Protein AF-A0A0J8QH10-F1 (afdb_monomer_lite)

Sequence (535 aa):
MIAGSPSRRPPQSHSPAPSASATSPLTSSFSAVLSSTSRFAVGRNNPSPASTPASFAALQAGAQQQHQQQSGQSLTSPKFRALTPSSASHLATSATSSTGGGGSGGGGGGGGGSGVSRGATFSPRLTGVNSPTGFASDKPNSASAASAVGSSQSSLSKISVAQVFLLLDSINEKEGKEKWETKAAQIHKLVGSNGMEVFSKYFRRLLSGNAPQIFPGTNKVVENAGNYPLLVQEMQKVSQDMDQARKIAETIDTSEGDIFRDFDLSTFVDHFKLDPISKVALILAFKSVSRADLRTKADAILSTSVPQFFQSLSAVSDSNKDFSSSFIGLTIERFIFNPPRNLNDDLKRKLIYAARMRYQVSDADVPAEIEAALQMFAFSDPRLTLLRQIQGRGPRSFASKDAVLDAITASGPDAYNEEQIANAILFMIYSQNWQQSSPELLVATVQQNQATHPISWRRIVQFFDKEGLRINARQFIRLFNALLPVAH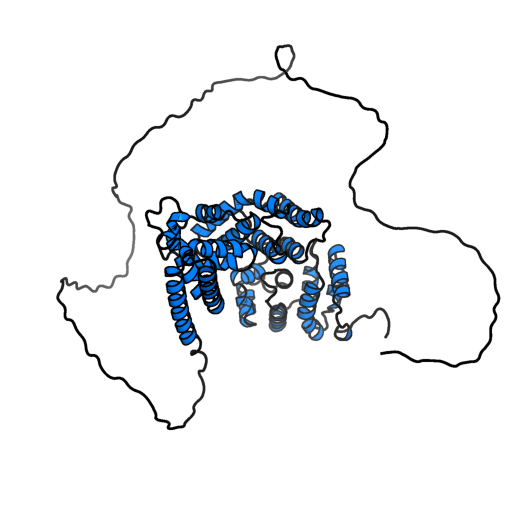DDPHFDIQCLWGGEWENKDVQFSFVTAFLSSNIDTSNIPSFRSTFSI

InterPro domains:
  IPR040398 CCR4-NOT transcription complex subunit 1 [PTHR13162] (184-526)

Structure (mmCIF, N/CA/C/O backbone):
data_AF-A0A0J8QH10-F1
#
_entry.id   AF-A0A0J8QH10-F1
#
loop_
_atom_site.group_PDB
_atom_site.id
_atom_site.type_symbol
_atom_site.label_atom_id
_atom_site.label_alt_id
_atom_site.label_comp_id
_atom_site.label_asym_id
_atom_site.label_entity_id
_atom_site.label_seq_id
_atom_site.pdbx_PDB_ins_code
_atom_site.Cartn_x
_atom_site.Cartn_y
_atom_site.Cartn_z
_atom_site.occupancy
_atom_site.B_iso_or_equiv
_atom_site.auth_seq_id
_atom_site.auth_comp_id
_atom_site.auth_asym_id
_atom_site.auth_atom_id
_atom_site.pdbx_PDB_model_num
ATOM 1 N N . MET A 1 1 ? -9.135 -57.868 3.835 1.00 32.78 1 MET A N 1
ATOM 2 C CA . MET A 1 1 ? -8.493 -58.891 4.689 1.00 32.78 1 MET A CA 1
ATOM 3 C C . MET A 1 1 ? -7.381 -59.553 3.891 1.00 32.78 1 MET A C 1
ATOM 5 O O . MET A 1 1 ? -7.681 -59.940 2.776 1.00 32.78 1 MET A O 1
ATOM 9 N N . ILE A 1 2 ? -6.193 -59.701 4.496 1.00 33.00 2 ILE A N 1
ATOM 10 C CA . ILE A 1 2 ? -5.155 -60.736 4.255 1.00 33.00 2 ILE A CA 1
ATOM 11 C C . ILE A 1 2 ? -4.509 -60.810 2.843 1.00 33.00 2 ILE A C 1
ATOM 13 O O . ILE A 1 2 ? -5.109 -60.489 1.826 1.00 33.00 2 ILE A O 1
ATOM 17 N N . ALA A 1 3 ? -3.221 -61.170 2.820 1.00 37.12 3 ALA A N 1
ATOM 18 C CA . ALA A 1 3 ? -2.289 -61.064 1.691 1.00 37.12 3 ALA A CA 1
ATOM 19 C C . ALA A 1 3 ? -1.838 -62.433 1.130 1.00 37.12 3 ALA A C 1
ATOM 21 O O . ALA A 1 3 ? -2.142 -63.472 1.712 1.00 37.12 3 ALA A O 1
ATOM 22 N N . GLY A 1 4 ? -1.036 -62.424 0.053 1.00 31.03 4 GLY A N 1
ATOM 23 C CA . GLY A 1 4 ? -0.319 -63.608 -0.441 1.00 31.03 4 GLY A CA 1
ATOM 24 C C . GLY A 1 4 ? 0.643 -63.335 -1.612 1.00 31.03 4 GLY A C 1
ATOM 25 O O . GLY A 1 4 ? 0.199 -63.114 -2.733 1.00 31.03 4 GLY A O 1
ATOM 26 N N . SER A 1 5 ? 1.952 -63.418 -1.355 1.00 37.66 5 SER A N 1
ATOM 27 C CA . SER A 1 5 ? 3.052 -63.537 -2.348 1.00 37.66 5 SER A CA 1
ATOM 28 C C . SER A 1 5 ? 3.674 -64.951 -2.213 1.00 37.66 5 SER A C 1
ATOM 30 O O . SER A 1 5 ? 3.444 -65.546 -1.154 1.00 37.66 5 SER A O 1
ATOM 32 N N . PRO A 1 6 ? 4.467 -65.527 -3.166 1.00 54.03 6 PRO A N 1
ATOM 33 C CA . PRO A 1 6 ? 5.875 -65.104 -3.357 1.00 54.03 6 PRO A CA 1
ATOM 34 C C . PRO A 1 6 ? 6.593 -65.416 -4.719 1.00 54.03 6 PRO A C 1
ATOM 36 O O . PRO A 1 6 ? 6.057 -66.003 -5.651 1.00 54.03 6 PRO A O 1
ATOM 39 N N . SER A 1 7 ? 7.872 -65.010 -4.752 1.00 38.81 7 SER A N 1
ATOM 40 C CA . SER A 1 7 ? 8.989 -65.039 -5.732 1.00 38.81 7 SER A CA 1
ATOM 41 C C . SER A 1 7 ? 9.383 -66.306 -6.534 1.00 38.81 7 SER A C 1
ATOM 43 O O . SER A 1 7 ? 9.264 -67.420 -6.026 1.00 38.81 7 SER A O 1
ATOM 45 N N . ARG A 1 8 ? 10.175 -66.112 -7.626 1.00 32.78 8 ARG A N 1
ATOM 46 C CA . ARG A 1 8 ? 11.479 -66.822 -7.836 1.00 32.78 8 ARG A CA 1
ATOM 47 C C . ARG A 1 8 ? 12.490 -66.211 -8.853 1.00 32.78 8 ARG A C 1
ATOM 49 O O . ARG A 1 8 ? 12.105 -65.480 -9.755 1.00 32.78 8 ARG A O 1
ATOM 56 N N . ARG A 1 9 ? 13.784 -66.571 -8.676 1.00 33.69 9 ARG A N 1
ATOM 57 C CA . ARG A 1 9 ? 15.047 -66.265 -9.435 1.00 33.69 9 ARG A CA 1
ATOM 58 C C . ARG A 1 9 ? 15.919 -67.561 -9.507 1.00 33.69 9 ARG A C 1
ATOM 60 O O . ARG A 1 9 ? 15.556 -68.471 -8.752 1.00 33.69 9 ARG A O 1
ATOM 67 N N . PRO A 1 10 ? 16.994 -67.738 -10.333 1.00 52.12 10 PRO A N 1
ATOM 68 C CA . PRO A 1 10 ? 18.284 -66.983 -10.396 1.00 52.12 10 PRO A CA 1
ATOM 69 C C . PRO A 1 10 ? 18.719 -66.761 -11.892 1.00 52.12 10 PRO A C 1
ATOM 71 O O . PRO A 1 10 ? 17.792 -66.470 -12.645 1.00 52.12 10 PRO A O 1
ATOM 74 N N . PRO A 1 11 ? 19.977 -66.910 -12.415 1.00 48.50 11 PRO A N 1
ATOM 75 C CA . PRO A 1 11 ? 21.369 -66.782 -11.887 1.00 48.50 11 PRO A CA 1
ATOM 76 C C . PRO A 1 11 ? 22.270 -65.740 -12.653 1.00 48.50 11 PRO A C 1
ATOM 78 O O . PRO A 1 11 ? 21.934 -65.351 -13.762 1.00 48.50 11 PRO A O 1
ATOM 81 N N . GLN A 1 12 ? 23.246 -65.036 -12.032 1.00 38.28 12 GLN A N 1
ATOM 82 C CA . GLN A 1 12 ? 24.720 -65.295 -11.868 1.00 38.28 12 GLN A CA 1
ATOM 83 C C . GLN A 1 12 ? 25.560 -65.368 -13.178 1.00 38.28 12 GLN A C 1
ATOM 85 O O . GLN A 1 12 ? 25.045 -65.862 -14.169 1.00 38.28 12 GLN A O 1
ATOM 90 N N . SER A 1 13 ? 26.838 -64.940 -13.283 1.00 32.47 13 SER A N 1
ATOM 91 C CA . SER A 1 13 ? 27.827 -64.289 -12.371 1.00 32.47 13 SER A CA 1
ATOM 92 C C . SER A 1 13 ? 29.039 -63.721 -13.158 1.00 32.47 13 SER A C 1
ATOM 94 O O . SER A 1 13 ? 29.252 -64.148 -14.285 1.00 32.47 13 SER A O 1
ATOM 96 N N . HIS A 1 14 ? 29.852 -62.820 -12.563 1.00 29.70 14 HIS A N 1
ATOM 97 C CA . HIS A 1 14 ? 31.329 -62.935 -12.364 1.00 29.70 14 HIS A CA 1
ATOM 98 C C . HIS A 1 14 ? 32.062 -61.584 -12.135 1.00 29.70 14 HIS A C 1
ATOM 100 O O . HIS A 1 14 ? 31.716 -60.544 -12.684 1.00 29.70 14 HIS A O 1
ATOM 106 N N . SER A 1 15 ? 33.105 -61.630 -11.298 1.00 31.91 15 SER A N 1
ATOM 107 C CA . SER A 1 15 ? 34.128 -60.599 -10.990 1.00 31.91 15 SER A CA 1
ATOM 108 C C . SER A 1 15 ? 35.460 -61.357 -10.750 1.00 31.91 15 SER A C 1
ATOM 110 O O . SER A 1 15 ? 35.358 -62.575 -10.550 1.00 31.91 15 SER A O 1
ATOM 112 N N . PRO A 1 16 ? 36.682 -60.759 -10.780 1.00 45.91 16 PRO A N 1
ATOM 113 C CA . PRO A 1 16 ? 37.162 -59.818 -9.741 1.00 45.91 16 PRO A CA 1
ATOM 114 C C . PRO A 1 16 ? 38.195 -58.737 -10.202 1.00 45.91 16 PRO A C 1
ATOM 116 O O . PRO A 1 16 ? 38.518 -58.629 -11.381 1.00 45.91 16 PRO A O 1
ATOM 119 N N . ALA A 1 17 ? 38.708 -57.936 -9.251 1.00 32.28 17 ALA A N 1
ATOM 120 C CA . ALA A 1 17 ? 39.758 -56.902 -9.412 1.00 32.28 17 ALA A CA 1
ATOM 121 C C . ALA A 1 17 ? 41.197 -57.437 -9.169 1.00 32.28 17 ALA A C 1
ATOM 123 O O . ALA A 1 17 ? 41.338 -58.603 -8.787 1.00 32.28 17 ALA A O 1
ATOM 124 N N . PRO A 1 18 ? 42.267 -56.634 -9.397 1.00 41.28 18 PRO A N 1
ATOM 125 C CA . PRO A 1 18 ? 42.953 -55.911 -8.287 1.00 41.28 18 PRO A CA 1
ATOM 126 C C . PRO A 1 18 ? 43.641 -54.573 -8.721 1.00 41.28 18 PRO A C 1
ATOM 128 O O . PRO A 1 18 ? 43.530 -54.200 -9.883 1.00 41.28 18 PRO A O 1
ATOM 131 N N . SER A 1 19 ? 44.483 -53.853 -7.951 1.00 30.48 19 SER A N 1
ATOM 132 C CA . SER A 1 19 ? 44.472 -53.326 -6.556 1.00 30.48 19 SER A CA 1
ATOM 133 C C . SER A 1 19 ? 45.731 -52.440 -6.332 1.00 30.48 19 SER A C 1
ATOM 135 O O . SER A 1 19 ? 46.723 -52.665 -7.018 1.00 30.48 19 SER A O 1
ATOM 137 N N . ALA A 1 20 ? 45.731 -51.550 -5.313 1.00 32.09 20 ALA A N 1
ATOM 138 C CA . ALA A 1 20 ? 46.873 -50.721 -4.820 1.00 32.09 20 ALA A CA 1
ATOM 139 C C . ALA A 1 20 ? 47.378 -49.606 -5.788 1.00 32.09 20 ALA A C 1
ATOM 141 O O . ALA A 1 20 ? 47.236 -49.747 -6.993 1.00 32.09 20 ALA A O 1
ATOM 142 N N . SER A 1 21 ? 48.003 -48.473 -5.413 1.00 30.38 21 SER A N 1
ATOM 143 C CA . SER A 1 21 ? 48.235 -47.710 -4.154 1.00 30.38 21 SER A CA 1
ATOM 144 C C . SER A 1 21 ? 48.920 -46.361 -4.532 1.00 30.38 21 SER A C 1
ATOM 146 O O . SER A 1 21 ? 49.528 -46.309 -5.594 1.00 30.38 21 SER A O 1
ATOM 148 N N . ALA A 1 22 ? 48.978 -45.260 -3.760 1.00 30.06 22 ALA A N 1
ATOM 149 C CA . ALA A 1 22 ? 48.280 -44.778 -2.551 1.00 30.06 22 ALA A CA 1
ATOM 150 C C . ALA A 1 22 ? 48.681 -43.283 -2.280 1.00 30.06 22 ALA A C 1
ATOM 152 O O . ALA A 1 22 ? 49.191 -42.609 -3.169 1.00 30.06 22 ALA A O 1
ATOM 153 N N . THR A 1 23 ? 48.518 -42.810 -1.033 1.00 31.30 23 THR A N 1
ATOM 154 C CA . THR A 1 23 ? 49.037 -41.569 -0.391 1.00 31.30 23 THR A CA 1
ATOM 155 C C . THR A 1 23 ? 48.425 -40.188 -0.709 1.00 31.30 23 THR A C 1
ATOM 157 O O . THR A 1 23 ? 48.406 -39.700 -1.831 1.00 31.30 23 THR A O 1
ATOM 160 N N . SER A 1 24 ? 47.985 -39.568 0.391 1.00 28.47 24 SER A N 1
ATOM 161 C CA . SER A 1 24 ? 47.553 -38.185 0.673 1.00 28.47 24 SER A CA 1
ATOM 162 C C . SER A 1 24 ? 48.732 -37.159 0.562 1.00 28.47 24 SER A C 1
ATOM 164 O O . SER A 1 24 ? 49.828 -37.625 0.250 1.00 28.47 24 SER A O 1
ATOM 166 N N . PRO A 1 25 ? 48.625 -35.826 0.866 1.00 42.41 25 PRO A N 1
ATOM 167 C CA . PRO A 1 25 ? 47.743 -35.225 1.884 1.00 42.41 25 PRO A CA 1
ATOM 168 C C . PRO A 1 25 ? 47.182 -33.789 1.685 1.00 42.41 25 PRO A C 1
ATOM 170 O O . PRO A 1 25 ? 47.530 -33.045 0.778 1.00 42.41 25 PRO A O 1
ATOM 173 N N . LEU A 1 26 ? 46.401 -33.422 2.710 1.00 33.16 26 LEU A N 1
ATOM 174 C CA . LEU A 1 26 ? 46.027 -32.096 3.221 1.00 33.16 26 LEU A CA 1
ATOM 175 C C . LEU A 1 26 ? 44.663 -31.496 2.852 1.00 33.16 26 LEU A C 1
ATOM 177 O O . LEU A 1 26 ? 44.236 -31.369 1.711 1.00 33.16 26 LEU A O 1
ATOM 181 N N . THR A 1 27 ? 44.009 -31.107 3.943 1.00 32.38 27 THR A N 1
ATOM 182 C CA . THR A 1 27 ? 42.713 -30.461 4.096 1.00 32.38 27 THR A CA 1
ATOM 183 C C . THR A 1 27 ? 42.879 -28.945 4.147 1.00 32.38 27 THR A C 1
ATOM 185 O O . THR A 1 27 ? 43.798 -28.461 4.807 1.00 32.38 27 THR A O 1
ATOM 188 N N . SER A 1 28 ? 41.929 -28.193 3.593 1.00 28.66 28 SER A N 1
ATOM 189 C CA . SER A 1 28 ? 41.722 -26.789 3.959 1.00 28.66 28 SER A CA 1
ATOM 190 C C . SER A 1 28 ? 40.227 -26.522 4.091 1.00 28.66 28 SER A C 1
ATOM 192 O O . SER A 1 28 ? 39.456 -26.823 3.181 1.00 28.66 28 SER A O 1
ATOM 194 N N . SER A 1 29 ? 39.823 -26.015 5.253 1.00 31.62 29 SER A N 1
ATOM 195 C CA . SER A 1 29 ? 38.427 -25.784 5.622 1.00 31.62 29 SER A CA 1
ATOM 196 C C . SER A 1 29 ? 38.080 -24.309 5.467 1.00 31.62 29 SER A C 1
ATOM 198 O O . SER A 1 29 ? 38.821 -23.463 5.959 1.00 31.62 29 SER A O 1
ATOM 200 N N . PHE A 1 30 ? 36.907 -24.001 4.914 1.00 29.14 30 PHE A N 1
ATOM 201 C CA . PHE A 1 30 ? 36.263 -22.703 5.118 1.00 29.14 30 PHE A CA 1
ATOM 202 C C . PHE A 1 30 ? 34.780 -22.895 5.434 1.00 29.14 30 PHE A C 1
ATOM 204 O O . PHE A 1 30 ? 34.007 -23.338 4.591 1.00 29.14 30 PHE A O 1
ATOM 211 N N . SER A 1 31 ? 34.406 -22.520 6.656 1.00 32.16 31 SER A N 1
ATOM 212 C CA . SER A 1 31 ? 33.026 -22.360 7.110 1.00 32.16 31 SER A CA 1
ATOM 213 C C . SER A 1 31 ? 32.956 -21.133 8.012 1.00 32.16 31 SER A C 1
ATOM 215 O O . SER A 1 31 ? 33.783 -21.013 8.907 1.00 32.16 31 SER A O 1
ATOM 217 N N . ALA A 1 32 ? 31.957 -20.282 7.756 1.00 30.09 32 ALA A N 1
ATOM 218 C CA . ALA A 1 32 ? 31.350 -19.260 8.619 1.00 30.09 32 ALA A CA 1
ATOM 219 C C . ALA A 1 32 ? 32.236 -18.394 9.551 1.00 30.09 32 ALA A C 1
ATOM 221 O O . ALA A 1 32 ? 32.907 -18.891 10.446 1.00 30.09 32 ALA A O 1
ATOM 222 N N . VAL A 1 33 ? 32.059 -17.068 9.462 1.00 29.83 33 VAL A N 1
ATOM 223 C CA . VAL A 1 33 ? 31.525 -16.197 10.542 1.00 29.83 33 VAL A CA 1
ATOM 224 C C . VAL A 1 33 ? 31.723 -14.725 10.160 1.00 29.83 33 VAL A C 1
ATOM 226 O O . VAL A 1 33 ? 32.849 -14.278 9.987 1.00 29.83 33 VAL A O 1
ATOM 229 N N . LEU A 1 34 ? 30.633 -13.950 10.170 1.00 26.48 34 LEU A N 1
ATOM 230 C CA . LEU A 1 34 ? 30.618 -12.609 10.765 1.00 26.48 34 LEU A CA 1
ATOM 231 C C . LEU A 1 34 ? 29.265 -12.386 11.456 1.00 26.48 34 LEU A C 1
ATOM 233 O O . LEU A 1 34 ? 28.287 -11.928 10.875 1.00 26.48 34 LEU A O 1
ATOM 237 N N . SER A 1 35 ? 29.219 -12.734 12.737 1.00 29.47 35 SER A N 1
ATOM 238 C CA . SER A 1 35 ? 28.177 -12.314 13.675 1.00 29.47 35 SER A CA 1
ATOM 239 C C . SER A 1 35 ? 28.870 -11.970 14.986 1.00 29.47 35 SER A C 1
ATOM 241 O O . SER A 1 35 ? 29.167 -12.834 15.807 1.00 29.47 35 SER A O 1
ATOM 243 N N . SER A 1 36 ? 29.221 -10.697 15.145 1.00 27.73 36 SER A N 1
ATOM 244 C CA . SER A 1 36 ? 29.978 -10.191 16.286 1.00 27.73 36 SER A CA 1
ATOM 245 C C . SER A 1 36 ? 29.045 -9.794 17.431 1.00 27.73 36 SER A C 1
ATOM 247 O O . SER A 1 36 ? 28.597 -8.656 17.526 1.00 27.73 36 SER A O 1
ATOM 249 N N . THR A 1 37 ? 28.797 -10.725 18.355 1.00 30.39 37 THR A N 1
ATOM 250 C CA . THR A 1 37 ? 28.309 -10.394 19.704 1.00 30.39 37 THR A CA 1
ATOM 251 C C . THR A 1 37 ? 29.376 -10.764 20.725 1.00 30.39 37 THR A C 1
ATOM 253 O O . THR A 1 37 ? 29.649 -11.937 20.969 1.00 30.39 37 THR A O 1
ATOM 256 N N . SER A 1 38 ? 29.998 -9.755 21.328 1.00 32.28 38 SER A N 1
ATOM 257 C CA . SER A 1 38 ? 31.040 -9.929 22.335 1.00 32.28 38 SER A CA 1
ATOM 258 C C . SER A 1 38 ? 30.448 -10.270 23.707 1.00 32.28 38 SER A C 1
ATOM 260 O O . SER A 1 38 ? 29.880 -9.419 24.389 1.00 32.28 38 SER A O 1
ATOM 262 N N . ARG A 1 39 ? 30.649 -11.511 24.166 1.00 31.03 39 ARG A N 1
ATOM 263 C CA . ARG A 1 39 ? 30.594 -11.864 25.594 1.00 31.03 39 ARG A CA 1
ATOM 264 C C . ARG A 1 39 ? 31.739 -12.811 25.947 1.00 31.03 39 ARG A C 1
ATOM 266 O O . ARG A 1 39 ? 31.790 -13.934 25.462 1.00 31.03 39 ARG A O 1
ATOM 273 N N . PHE A 1 40 ? 32.641 -12.348 26.809 1.00 31.17 40 PHE A N 1
ATOM 274 C CA . PHE A 1 40 ? 33.657 -13.184 27.452 1.00 31.17 40 PHE A CA 1
ATOM 275 C C . PHE A 1 40 ? 33.071 -13.884 28.684 1.00 31.17 40 PHE A C 1
ATOM 277 O O . PHE A 1 40 ? 32.258 -13.296 29.397 1.00 31.17 40 PHE A O 1
ATOM 284 N N . ALA A 1 41 ? 33.528 -15.107 28.971 1.00 30.03 41 ALA A N 1
ATOM 285 C CA . ALA A 1 41 ? 33.220 -15.811 30.215 1.00 30.03 41 ALA A CA 1
ATOM 286 C C . ALA A 1 41 ? 34.340 -16.789 30.620 1.00 30.03 41 ALA A C 1
ATOM 288 O O . ALA A 1 41 ? 34.525 -17.816 29.975 1.00 30.03 41 ALA A O 1
ATOM 289 N N . VAL A 1 42 ? 35.031 -16.492 31.727 1.00 33.12 42 VAL A N 1
ATOM 290 C CA . VAL A 1 42 ? 35.782 -17.422 32.600 1.00 33.12 42 VAL A CA 1
ATOM 291 C C . VAL A 1 42 ? 35.742 -16.792 34.009 1.00 33.12 42 VAL A C 1
ATOM 293 O O . VAL A 1 42 ? 35.891 -15.581 34.114 1.00 33.12 42 VAL A O 1
ATOM 296 N N . GLY A 1 43 ? 35.517 -17.497 35.121 1.00 30.89 43 GLY A N 1
ATOM 297 C CA . GLY A 1 43 ? 35.288 -18.932 35.305 1.00 30.89 43 GLY A CA 1
ATOM 298 C C . GLY A 1 43 ? 34.659 -19.244 36.675 1.00 30.89 43 GLY A C 1
ATOM 299 O O . GLY A 1 43 ? 34.223 -18.349 37.394 1.00 30.89 43 GLY A O 1
ATOM 300 N N . ARG A 1 44 ? 34.577 -20.534 37.023 1.00 33.38 44 ARG A N 1
ATOM 301 C CA . ARG A 1 44 ? 33.925 -21.031 38.250 1.00 33.38 44 ARG A CA 1
ATOM 302 C C . ARG A 1 44 ? 34.743 -20.748 39.516 1.00 33.38 44 ARG A C 1
ATOM 304 O O . ARG A 1 44 ? 35.905 -21.130 39.569 1.00 33.38 44 ARG A O 1
ATOM 311 N N . ASN A 1 45 ? 34.079 -20.258 40.564 1.00 30.80 45 ASN A N 1
ATOM 312 C CA . ASN A 1 45 ? 34.175 -20.799 41.927 1.00 30.80 45 ASN A CA 1
ATOM 313 C C . ASN A 1 45 ? 32.995 -20.296 42.779 1.00 30.80 45 ASN A C 1
ATOM 315 O O . ASN A 1 45 ? 32.607 -19.138 42.677 1.00 30.80 45 ASN A O 1
ATOM 319 N N . ASN A 1 46 ? 32.427 -21.178 43.603 1.00 33.31 46 ASN A N 1
ATOM 320 C CA . ASN A 1 46 ? 31.385 -20.869 44.593 1.00 33.31 46 ASN A CA 1
ATOM 321 C C . ASN A 1 46 ? 32.047 -20.922 45.987 1.00 33.31 46 ASN A C 1
ATOM 323 O O . ASN A 1 46 ? 32.940 -21.755 46.167 1.00 33.31 46 ASN A O 1
ATOM 327 N N . PRO A 1 47 ? 31.657 -20.079 46.961 1.00 41.34 47 PRO A N 1
ATOM 328 C CA . PRO A 1 47 ? 30.532 -20.471 47.819 1.00 41.34 47 PRO A CA 1
ATOM 329 C C . PRO A 1 47 ? 29.626 -19.310 48.292 1.00 41.34 47 PRO A C 1
ATOM 331 O O . PRO A 1 47 ? 29.971 -18.135 48.210 1.00 41.34 47 PRO A O 1
ATOM 334 N N . SER A 1 48 ? 28.460 -19.661 48.840 1.00 31.31 48 SER A N 1
ATOM 335 C CA . SER A 1 48 ? 27.557 -18.768 49.602 1.00 31.31 48 SER A CA 1
ATOM 336 C C . SER A 1 48 ? 28.027 -18.657 51.079 1.00 31.31 48 SER A C 1
ATOM 338 O O . SER A 1 48 ? 28.785 -19.541 51.486 1.00 31.31 48 SER A O 1
ATOM 340 N N . PRO A 1 49 ? 27.616 -17.653 51.906 1.00 43.91 49 PRO A N 1
ATOM 341 C CA . PRO A 1 49 ? 26.202 -17.468 52.297 1.00 43.91 49 PRO A CA 1
ATOM 342 C C . PRO A 1 49 ? 25.681 -16.026 52.601 1.00 43.91 49 PRO A C 1
ATOM 344 O O . PRO A 1 49 ? 26.428 -15.110 52.910 1.00 43.91 49 PRO A O 1
ATOM 347 N N . ALA A 1 50 ? 24.343 -15.913 52.601 1.00 28.02 50 ALA A N 1
ATOM 348 C CA . ALA A 1 50 ? 23.461 -15.141 53.507 1.00 28.02 50 ALA A CA 1
ATOM 349 C C . ALA A 1 50 ? 23.569 -13.597 53.738 1.00 28.02 50 ALA A C 1
ATOM 351 O O . ALA A 1 50 ? 24.423 -13.104 54.462 1.00 28.02 50 ALA A O 1
ATOM 352 N N . SER A 1 51 ? 22.476 -12.921 53.339 1.00 28.62 51 SER A N 1
ATOM 353 C CA . SER A 1 51 ? 21.606 -12.047 54.172 1.00 28.62 51 SER A CA 1
ATOM 354 C C . SER A 1 51 ? 21.913 -10.564 54.505 1.00 28.62 51 SER A C 1
ATOM 356 O O . SER A 1 51 ? 22.764 -10.226 55.319 1.00 28.62 51 SER A O 1
ATOM 358 N N . THR A 1 52 ? 20.921 -9.742 54.113 1.00 31.50 52 THR A N 1
ATOM 359 C CA . THR A 1 52 ? 20.320 -8.566 54.808 1.00 31.50 52 THR A CA 1
ATOM 360 C C . THR A 1 52 ? 20.963 -7.156 54.719 1.00 31.50 52 THR A C 1
ATOM 362 O O . THR A 1 52 ? 22.147 -7.041 54.417 1.00 31.50 52 THR A O 1
ATOM 365 N N . PRO A 1 53 ? 20.156 -6.065 54.857 1.00 51.06 53 PRO A N 1
ATOM 366 C CA . PRO A 1 53 ? 20.428 -4.761 54.227 1.00 51.06 53 PRO A CA 1
ATOM 367 C C . PRO A 1 53 ? 20.688 -3.596 55.210 1.00 51.06 53 PRO A C 1
ATOM 369 O O . PRO A 1 53 ? 20.457 -3.725 56.410 1.00 51.06 53 PRO A O 1
ATOM 372 N N . ALA A 1 54 ? 21.038 -2.413 54.684 1.00 28.72 54 ALA A N 1
ATOM 373 C CA . ALA A 1 54 ? 20.965 -1.141 55.416 1.00 28.72 54 ALA A CA 1
ATOM 374 C C . ALA A 1 54 ? 20.696 0.075 54.499 1.00 28.72 54 ALA A C 1
ATOM 376 O O . ALA A 1 54 ? 21.044 0.070 53.319 1.00 28.72 54 ALA A O 1
ATOM 377 N N . SER A 1 55 ? 20.092 1.114 55.085 1.00 29.05 55 SER A N 1
ATOM 378 C CA . SER A 1 55 ? 19.765 2.426 54.491 1.00 29.05 55 SER A CA 1
ATOM 379 C C . SER A 1 55 ? 20.496 3.560 55.251 1.00 29.05 55 SER A C 1
ATOM 381 O O . SER A 1 55 ? 21.286 3.260 56.139 1.00 29.05 55 SER A O 1
ATOM 383 N N . PHE A 1 56 ? 20.139 4.832 54.979 1.00 30.23 56 PHE A N 1
ATOM 384 C CA . PHE A 1 56 ? 20.707 6.113 55.484 1.00 30.23 56 PHE A CA 1
ATOM 385 C C . PHE A 1 56 ? 21.947 6.605 54.690 1.00 30.23 56 PHE A C 1
ATOM 387 O O . PHE A 1 56 ? 22.787 5.798 54.319 1.00 30.23 56 PHE A O 1
ATOM 394 N N . ALA A 1 57 ? 22.079 7.860 54.213 1.00 27.88 57 ALA A N 1
ATOM 395 C CA . ALA A 1 57 ? 21.777 9.211 54.749 1.00 27.88 57 ALA A CA 1
ATOM 396 C C . ALA A 1 57 ? 22.745 9.630 55.883 1.00 27.88 57 ALA A C 1
ATOM 398 O O . ALA A 1 57 ? 22.995 8.831 56.771 1.00 27.88 57 ALA A O 1
ATOM 399 N N . ALA A 1 58 ? 23.313 10.840 55.970 1.00 27.44 58 ALA A N 1
ATOM 400 C CA . ALA A 1 58 ? 23.383 12.033 55.104 1.00 27.44 58 ALA A CA 1
ATOM 401 C C . ALA A 1 58 ? 24.582 12.913 55.579 1.00 27.44 58 ALA A C 1
ATOM 403 O O . ALA A 1 58 ? 25.226 12.528 56.550 1.00 27.44 58 ALA A O 1
ATOM 404 N N . LEU A 1 59 ? 24.785 14.118 54.998 1.00 28.84 59 LEU A N 1
ATOM 405 C CA . LEU A 1 59 ? 25.621 15.231 55.543 1.00 28.84 59 LEU A CA 1
ATOM 406 C C . LEU A 1 59 ? 27.166 14.974 55.533 1.00 28.84 59 LEU A C 1
ATOM 408 O O . LEU A 1 59 ? 27.591 13.829 55.543 1.00 28.84 59 LEU A O 1
ATOM 412 N N . GLN A 1 60 ? 28.102 15.944 55.485 1.00 30.16 60 GLN A N 1
ATOM 413 C CA . GLN A 1 60 ? 28.078 17.416 55.313 1.00 30.16 60 GLN A CA 1
ATOM 414 C C . GLN A 1 60 ? 29.522 17.981 55.191 1.00 30.16 60 GLN A C 1
ATOM 416 O O . GLN A 1 60 ? 30.383 17.534 55.935 1.00 30.16 60 GLN A O 1
ATOM 421 N N . ALA A 1 61 ? 29.734 19.026 54.361 1.00 27.97 61 ALA A N 1
ATOM 422 C CA . ALA A 1 61 ? 30.926 19.918 54.276 1.00 27.97 61 ALA A CA 1
ATOM 423 C C . ALA A 1 61 ? 32.321 19.280 53.976 1.00 27.97 61 ALA A C 1
ATOM 425 O O . ALA A 1 61 ? 32.555 18.114 54.247 1.00 27.97 61 ALA A O 1
ATOM 426 N N . GLY A 1 62 ? 33.320 19.979 53.411 1.00 26.59 62 GLY A N 1
ATOM 427 C CA . GLY A 1 62 ? 33.368 21.306 52.769 1.00 26.59 62 GLY A CA 1
ATOM 428 C C . GLY A 1 62 ? 34.821 21.768 52.488 1.00 26.59 62 GLY A C 1
ATOM 429 O O . GLY A 1 62 ? 35.694 21.405 53.260 1.00 26.59 62 GLY A O 1
ATOM 430 N N . ALA A 1 63 ? 35.037 22.595 51.442 1.00 31.84 63 ALA A N 1
ATOM 431 C CA . ALA A 1 63 ? 36.249 23.401 51.102 1.00 31.84 63 ALA A CA 1
ATOM 432 C C . ALA A 1 63 ? 37.623 22.659 50.959 1.00 31.84 63 ALA A C 1
ATOM 434 O O . ALA A 1 63 ? 37.887 21.694 51.648 1.00 31.84 63 ALA A O 1
ATOM 435 N N . GLN A 1 64 ? 38.585 23.000 50.082 1.00 31.02 64 GLN A N 1
ATOM 436 C CA . GLN A 1 64 ? 39.082 24.291 49.569 1.00 31.02 64 GLN A CA 1
ATOM 437 C C . GLN A 1 64 ? 39.850 24.133 48.220 1.00 31.02 64 GLN A C 1
ATOM 439 O O . GLN A 1 64 ? 40.535 23.137 48.051 1.00 31.02 64 GLN A O 1
ATOM 444 N N . GLN A 1 65 ? 39.814 25.182 47.367 1.00 36.72 65 GLN A N 1
ATOM 445 C CA . GLN A 1 65 ? 40.938 25.824 46.611 1.00 36.72 65 GLN A CA 1
ATOM 446 C C . GLN A 1 65 ? 41.847 24.988 45.639 1.00 36.72 65 GLN A C 1
ATOM 448 O O . GLN A 1 65 ? 42.107 23.823 45.872 1.00 36.72 65 GLN A O 1
ATOM 453 N N . GLN A 1 66 ? 42.414 25.510 44.527 1.00 34.56 66 GLN A N 1
ATOM 454 C CA . GLN A 1 66 ? 42.479 26.888 43.991 1.00 34.56 66 GLN A CA 1
ATOM 455 C C . GLN A 1 66 ? 42.869 26.988 42.482 1.00 34.56 66 GLN A C 1
ATOM 457 O O . GLN A 1 66 ? 43.646 26.182 41.988 1.00 34.56 66 GLN A O 1
ATOM 462 N N . HIS A 1 67 ? 42.468 28.119 41.869 1.00 34.44 67 HIS A N 1
ATOM 463 C CA . HIS A 1 67 ? 43.203 28.987 40.910 1.00 34.44 67 HIS A CA 1
ATOM 464 C C . HIS A 1 67 ? 43.065 28.956 39.357 1.00 34.44 67 HIS A C 1
ATOM 466 O O . HIS A 1 67 ? 43.416 27.998 38.686 1.00 34.44 67 HIS A O 1
ATOM 472 N N . GLN A 1 68 ? 42.774 30.183 38.859 1.00 34.62 68 GLN A N 1
ATOM 473 C CA . GLN A 1 68 ? 43.193 30.861 37.605 1.00 34.62 68 GLN A CA 1
ATOM 474 C C . GLN A 1 68 ? 42.516 30.486 36.259 1.00 34.62 68 GLN A C 1
ATOM 476 O O . GLN A 1 68 ? 42.340 29.318 35.955 1.00 34.62 68 GLN A O 1
ATOM 481 N N . GLN A 1 69 ? 42.136 31.435 35.376 1.00 34.94 69 GLN A N 1
ATOM 482 C CA . GLN A 1 69 ? 42.014 32.912 35.474 1.00 34.94 69 GLN A CA 1
ATOM 483 C C . GLN A 1 69 ? 41.221 33.467 34.261 1.00 34.94 69 GLN A C 1
ATOM 485 O O . GLN A 1 69 ? 41.481 33.009 33.155 1.00 34.94 69 GLN A O 1
ATOM 490 N N . GLN A 1 70 ? 40.333 34.463 34.438 1.00 36.56 70 GLN A N 1
ATOM 491 C CA . GLN A 1 70 ? 40.172 35.680 33.594 1.00 36.56 70 GLN A CA 1
ATOM 492 C C . GLN A 1 70 ? 38.880 36.468 33.916 1.00 36.56 70 GLN A C 1
ATOM 494 O O . GLN A 1 70 ? 37.873 35.919 34.356 1.00 36.56 70 GLN A O 1
ATOM 499 N N . SER A 1 71 ? 38.945 37.786 33.717 1.00 35.84 71 SER A N 1
ATOM 500 C CA . SER A 1 71 ? 37.948 38.818 34.055 1.00 35.84 71 SER A CA 1
ATOM 501 C C . SER A 1 71 ? 37.517 39.606 32.804 1.00 35.84 71 SER A C 1
ATOM 503 O O . SER A 1 71 ? 38.330 39.756 31.901 1.00 35.84 71 SER A O 1
ATOM 505 N N . GLY A 1 72 ? 36.326 40.212 32.714 1.00 33.59 72 GLY A N 1
ATOM 506 C CA . GLY A 1 72 ? 35.221 40.262 33.679 1.00 33.59 72 GLY A CA 1
ATOM 507 C C . GLY A 1 72 ? 34.142 41.301 33.304 1.00 33.59 72 GLY A C 1
ATOM 508 O O . GLY A 1 72 ? 34.126 41.800 32.186 1.00 33.59 72 GLY A O 1
ATOM 509 N N . GLN A 1 73 ? 33.322 41.663 34.302 1.00 34.31 73 GLN A N 1
ATOM 510 C CA . GLN A 1 73 ? 32.279 42.714 34.341 1.00 34.31 73 GLN A CA 1
ATOM 511 C C . GLN A 1 73 ? 30.845 42.378 33.848 1.00 34.31 73 GLN A C 1
ATOM 513 O O . GLN A 1 73 ? 30.517 42.489 32.677 1.00 34.31 73 GLN A O 1
ATOM 518 N N . SER A 1 74 ? 29.991 42.033 34.830 1.00 31.61 74 SER A N 1
ATOM 519 C CA . SER A 1 74 ? 28.900 42.893 35.359 1.00 31.61 74 SER A CA 1
ATOM 520 C C . SER A 1 74 ? 27.794 43.428 34.415 1.00 31.61 74 SER A C 1
ATOM 522 O O . SER A 1 74 ? 28.093 43.963 33.362 1.00 31.61 74 SER A O 1
ATOM 524 N N . LEU A 1 75 ? 26.497 43.470 34.777 1.00 31.61 75 LEU A N 1
ATOM 525 C CA . LEU A 1 75 ? 25.802 43.155 36.045 1.00 31.61 75 LEU A CA 1
ATOM 526 C C . LEU A 1 75 ? 24.255 43.073 35.841 1.00 31.61 75 LEU A C 1
ATOM 528 O O . LEU A 1 75 ? 23.725 43.513 34.828 1.00 31.61 75 LEU A O 1
ATOM 532 N N . THR A 1 76 ? 23.533 42.607 36.870 1.00 30.53 76 THR A N 1
ATOM 533 C CA . THR A 1 76 ? 22.060 42.684 37.101 1.00 30.53 76 THR A CA 1
ATOM 534 C C . THR A 1 76 ? 21.074 41.830 36.271 1.00 30.53 76 THR A C 1
ATOM 536 O O . THR A 1 76 ? 20.611 42.173 35.191 1.00 30.53 76 THR A O 1
ATOM 539 N N . SER A 1 77 ? 20.635 40.748 36.919 1.00 28.28 77 SER A N 1
ATOM 540 C CA . SER A 1 77 ? 19.251 40.224 36.946 1.00 28.28 77 SER A CA 1
ATOM 541 C C . SER A 1 77 ? 18.473 40.917 38.110 1.00 28.28 77 SER A C 1
ATOM 543 O O . SER A 1 77 ? 19.163 41.579 38.890 1.00 28.28 77 SER A O 1
ATOM 545 N N . PRO A 1 78 ? 17.129 40.777 38.322 1.00 44.41 78 PRO A N 1
ATOM 546 C CA . PRO A 1 78 ? 16.369 39.531 38.140 1.00 44.41 78 PRO A CA 1
ATOM 547 C C . PRO A 1 78 ? 14.882 39.579 37.695 1.00 44.41 78 PRO A C 1
ATOM 549 O O . PRO A 1 78 ? 14.193 40.592 37.676 1.00 44.41 78 PRO A O 1
ATOM 552 N N . LYS A 1 79 ? 14.406 38.358 37.414 1.00 32.72 79 LYS A N 1
ATOM 553 C CA . LYS A 1 79 ? 13.018 37.862 37.307 1.00 32.72 79 LYS A CA 1
ATOM 554 C C . LYS A 1 79 ? 12.074 38.372 38.414 1.00 32.72 79 LYS A C 1
ATOM 556 O O . LYS A 1 79 ? 12.528 38.533 39.539 1.00 32.72 79 LYS A O 1
ATOM 561 N N . PHE A 1 80 ? 10.756 38.334 38.162 1.00 30.86 80 PHE A N 1
ATOM 562 C CA . PHE A 1 80 ? 9.857 37.398 38.874 1.00 30.86 80 PHE A CA 1
ATOM 563 C C . PHE A 1 80 ? 8.536 37.116 38.117 1.00 30.86 80 PHE A C 1
ATOM 565 O O . PHE A 1 80 ? 8.419 37.436 36.937 1.00 30.86 80 PHE A O 1
ATOM 572 N N . ARG A 1 81 ? 7.635 36.340 38.738 1.00 31.36 81 ARG A N 1
ATOM 573 C CA . ARG A 1 81 ? 6.677 35.407 38.111 1.00 31.36 81 ARG A CA 1
ATOM 574 C C . ARG A 1 81 ? 5.211 35.877 38.196 1.00 31.36 81 ARG A C 1
ATOM 576 O O . ARG A 1 81 ? 4.806 36.459 39.190 1.00 31.36 81 ARG A O 1
ATOM 583 N N . ALA A 1 82 ? 4.460 35.502 37.157 1.00 31.72 82 ALA A N 1
ATOM 584 C CA . ALA A 1 82 ? 3.002 35.461 36.957 1.00 31.72 82 ALA A CA 1
ATOM 585 C C . ALA A 1 82 ? 2.032 35.613 38.152 1.00 31.72 82 ALA A C 1
ATOM 587 O O . ALA A 1 82 ? 2.182 34.935 39.166 1.00 31.72 82 ALA A O 1
ATOM 588 N N . LEU A 1 83 ? 0.917 36.312 37.887 1.00 29.39 83 LEU A N 1
ATOM 589 C CA . LEU A 1 83 ? -0.423 36.066 38.445 1.00 29.39 83 LEU A CA 1
ATOM 590 C C . LEU A 1 83 ? -1.503 36.375 37.382 1.00 29.39 83 LEU A C 1
ATOM 592 O O . LEU A 1 83 ? -1.400 37.369 36.668 1.00 29.39 83 LEU A O 1
ATOM 596 N N . THR A 1 84 ? -2.534 35.532 37.294 1.00 31.73 84 THR A N 1
ATOM 597 C CA . THR A 1 84 ? -3.833 35.823 36.649 1.00 31.73 84 THR A CA 1
ATOM 598 C C . THR A 1 84 ? -4.791 36.417 37.697 1.00 31.73 84 THR A C 1
ATOM 600 O O . THR A 1 84 ? -4.586 36.169 38.889 1.00 31.73 84 THR A O 1
ATOM 603 N N . PRO A 1 85 ? -5.811 37.213 37.310 1.00 36.81 85 PRO A N 1
ATOM 604 C CA . PRO A 1 85 ? -7.130 36.610 37.051 1.00 36.81 85 PRO A CA 1
ATOM 605 C C . PRO A 1 85 ? -8.009 37.305 35.975 1.00 36.81 85 PRO A C 1
ATOM 607 O O . PRO A 1 85 ? -7.692 38.376 35.474 1.00 36.81 85 PRO A O 1
ATOM 610 N N . SER A 1 86 ? -9.112 36.615 35.654 1.00 28.44 86 SER A N 1
ATOM 611 C CA . SER A 1 86 ? -10.476 37.011 35.216 1.00 28.44 86 SER A CA 1
ATOM 612 C C . SER A 1 86 ? -10.813 38.517 35.032 1.00 28.44 86 SER A C 1
ATOM 614 O O . SER A 1 86 ? -10.325 39.351 35.781 1.00 28.44 86 SER A O 1
ATOM 616 N N . SER A 1 87 ? -11.708 38.968 34.136 1.00 29.42 87 SER A N 1
ATOM 617 C CA . SER A 1 87 ? -12.934 38.369 33.557 1.00 29.42 87 SER A CA 1
ATOM 618 C C . SER A 1 87 ? -13.322 39.025 32.204 1.00 29.42 87 SER A C 1
ATOM 620 O O . SER A 1 87 ? -12.640 39.927 31.734 1.00 29.42 87 SER A O 1
ATOM 622 N N . ALA A 1 88 ? -14.443 38.574 31.616 1.00 27.67 88 ALA A N 1
ATOM 623 C CA . ALA A 1 88 ? -15.238 39.162 30.515 1.00 27.67 88 ALA A CA 1
ATOM 624 C C . ALA A 1 88 ? -15.213 40.720 30.400 1.00 27.67 88 ALA A C 1
ATOM 626 O O . ALA A 1 88 ? -15.077 41.408 31.404 1.00 27.67 88 ALA A O 1
ATOM 627 N N . SER A 1 89 ? -15.464 41.361 29.243 1.00 29.88 89 SER A N 1
ATOM 628 C CA . SER A 1 89 ? -16.680 41.160 28.435 1.00 29.88 89 SER A CA 1
ATOM 629 C C . SER A 1 89 ? -16.753 42.006 27.134 1.00 29.88 89 SER A C 1
ATOM 631 O O . SER A 1 89 ? -16.118 43.046 27.037 1.00 29.88 89 SER A O 1
ATOM 633 N N . HIS A 1 90 ? -17.664 41.605 26.233 1.00 30.84 90 HIS A N 1
ATOM 634 C CA . HIS A 1 90 ? -18.429 42.401 25.238 1.00 30.84 90 HIS A CA 1
ATOM 635 C C . HIS A 1 90 ? -17.818 43.053 23.962 1.00 30.84 90 HIS A C 1
ATOM 637 O O . HIS A 1 90 ? -16.958 43.918 23.997 1.00 30.84 90 HIS A O 1
ATOM 643 N N . LEU A 1 91 ? -18.495 42.702 22.851 1.00 28.45 91 LEU A N 1
ATOM 644 C CA . LEU A 1 91 ? -18.903 43.470 21.655 1.00 28.45 91 LEU A CA 1
ATOM 645 C C . LEU A 1 91 ? -17.891 44.220 20.753 1.00 28.45 91 LEU A C 1
ATOM 647 O O . LEU A 1 91 ? -17.325 45.249 21.091 1.00 28.45 91 LEU A O 1
ATOM 651 N N . ALA A 1 92 ? -17.865 43.744 19.501 1.00 27.67 92 ALA A N 1
ATOM 652 C CA . ALA A 1 92 ? -18.035 44.472 18.233 1.00 27.67 92 ALA A CA 1
ATOM 653 C C . ALA A 1 92 ? -17.958 46.017 18.197 1.00 27.67 92 ALA A C 1
ATOM 655 O O . ALA A 1 92 ? -18.717 46.695 18.884 1.00 27.67 92 ALA A O 1
ATOM 656 N N . THR A 1 93 ? -17.258 46.549 17.182 1.00 27.33 93 THR A N 1
ATOM 657 C CA . THR A 1 93 ? -17.866 47.317 16.062 1.00 27.33 93 THR A CA 1
ATOM 658 C C . THR A 1 93 ? -16.866 47.478 14.901 1.00 27.33 93 THR A C 1
ATOM 660 O O . THR A 1 93 ? -15.654 47.421 15.085 1.00 27.33 93 THR A O 1
ATOM 663 N N . SER A 1 94 ? -17.394 47.619 13.685 1.00 32.91 94 SER A N 1
ATOM 664 C CA . SER A 1 94 ? -16.701 47.787 12.402 1.00 32.91 94 SER A CA 1
ATOM 665 C C . SER A 1 94 ? -16.227 49.218 12.093 1.00 32.91 94 SER A C 1
ATOM 667 O O . SER A 1 94 ? -16.966 50.168 12.340 1.00 32.91 94 SER A O 1
ATOM 669 N N . ALA A 1 95 ? -15.098 49.339 11.388 1.00 29.97 95 ALA A N 1
ATOM 670 C CA . ALA A 1 95 ? -14.693 50.483 10.553 1.00 29.97 95 ALA A CA 1
ATOM 671 C C . ALA A 1 95 ? -13.736 49.930 9.463 1.00 29.97 95 ALA A C 1
ATOM 673 O O . ALA A 1 95 ? -12.837 49.164 9.794 1.00 29.97 95 ALA A O 1
ATOM 674 N N . THR A 1 96 ? -14.001 50.032 8.151 1.00 28.84 96 THR A N 1
ATOM 675 C CA . THR A 1 96 ? -13.690 51.181 7.258 1.00 28.84 96 THR A CA 1
ATOM 676 C C . THR A 1 96 ? -12.258 51.715 7.438 1.00 28.84 96 THR A C 1
ATOM 678 O O . THR A 1 96 ? -11.885 52.047 8.553 1.00 28.84 96 THR A O 1
ATOM 681 N N . SER A 1 97 ? -11.420 51.909 6.414 1.00 29.14 97 SER A N 1
ATOM 682 C CA . SER A 1 97 ? -11.626 51.865 4.952 1.00 29.14 97 SER A CA 1
ATOM 683 C C . SER A 1 97 ? -10.295 52.096 4.219 1.00 29.14 97 SER A C 1
ATOM 685 O O . SER A 1 97 ? -9.506 52.917 4.682 1.00 29.14 97 SER A O 1
ATOM 687 N N . SER A 1 98 ? -10.118 51.543 3.015 1.00 31.69 98 SER A N 1
ATOM 688 C CA . SER A 1 98 ? -9.240 52.152 2.003 1.00 31.69 98 SER A CA 1
ATOM 689 C C . SER A 1 98 ? -9.714 51.878 0.568 1.00 31.69 98 SER A C 1
ATOM 691 O O . SER A 1 98 ? -9.652 50.772 0.040 1.00 31.69 98 SER A O 1
ATOM 693 N N . THR A 1 99 ? -10.187 52.958 -0.056 1.00 33.25 99 THR A N 1
ATOM 694 C CA . THR A 1 99 ? -9.940 53.346 -1.460 1.00 33.25 99 THR A CA 1
ATOM 695 C C . THR A 1 99 ? -8.667 52.716 -2.050 1.00 33.25 99 THR A C 1
ATOM 697 O O . THR A 1 99 ? -7.653 52.682 -1.360 1.00 33.25 99 THR A O 1
ATOM 700 N N . GLY A 1 100 ? -8.567 52.284 -3.308 1.00 30.45 100 GLY A N 1
ATOM 701 C CA . GLY A 1 100 ? -9.284 52.588 -4.559 1.00 30.45 100 GLY A CA 1
ATOM 702 C C . GLY A 1 100 ? -8.235 52.480 -5.696 1.00 30.45 100 GLY A C 1
ATOM 703 O O . GLY A 1 100 ? -7.047 52.439 -5.402 1.00 30.45 100 GLY A O 1
ATOM 704 N N . GLY A 1 101 ? -8.533 52.407 -6.993 1.00 30.14 101 GLY A N 1
ATOM 705 C CA . GLY A 1 101 ? -9.791 52.347 -7.737 1.00 30.14 101 GLY A CA 1
ATOM 706 C C . GLY A 1 101 ? -9.489 52.363 -9.252 1.00 30.14 101 GLY A C 1
ATOM 707 O O . GLY A 1 101 ? -8.332 52.486 -9.642 1.00 30.14 101 GLY A O 1
ATOM 708 N N . GLY A 1 102 ? -10.525 52.299 -10.098 1.00 30.17 102 GLY A N 1
ATOM 709 C CA . GLY A 1 102 ? -10.428 52.538 -11.550 1.00 30.17 102 GLY A CA 1
ATOM 710 C C . GLY A 1 102 ? -10.111 51.302 -12.424 1.00 30.17 102 GLY A C 1
ATOM 711 O O . GLY A 1 102 ? -9.133 50.610 -12.186 1.00 30.17 102 GLY A O 1
ATOM 712 N N . GLY A 1 103 ? -10.887 50.993 -13.471 1.00 32.22 103 GLY A N 1
ATOM 713 C CA . GLY A 1 103 ? -12.173 51.594 -13.843 1.00 32.22 103 GLY A CA 1
ATOM 714 C C . GLY A 1 103 ? -12.694 51.221 -15.240 1.00 32.22 103 GLY A C 1
ATOM 715 O O . GLY A 1 103 ? -11.979 50.642 -16.048 1.00 32.22 103 GLY A O 1
ATOM 716 N N . SER A 1 104 ? -13.919 51.693 -15.513 1.00 36.47 104 SER A N 1
ATOM 717 C CA . SER A 1 104 ? -14.627 51.732 -16.810 1.00 36.47 104 SER A CA 1
ATOM 718 C C . SER A 1 104 ? -15.162 50.410 -17.394 1.00 36.47 104 SER A C 1
ATOM 720 O O . SER A 1 104 ? -14.550 49.359 -17.256 1.00 36.47 104 SER A O 1
ATOM 722 N N . GLY A 1 105 ? -16.321 50.484 -18.072 1.00 30.09 105 GLY A N 1
ATOM 723 C CA . GLY A 1 105 ? -16.940 49.344 -18.780 1.00 30.09 105 GLY A CA 1
ATOM 724 C C . GLY A 1 105 ? -18.480 49.237 -18.764 1.00 30.09 105 GLY A C 1
ATOM 725 O O . GLY A 1 105 ? -18.987 48.140 -18.948 1.00 30.09 105 GLY A O 1
ATOM 726 N N . GLY A 1 106 ? -19.218 50.321 -18.477 1.00 32.25 106 GLY A N 1
ATOM 727 C CA . GLY A 1 106 ? -20.657 50.328 -18.132 1.00 32.25 106 GLY A CA 1
ATOM 728 C C . GLY A 1 106 ? -21.663 49.671 -19.102 1.00 32.25 106 GLY A C 1
ATOM 729 O O . GLY A 1 106 ? -21.348 49.380 -20.250 1.00 32.25 106 GLY A O 1
ATOM 730 N N . GLY A 1 107 ? -22.913 49.480 -18.639 1.00 30.22 107 GLY A N 1
ATOM 731 C CA . GLY A 1 107 ? -23.921 48.770 -19.449 1.00 30.22 107 GLY A CA 1
ATOM 732 C C . GLY A 1 107 ? -25.417 48.826 -19.094 1.00 30.22 107 GLY A C 1
ATOM 733 O O . GLY A 1 107 ? -26.193 48.413 -19.939 1.00 30.22 107 GLY A O 1
ATOM 734 N N . GLY A 1 108 ? -25.849 49.359 -17.939 1.00 31.11 108 GLY A N 1
ATOM 735 C CA . GLY A 1 108 ? -27.256 49.751 -17.674 1.00 31.11 108 GLY A CA 1
ATOM 736 C C . GLY A 1 108 ? -28.324 48.637 -17.568 1.00 31.11 108 GLY A C 1
ATOM 737 O O . GLY A 1 108 ? -28.164 47.539 -18.084 1.00 31.11 108 GLY A O 1
ATOM 738 N N . GLY A 1 109 ? -29.459 48.917 -16.905 1.00 29.08 109 GLY A N 1
ATOM 739 C CA . GLY A 1 109 ? -30.627 48.036 -17.086 1.00 29.08 109 GLY A CA 1
ATOM 740 C C . GLY A 1 109 ? -31.880 48.239 -16.232 1.00 29.08 109 GLY A C 1
ATOM 741 O O . GLY A 1 109 ? -32.951 48.281 -16.811 1.00 29.08 109 GLY A O 1
ATOM 742 N N . GLY A 1 110 ? -31.773 48.415 -14.909 1.00 30.00 110 GLY A N 1
ATOM 743 C CA . GLY A 1 110 ? -32.874 48.882 -14.037 1.00 30.00 110 GLY A CA 1
ATOM 744 C C . GLY A 1 110 ? -34.125 47.991 -13.840 1.00 30.00 110 GLY A C 1
ATOM 745 O O . GLY A 1 110 ? -34.390 47.052 -14.579 1.00 30.00 110 GLY A O 1
ATOM 746 N N . GLY A 1 111 ? -34.932 48.352 -12.828 1.00 28.83 111 GLY A N 1
ATOM 747 C CA . GLY A 1 111 ? -36.359 47.983 -12.753 1.00 28.83 111 GLY A CA 1
ATOM 748 C C . GLY A 1 111 ? -36.801 47.088 -11.586 1.00 28.83 111 GLY A C 1
ATOM 749 O O . GLY A 1 111 ? -37.234 45.965 -11.808 1.00 28.83 111 GLY A O 1
ATOM 750 N N . GLY A 1 112 ? -36.722 47.582 -10.344 1.00 28.80 112 GLY A N 1
ATOM 751 C CA . GLY A 1 112 ? -37.193 46.870 -9.144 1.00 28.80 112 GLY A CA 1
ATOM 752 C C . GLY A 1 112 ? -38.718 46.682 -9.005 1.00 28.80 112 GLY A C 1
ATOM 753 O O . GLY A 1 112 ? -39.506 47.211 -9.783 1.00 28.80 112 GLY A O 1
ATOM 754 N N . GLY A 1 113 ? -39.130 45.966 -7.951 1.00 28.69 113 GLY A N 1
ATOM 755 C CA . GLY A 1 113 ? -40.539 45.784 -7.573 1.00 28.69 113 GLY A CA 1
ATOM 756 C C . GLY A 1 113 ? -40.724 44.868 -6.353 1.00 28.69 113 GLY A C 1
ATOM 757 O O . GLY A 1 113 ? -40.401 43.686 -6.403 1.00 28.69 113 GLY A O 1
ATOM 758 N N . SER A 1 114 ? -41.226 45.420 -5.247 1.00 29.73 114 SER A N 1
ATOM 759 C CA . SER A 1 114 ? -41.499 44.716 -3.978 1.00 29.73 114 SER A CA 1
ATOM 760 C C . SER A 1 114 ? -42.804 43.897 -4.007 1.00 29.73 114 SER A C 1
ATOM 762 O O . SER A 1 114 ? -43.702 44.235 -4.771 1.00 29.73 114 SER A O 1
ATOM 764 N N . GLY A 1 115 ? -42.998 42.954 -3.064 1.00 29.77 115 GLY A N 1
ATOM 765 C CA . GLY A 1 115 ? -44.358 42.680 -2.539 1.00 29.77 115 GLY A CA 1
ATOM 766 C C . GLY A 1 115 ? -44.819 41.229 -2.306 1.00 29.77 115 GLY A C 1
ATOM 767 O O . GLY A 1 115 ? -45.594 40.692 -3.082 1.00 29.77 115 GLY A O 1
ATOM 768 N N . VAL A 1 116 ? -44.424 40.648 -1.169 1.00 31.80 116 VAL A N 1
ATOM 769 C CA . VAL A 1 116 ? -45.268 39.916 -0.184 1.00 31.80 116 VAL A CA 1
ATOM 770 C C . VAL A 1 116 ? -46.573 39.198 -0.643 1.00 31.80 116 VAL A C 1
ATOM 772 O O . VAL A 1 116 ? -47.605 39.826 -0.846 1.00 31.80 116 VAL A O 1
ATOM 775 N N . SER A 1 117 ? -46.539 37.857 -0.546 1.00 33.31 117 SER A N 1
ATOM 776 C CA . SER A 1 117 ? -47.584 36.899 -0.085 1.00 33.31 117 SER A CA 1
ATOM 777 C C . SER A 1 117 ? -49.006 36.837 -0.683 1.00 33.31 117 SER A C 1
ATOM 779 O O . SER A 1 117 ? -49.779 37.782 -0.555 1.00 33.31 117 SER A O 1
ATOM 781 N N . ARG A 1 118 ? -49.456 35.600 -1.004 1.00 34.19 118 ARG A N 1
ATOM 782 C CA . ARG A 1 118 ? -50.600 34.911 -0.331 1.00 34.19 118 ARG A CA 1
ATOM 783 C C . ARG A 1 118 ? -50.856 33.461 -0.812 1.00 34.19 118 ARG A C 1
ATOM 785 O O . ARG A 1 118 ? -51.047 33.228 -1.992 1.00 34.19 118 ARG A O 1
ATOM 792 N N . GLY A 1 119 ? -51.005 32.541 0.151 1.00 26.92 119 GLY A N 1
ATOM 793 C CA . GLY A 1 119 ? -52.223 31.714 0.292 1.00 26.92 119 GLY A CA 1
ATOM 794 C C . GLY A 1 119 ? -52.451 30.455 -0.569 1.00 26.92 119 GLY A C 1
ATOM 795 O O . GLY A 1 119 ? -53.087 30.534 -1.606 1.00 26.92 119 GLY A O 1
ATOM 796 N N . ALA A 1 120 ? -52.081 29.295 -0.009 1.00 27.80 120 ALA A N 1
ATOM 797 C CA . ALA A 1 120 ? -52.857 28.040 0.102 1.00 27.80 120 ALA A CA 1
ATOM 798 C C . ALA A 1 120 ? -53.832 27.563 -1.010 1.00 27.80 120 ALA A C 1
ATOM 800 O O . ALA A 1 120 ? -54.829 28.217 -1.297 1.00 27.80 120 ALA A O 1
ATOM 801 N N . THR A 1 121 ? -53.750 26.268 -1.365 1.00 28.83 121 THR A N 1
ATOM 802 C CA . THR A 1 121 ? -54.815 25.293 -1.005 1.00 28.83 121 THR A CA 1
ATOM 803 C C . THR A 1 121 ? -54.355 23.827 -1.075 1.00 28.83 121 THR A C 1
ATOM 805 O O . THR A 1 121 ? -53.280 23.519 -1.580 1.00 28.83 121 THR A O 1
ATOM 808 N N . PHE A 1 122 ? -55.157 22.939 -0.478 1.00 29.45 122 PHE A N 1
ATOM 809 C CA . PHE A 1 122 ? -54.873 21.528 -0.189 1.00 29.45 122 PHE A CA 1
ATOM 810 C C . PHE A 1 122 ? -55.538 20.549 -1.184 1.00 29.45 122 PHE A C 1
ATOM 812 O O . PHE A 1 122 ? -56.572 20.859 -1.771 1.00 29.45 122 PHE A O 1
ATOM 819 N N . SER A 1 123 ? -55.050 19.302 -1.143 1.00 32.69 123 SER A N 1
ATOM 820 C CA . SER A 1 123 ? -55.811 18.044 -1.305 1.00 32.69 123 SER A CA 1
ATOM 821 C C . SER A 1 123 ? -56.012 17.405 -2.701 1.00 32.69 123 SER A C 1
ATOM 823 O O . SER A 1 123 ? -55.902 18.072 -3.726 1.00 32.69 123 SER A O 1
ATOM 825 N N . PRO A 1 124 ? -56.201 16.060 -2.749 1.00 44.22 124 PRO A N 1
ATOM 826 C CA . PRO A 1 124 ? -55.629 15.224 -3.810 1.00 44.22 124 PRO A CA 1
ATOM 827 C C . PRO A 1 124 ? -56.673 14.460 -4.647 1.00 44.22 124 PRO A C 1
ATOM 829 O O . PRO A 1 124 ? -57.873 14.500 -4.374 1.00 44.22 124 PRO A O 1
ATOM 832 N N . ARG A 1 125 ? -56.202 13.638 -5.599 1.00 26.38 125 ARG A N 1
ATOM 833 C CA . ARG A 1 125 ? -56.969 12.496 -6.122 1.00 26.38 125 ARG A CA 1
ATOM 834 C C . ARG A 1 125 ? -56.156 11.201 -6.113 1.00 26.38 125 ARG A C 1
ATOM 836 O O . ARG A 1 125 ? -55.087 11.120 -6.703 1.00 26.38 125 ARG A O 1
ATOM 843 N N . LEU A 1 126 ? -56.717 10.197 -5.443 1.00 29.08 126 LEU A N 1
ATOM 844 C CA . LEU A 1 126 ? -56.329 8.787 -5.501 1.00 29.08 126 LEU A CA 1
ATOM 845 C C . LEU A 1 126 ? -57.186 8.056 -6.544 1.00 29.08 126 LEU A C 1
ATOM 847 O O . LEU A 1 126 ? -58.329 8.457 -6.761 1.00 29.08 126 LEU A O 1
ATOM 851 N N . THR A 1 127 ? -56.657 6.943 -7.068 1.00 29.02 127 THR A N 1
ATOM 852 C CA . THR A 1 127 ? -57.298 5.646 -7.428 1.00 29.02 127 THR A CA 1
ATOM 853 C C . THR A 1 127 ? -56.795 5.081 -8.762 1.00 29.02 127 THR A C 1
ATOM 855 O O . THR A 1 127 ? -56.557 5.824 -9.707 1.00 29.02 127 THR A O 1
ATOM 858 N N . GLY A 1 128 ? -56.640 3.751 -8.828 1.00 26.75 128 GLY A N 1
ATOM 859 C CA . GLY A 1 128 ? -56.276 3.013 -10.048 1.00 26.75 128 GLY A CA 1
ATOM 860 C C . GLY A 1 128 ? -55.276 1.883 -9.789 1.00 26.75 128 GLY A C 1
ATOM 861 O O . GLY A 1 128 ? -54.073 2.091 -9.884 1.00 26.75 128 GLY A O 1
ATOM 862 N N . VAL A 1 129 ? -55.771 0.688 -9.456 1.00 32.03 129 VAL A N 1
ATOM 863 C CA . VAL A 1 129 ? -54.967 -0.519 -9.186 1.00 32.03 129 VAL A CA 1
ATOM 864 C C . VAL A 1 129 ? -55.384 -1.620 -10.166 1.00 32.03 129 VAL A C 1
ATOM 866 O O . VAL A 1 129 ? -56.571 -1.932 -10.200 1.00 32.03 129 VAL A O 1
ATOM 869 N N . ASN A 1 130 ? -54.434 -2.173 -10.941 1.00 27.86 130 ASN A N 1
ATOM 870 C CA . ASN A 1 130 ? -54.318 -3.585 -11.386 1.00 27.86 130 ASN A CA 1
ATOM 871 C C . ASN A 1 130 ? -53.485 -3.760 -12.679 1.00 27.86 130 ASN A C 1
ATOM 873 O O . ASN A 1 130 ? -53.618 -3.001 -13.635 1.00 27.86 130 ASN A O 1
ATOM 877 N N . SER A 1 131 ? -52.688 -4.832 -12.707 1.00 30.23 131 SER A N 1
ATOM 878 C CA . SER A 1 131 ? -52.087 -5.479 -13.898 1.00 30.23 131 SER A CA 1
ATOM 879 C C . SER A 1 131 ? -52.957 -6.706 -14.299 1.00 30.23 131 SER A C 1
ATOM 881 O O . SER A 1 131 ? -53.968 -6.915 -13.622 1.00 30.23 131 SER A O 1
ATOM 883 N N . PRO A 1 132 ? -52.607 -7.601 -15.262 1.00 49.91 132 PRO A N 1
ATOM 884 C CA . PRO A 1 132 ? -51.499 -7.633 -16.235 1.00 49.91 132 PRO A CA 1
ATOM 885 C C . PRO A 1 132 ? -51.956 -8.007 -17.685 1.00 49.91 132 PRO A C 1
ATOM 887 O O . PRO A 1 132 ? -53.139 -7.976 -18.001 1.00 49.91 132 PRO A O 1
ATOM 890 N N . THR A 1 133 ? -51.009 -8.474 -18.520 1.00 34.69 133 THR A N 1
ATOM 891 C CA . THR A 1 133 ? -51.135 -9.095 -19.871 1.00 34.69 133 THR A CA 1
ATOM 892 C C . THR A 1 133 ? -51.152 -8.164 -21.095 1.00 34.69 133 THR A C 1
ATOM 894 O O . THR A 1 133 ? -51.808 -7.130 -21.109 1.00 34.69 133 THR A O 1
ATOM 897 N N . GLY A 1 134 ? -50.398 -8.563 -22.133 1.00 25.53 134 GLY A N 1
ATOM 898 C CA . GLY A 1 134 ? -50.276 -7.859 -23.417 1.00 25.53 134 GLY A CA 1
ATOM 899 C C . GLY A 1 134 ? -48.891 -8.015 -24.061 1.00 25.53 134 GLY A C 1
ATOM 900 O O . GLY A 1 134 ? -48.045 -7.141 -23.908 1.00 25.53 134 GLY A O 1
ATOM 901 N N . PHE A 1 135 ? -48.652 -9.117 -24.783 1.00 29.47 135 PHE A N 1
ATOM 902 C CA . PHE A 1 135 ? -47.488 -9.264 -25.673 1.00 29.47 135 PHE A CA 1
ATOM 903 C C . PHE A 1 135 ? -47.858 -8.853 -27.107 1.00 29.47 135 PHE A C 1
ATOM 905 O O . PHE A 1 135 ? -48.874 -9.311 -27.626 1.00 29.47 135 PHE A O 1
ATOM 912 N N . ALA A 1 136 ? -46.993 -8.077 -27.763 1.00 26.34 136 ALA A N 1
ATOM 913 C CA . ALA A 1 136 ? -46.883 -7.978 -29.222 1.00 26.34 136 ALA A CA 1
ATOM 914 C C . ALA A 1 136 ? -45.443 -7.559 -29.585 1.00 26.34 136 ALA A C 1
ATOM 916 O O . ALA A 1 136 ? -44.839 -6.764 -28.864 1.00 26.34 136 ALA A O 1
ATOM 917 N N . SER A 1 137 ? -44.886 -8.130 -30.655 1.00 29.72 137 SER A N 1
ATOM 918 C CA . SER A 1 137 ? -43.436 -8.147 -30.920 1.00 29.72 137 SER A CA 1
ATOM 919 C C . SER A 1 137 ? -42.949 -7.155 -31.992 1.00 29.72 137 SER A C 1
ATOM 921 O O . SER A 1 137 ? -43.726 -6.618 -32.774 1.00 29.72 137 SER A O 1
ATOM 923 N N . ASP A 1 138 ? -41.617 -7.034 -32.054 1.00 27.66 138 ASP A N 1
ATOM 924 C CA . ASP A 1 138 ? -40.776 -6.749 -33.230 1.00 27.66 138 ASP A CA 1
ATOM 925 C C . ASP A 1 138 ? -40.807 -5.368 -33.917 1.00 27.66 138 ASP A C 1
ATOM 927 O O . ASP A 1 138 ? -41.577 -5.106 -34.840 1.00 27.66 138 ASP A O 1
ATOM 931 N N . LYS A 1 139 ? -39.738 -4.590 -33.682 1.00 30.28 139 LYS A N 1
ATOM 932 C CA . LYS A 1 139 ? -38.573 -4.613 -34.598 1.00 30.28 139 LYS A CA 1
ATOM 933 C C . LYS A 1 139 ? -37.294 -4.037 -33.956 1.00 30.28 139 LYS A C 1
ATOM 935 O O . LYS A 1 139 ? -37.391 -3.273 -32.998 1.00 30.28 139 LYS A O 1
ATOM 940 N N . PRO A 1 140 ? -36.094 -4.405 -34.450 1.00 38.62 140 PRO A N 1
ATOM 941 C CA . PRO A 1 140 ? -34.828 -4.038 -33.824 1.00 38.62 140 PRO A CA 1
ATOM 942 C C . PRO A 1 140 ? -34.263 -2.719 -34.366 1.00 38.62 140 PRO A C 1
ATOM 944 O O . PRO A 1 140 ? -34.395 -2.421 -35.551 1.00 38.62 140 PRO A O 1
ATOM 947 N N . ASN A 1 141 ? -33.519 -1.997 -33.525 1.00 25.81 141 ASN A N 1
ATOM 948 C CA . ASN A 1 141 ? -32.329 -1.275 -33.973 1.00 25.81 141 ASN A CA 1
ATOM 949 C C . ASN A 1 141 ? -31.323 -1.130 -32.822 1.00 25.81 141 ASN A C 1
ATOM 951 O O . ASN A 1 141 ? -31.690 -0.977 -31.659 1.00 25.81 141 ASN A O 1
ATOM 955 N N . SER A 1 142 ? -30.044 -1.255 -33.158 1.00 31.02 142 SER A N 1
ATOM 956 C CA . SER A 1 142 ? -28.923 -1.409 -32.228 1.00 31.02 142 SER A CA 1
ATOM 957 C C . SER A 1 142 ? -28.352 -0.089 -31.687 1.00 31.02 142 SER A C 1
ATOM 959 O O . SER A 1 142 ? -28.504 0.956 -32.310 1.00 31.02 142 SER A O 1
ATOM 961 N N . ALA A 1 143 ? -27.555 -0.219 -30.613 1.00 31.78 143 ALA A N 1
ATOM 962 C CA . ALA A 1 143 ? -26.569 0.738 -30.075 1.00 31.78 143 ALA A CA 1
ATOM 963 C C . ALA A 1 143 ? -27.041 1.810 -29.060 1.00 31.78 143 ALA A C 1
ATOM 965 O O . ALA A 1 143 ? -27.240 2.971 -29.401 1.00 31.78 143 ALA A O 1
ATOM 966 N N . SER A 1 144 ? -27.083 1.436 -27.768 1.00 30.75 144 SER A N 1
ATOM 967 C CA . SER A 1 144 ? -26.575 2.257 -26.632 1.00 30.75 144 SER A CA 1
ATOM 968 C C . SER A 1 144 ? -26.701 1.552 -25.259 1.00 30.75 144 SER A C 1
ATOM 970 O O . SER A 1 144 ? -27.199 2.107 -24.282 1.00 30.75 144 SER A O 1
ATOM 972 N N . ALA A 1 145 ? -26.219 0.311 -25.137 1.00 31.28 145 ALA A N 1
ATOM 973 C CA . ALA A 1 145 ? -26.256 -0.439 -23.873 1.00 31.28 145 ALA A CA 1
ATOM 974 C C . ALA A 1 145 ? -25.025 -0.159 -22.978 1.00 31.28 145 ALA A C 1
ATOM 976 O O . ALA A 1 145 ? -24.183 -1.030 -22.790 1.00 31.28 145 ALA A O 1
ATOM 977 N N . ALA A 1 146 ? -24.918 1.059 -22.431 1.00 34.94 146 ALA A N 1
ATOM 978 C CA . ALA A 1 146 ? -23.843 1.432 -21.490 1.00 34.94 146 ALA A CA 1
ATOM 979 C C . ALA A 1 146 ? -24.301 2.267 -20.272 1.00 34.94 146 ALA A C 1
ATOM 981 O O . ALA A 1 146 ? -23.517 2.504 -19.358 1.00 34.94 146 ALA A O 1
ATOM 982 N N . SER A 1 147 ? -25.565 2.701 -20.221 1.00 33.56 147 SER A N 1
ATOM 983 C CA . SER A 1 147 ? -26.072 3.669 -19.228 1.00 33.56 147 SER A CA 1
ATOM 984 C C . SER A 1 147 ? -27.148 3.123 -18.270 1.00 33.56 147 SER A C 1
ATOM 986 O O . SER A 1 147 ? -27.591 3.841 -17.376 1.00 33.56 147 SER A O 1
ATOM 988 N N . ALA A 1 148 ? -27.544 1.850 -18.391 1.00 35.91 148 ALA A N 1
ATOM 989 C CA . ALA A 1 148 ? -28.615 1.243 -17.582 1.00 35.91 148 ALA A CA 1
ATOM 990 C C . ALA A 1 148 ? -28.156 0.585 -16.256 1.00 35.91 148 ALA A C 1
ATOM 992 O O . ALA A 1 148 ? -28.991 0.223 -15.428 1.00 35.91 148 ALA A O 1
ATOM 993 N N . VAL A 1 149 ? -26.845 0.424 -16.031 1.00 40.03 149 VAL A N 1
ATOM 994 C CA . VAL A 1 149 ? -26.306 -0.259 -14.832 1.00 40.03 149 VAL A CA 1
ATOM 995 C C . VAL A 1 149 ? -26.252 0.671 -13.607 1.00 40.03 149 VAL A C 1
ATOM 997 O O . VAL A 1 149 ? -26.483 0.233 -12.484 1.00 40.03 149 VAL A O 1
ATOM 1000 N N . GLY A 1 150 ? -26.016 1.975 -13.801 1.00 40.78 150 GLY A N 1
ATOM 1001 C CA . GLY A 1 150 ? -25.862 2.924 -12.687 1.00 40.78 150 GLY A CA 1
ATOM 1002 C C . GLY A 1 150 ? -27.165 3.290 -11.957 1.00 40.78 150 GLY A C 1
ATOM 1003 O O . GLY A 1 150 ? -27.159 3.527 -10.748 1.00 40.78 150 GLY A O 1
ATOM 1004 N N . SER A 1 151 ? -28.303 3.322 -12.658 1.00 44.72 151 SER A N 1
ATOM 1005 C CA . SER A 1 151 ? -29.588 3.744 -12.076 1.00 44.72 151 SER A CA 1
ATOM 1006 C C . SER A 1 151 ? -30.192 2.687 -11.143 1.00 44.72 151 SER A C 1
ATOM 1008 O O . SER A 1 151 ? -30.670 3.019 -10.052 1.00 44.72 151 SER A O 1
ATOM 1010 N N . SER A 1 152 ? -30.109 1.412 -11.528 1.00 52.84 152 SER A N 1
ATOM 1011 C CA . SER A 1 152 ? -30.571 0.268 -10.735 1.00 52.84 152 SER A CA 1
ATOM 1012 C C . SER A 1 152 ? -29.719 0.063 -9.479 1.00 52.84 152 SER A C 1
ATOM 1014 O O . SER A 1 152 ? -30.277 -0.046 -8.386 1.00 52.84 152 SER A O 1
ATOM 1016 N N . GLN A 1 153 ? -28.387 0.130 -9.595 1.00 59.31 153 GLN A N 1
ATOM 1017 C CA . GLN A 1 153 ? -27.476 0.025 -8.449 1.00 59.31 153 GLN A CA 1
ATOM 1018 C C . GLN A 1 153 ? -27.746 1.121 -7.401 1.00 59.31 153 GLN A C 1
ATOM 1020 O O . GLN A 1 153 ? -27.931 0.803 -6.230 1.00 59.31 153 GLN A O 1
ATOM 1025 N N . SER A 1 154 ? -27.902 2.387 -7.816 1.00 63.47 154 SER A N 1
ATOM 1026 C CA . SER A 1 154 ? -28.214 3.494 -6.887 1.00 63.47 154 SER A CA 1
ATOM 1027 C C . SER A 1 154 ? -29.560 3.341 -6.155 1.00 63.47 154 SER A C 1
ATOM 1029 O O . SER A 1 154 ? -29.756 3.878 -5.063 1.00 63.47 154 SER A O 1
ATOM 1031 N N . SER A 1 155 ? -30.509 2.615 -6.752 1.00 76.50 155 SER A N 1
ATOM 1032 C CA . SER A 1 155 ? -31.821 2.347 -6.153 1.00 76.50 155 SER A CA 1
ATOM 1033 C C . SER A 1 155 ? -31.725 1.243 -5.096 1.00 76.50 155 SER A C 1
ATOM 1035 O O . SER A 1 155 ? -32.307 1.371 -4.019 1.00 76.50 155 SER A O 1
ATOM 1037 N N . LEU A 1 156 ? -30.922 0.207 -5.364 1.00 81.06 156 LEU A N 1
ATOM 1038 C CA . LEU A 1 156 ? -30.600 -0.849 -4.402 1.00 81.06 156 LEU A CA 1
ATOM 1039 C C . LEU A 1 156 ? -29.803 -0.301 -3.210 1.00 81.06 156 LEU A C 1
ATOM 1041 O O . LEU A 1 156 ? -30.193 -0.565 -2.075 1.00 81.06 156 LEU A O 1
ATOM 1045 N N . SER A 1 157 ? -28.790 0.547 -3.436 1.00 86.00 157 SER A N 1
ATOM 1046 C CA . SER A 1 157 ? -28.052 1.225 -2.357 1.00 86.00 157 SER A CA 1
ATOM 1047 C C . SER A 1 157 ? -28.984 1.955 -1.386 1.00 86.00 157 SER A C 1
ATOM 1049 O O . SER A 1 157 ? -28.862 1.793 -0.174 1.00 86.00 157 SER A O 1
ATOM 1051 N N . LYS A 1 158 ? -29.960 2.725 -1.892 1.00 89.00 158 LYS A N 1
ATOM 1052 C CA . LYS A 1 158 ? -30.927 3.466 -1.058 1.00 89.00 158 LYS A CA 1
ATOM 1053 C C . LYS A 1 158 ? -31.801 2.543 -0.208 1.00 89.00 158 LYS A C 1
ATOM 1055 O O . LYS A 1 158 ? -32.033 2.842 0.963 1.00 89.00 158 LYS A O 1
ATOM 1060 N N . ILE A 1 159 ? -32.251 1.419 -0.771 1.00 91.44 159 ILE A N 1
ATOM 1061 C CA . ILE A 1 159 ? -33.007 0.394 -0.034 1.00 91.44 159 ILE A CA 1
ATOM 1062 C C . ILE A 1 159 ? -32.122 -0.221 1.060 1.00 91.44 159 ILE A C 1
ATOM 1064 O O . ILE A 1 159 ? -32.552 -0.317 2.209 1.00 91.44 159 ILE A O 1
ATOM 1068 N N . SER A 1 160 ? -30.872 -0.560 0.740 1.00 92.06 160 SER A N 1
ATOM 1069 C CA . SER A 1 160 ? -29.895 -1.093 1.694 1.00 92.06 160 SER A CA 1
ATOM 1070 C C . SER A 1 160 ? -29.580 -0.108 2.829 1.00 92.06 160 SER A C 1
ATOM 1072 O O . SER A 1 160 ? -29.552 -0.521 3.985 1.00 92.06 160 SER A O 1
ATOM 1074 N N . VAL A 1 161 ? -29.428 1.197 2.552 1.00 92.06 161 VAL A N 1
ATOM 1075 C CA . VAL A 1 161 ? -29.276 2.235 3.597 1.00 92.06 161 VAL A CA 1
ATOM 1076 C C . VAL A 1 161 ? -30.497 2.273 4.516 1.00 92.06 161 VAL A C 1
ATOM 1078 O O . VAL A 1 161 ? -30.335 2.268 5.735 1.00 92.06 161 VAL A O 1
ATOM 1081 N N . ALA A 1 162 ? -31.713 2.269 3.960 1.00 93.00 162 ALA A N 1
ATOM 1082 C CA . ALA A 1 162 ? -32.940 2.282 4.757 1.00 93.00 162 ALA A CA 1
ATOM 1083 C C . ALA A 1 162 ? -33.064 1.031 5.648 1.00 93.00 162 ALA A C 1
ATOM 1085 O O . ALA A 1 162 ? -33.400 1.146 6.826 1.00 93.00 162 ALA A O 1
ATOM 1086 N N . GLN A 1 163 ? -32.726 -0.152 5.123 1.00 92.38 163 GLN A N 1
ATOM 1087 C CA . GLN A 1 163 ? -32.686 -1.394 5.902 1.00 92.38 163 GLN A CA 1
ATOM 1088 C C . GLN A 1 163 ? -31.634 -1.344 7.017 1.00 92.38 163 GLN A C 1
ATOM 1090 O O . GLN A 1 163 ? -31.937 -1.709 8.151 1.00 92.38 163 GLN A O 1
ATOM 1095 N N . VAL A 1 164 ? -30.423 -0.854 6.733 1.00 93.81 164 VAL A N 1
ATOM 1096 C CA . VAL A 1 164 ? -29.373 -0.692 7.750 1.00 93.81 164 VAL A CA 1
ATOM 1097 C C . VAL A 1 164 ? -29.807 0.287 8.841 1.00 93.81 164 VAL A C 1
ATOM 1099 O O . VAL A 1 164 ? -29.571 0.009 10.011 1.00 93.81 164 VAL A O 1
ATOM 1102 N N . PHE A 1 165 ? -30.479 1.392 8.506 1.00 93.69 165 PHE A N 1
ATOM 1103 C CA . PHE A 1 165 ? -30.963 2.348 9.509 1.00 93.69 165 PHE A CA 1
ATOM 1104 C C . PHE A 1 165 ? -32.059 1.741 10.397 1.00 93.69 165 PHE A C 1
ATOM 1106 O O . PHE A 1 165 ? -31.949 1.820 11.616 1.00 93.69 165 PHE A O 1
ATOM 1113 N N . LEU A 1 166 ? -33.034 1.025 9.824 1.00 92.75 166 LEU A N 1
ATOM 1114 C CA . LEU A 1 166 ? -34.046 0.297 10.605 1.00 92.75 166 LEU A CA 1
ATOM 1115 C C . LEU A 1 166 ? -33.428 -0.773 11.525 1.00 92.75 166 LEU A C 1
ATOM 1117 O O . LEU A 1 166 ? -33.892 -0.973 12.650 1.00 92.75 166 LEU A O 1
ATOM 1121 N N . LEU A 1 167 ? -32.366 -1.452 11.084 1.00 91.38 167 LEU A N 1
ATOM 1122 C CA . LEU A 1 167 ? -31.626 -2.401 11.921 1.00 91.38 167 LEU A CA 1
ATOM 1123 C C . LEU A 1 167 ? -30.814 -1.687 13.018 1.00 91.38 167 LEU A C 1
ATOM 1125 O O . LEU A 1 167 ? -30.808 -2.157 14.150 1.00 91.38 167 LEU A O 1
ATOM 1129 N N . LEU A 1 168 ? -30.190 -0.539 12.732 1.00 91.12 168 LEU A N 1
ATOM 1130 C CA . LEU A 1 168 ? -29.451 0.276 13.712 1.00 91.12 168 LEU A CA 1
ATOM 1131 C C . LEU A 1 168 ? -30.339 0.930 14.779 1.00 91.12 168 LEU A C 1
ATOM 1133 O O . LEU A 1 168 ? -29.892 1.111 15.915 1.00 91.12 168 LEU A O 1
ATOM 1137 N N . ASP A 1 169 ? -31.570 1.289 14.425 1.00 88.12 169 ASP A N 1
ATOM 1138 C CA . ASP A 1 169 ? -32.541 1.865 15.358 1.00 88.12 169 ASP A CA 1
ATOM 1139 C C . ASP A 1 169 ? -33.229 0.765 16.196 1.00 88.12 169 ASP A C 1
ATOM 1141 O O . ASP A 1 169 ? -33.637 1.016 17.328 1.00 88.12 169 ASP A O 1
ATOM 1145 N N . SER A 1 170 ? -33.307 -0.473 15.685 1.00 88.62 170 SER A N 1
ATOM 1146 C CA . SER A 1 170 ? -33.914 -1.620 16.385 1.00 88.62 170 SER A CA 1
ATOM 1147 C C . SER A 1 170 ? -32.927 -2.563 17.086 1.00 88.62 170 SER A C 1
ATOM 1149 O O . SER A 1 170 ? -33.368 -3.478 17.783 1.00 88.62 170 SER A O 1
ATOM 1151 N N . ILE A 1 171 ? -31.608 -2.413 16.920 1.00 89.12 171 ILE A N 1
ATOM 1152 C CA . ILE A 1 171 ? -30.615 -3.262 17.599 1.00 89.12 171 ILE A CA 1
ATOM 1153 C C . ILE A 1 171 ? -30.439 -2.840 19.064 1.00 89.12 171 ILE A C 1
ATOM 1155 O O . ILE A 1 171 ? -30.221 -1.669 19.368 1.00 89.12 171 ILE A O 1
ATOM 1159 N N . ASN A 1 172 ? -30.544 -3.794 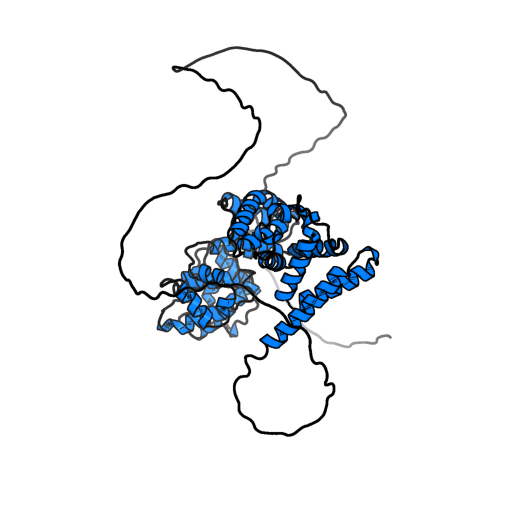19.989 1.00 84.94 172 ASN A N 1
ATOM 1160 C CA . ASN A 1 172 ? -30.491 -3.534 21.426 1.00 84.94 172 ASN A CA 1
ATOM 1161 C C . ASN A 1 172 ? -29.937 -4.762 22.160 1.00 84.94 172 ASN A C 1
ATOM 1163 O O . ASN A 1 172 ? -30.447 -5.867 21.987 1.00 84.94 172 ASN A O 1
ATOM 1167 N N . GLU A 1 173 ? -28.916 -4.581 23.000 1.00 76.38 173 GLU A N 1
ATOM 1168 C CA . GLU A 1 173 ? -28.301 -5.670 23.779 1.00 76.38 173 GLU A CA 1
ATOM 1169 C C . GLU A 1 173 ? -29.301 -6.356 24.727 1.00 76.38 173 GLU A C 1
ATOM 1171 O O . GLU A 1 173 ? -29.190 -7.553 24.997 1.00 76.38 173 GLU A O 1
ATOM 1176 N N . LYS A 1 174 ? -30.331 -5.625 25.185 1.00 79.62 174 LYS A N 1
ATOM 1177 C CA . LYS A 1 174 ? -31.379 -6.140 26.085 1.00 79.62 174 LYS A CA 1
ATOM 1178 C C . LYS A 1 174 ? -32.238 -7.248 25.468 1.00 79.62 174 LYS A C 1
ATOM 1180 O O . LYS A 1 174 ? -32.910 -7.961 26.205 1.00 79.62 174 LYS A O 1
ATOM 1185 N N . GLU A 1 175 ? -32.234 -7.406 24.144 1.00 79.62 175 GLU A N 1
ATOM 1186 C CA . GLU A 1 175 ? -32.957 -8.491 23.463 1.00 79.62 175 GLU A CA 1
ATOM 1187 C C . GLU A 1 175 ? -32.228 -9.846 23.526 1.00 79.62 175 GLU A C 1
ATOM 1189 O O . GLU A 1 175 ? -32.800 -10.865 23.131 1.00 79.62 175 GLU A O 1
ATOM 1194 N N . GLY A 1 176 ? -30.990 -9.864 24.032 1.00 84.75 176 GLY A N 1
ATOM 1195 C CA . GLY A 1 176 ? -30.141 -11.047 24.141 1.00 84.75 176 GLY A CA 1
ATOM 1196 C C . GLY A 1 176 ? -29.058 -11.105 23.061 1.00 84.75 176 GLY A C 1
ATOM 1197 O O . GLY A 1 176 ? -29.264 -10.700 21.914 1.00 84.75 176 GLY A O 1
ATOM 1198 N N . LYS A 1 177 ? -27.895 -11.648 23.441 1.00 87.44 177 LYS A N 1
ATOM 1199 C CA . LYS A 1 177 ? -26.673 -11.688 22.622 1.00 87.44 177 LYS A CA 1
ATOM 1200 C C . LYS A 1 177 ? -26.900 -12.272 21.220 1.00 87.44 177 LYS A C 1
ATOM 1202 O O . LYS A 1 177 ? -26.506 -11.652 20.244 1.00 87.44 177 LYS A O 1
ATOM 1207 N N . GLU A 1 178 ? -27.594 -13.401 21.111 1.00 89.69 178 GLU A N 1
ATOM 1208 C CA . GLU A 1 178 ? -27.851 -14.089 19.834 1.00 89.69 178 GLU A CA 1
ATOM 1209 C C . GLU A 1 178 ? -28.673 -13.237 18.843 1.00 89.69 178 GLU A C 1
ATOM 1211 O O . GLU A 1 178 ? -28.364 -13.171 17.650 1.00 89.69 178 GLU A O 1
ATOM 1216 N N . LYS A 1 179 ? -29.696 -12.517 19.328 1.00 89.06 179 LYS A N 1
ATOM 1217 C CA . LYS A 1 179 ? -30.497 -11.604 18.492 1.00 89.06 179 LYS A CA 1
ATOM 1218 C C . LYS A 1 179 ? -29.695 -10.378 18.071 1.00 89.06 179 LYS A C 1
ATOM 1220 O O . LYS A 1 179 ? -29.815 -9.939 16.926 1.00 89.06 179 LYS A O 1
ATOM 1225 N N . TRP A 1 180 ? -28.869 -9.853 18.976 1.00 92.75 180 TRP A N 1
ATOM 1226 C CA . TRP A 1 180 ? -27.935 -8.773 18.669 1.00 92.75 180 TRP A CA 1
ATOM 1227 C C . TRP A 1 180 ? -26.938 -9.206 17.585 1.00 92.75 180 TRP A C 1
ATOM 1229 O O . TRP A 1 180 ? -26.816 -8.522 16.574 1.00 92.75 180 TRP A O 1
ATOM 1239 N N . GLU A 1 181 ? -26.310 -10.376 17.730 1.00 92.31 181 GLU A N 1
ATOM 1240 C CA . GLU A 1 181 ? -25.361 -10.940 16.759 1.00 92.31 181 GLU A CA 1
ATOM 1241 C C . GLU A 1 181 ? -26.023 -11.208 15.402 1.00 92.31 181 GLU A C 1
ATOM 1243 O O . GLU A 1 181 ? -25.441 -10.894 14.365 1.00 92.31 181 GLU A O 1
ATOM 1248 N N . THR A 1 182 ? -27.272 -11.682 15.387 1.00 93.00 182 THR A N 1
ATOM 1249 C CA . THR A 1 182 ? -28.052 -11.872 14.152 1.00 93.00 182 THR A CA 1
ATOM 1250 C C . THR A 1 182 ? -28.303 -10.543 13.427 1.00 93.00 182 THR A C 1
ATOM 1252 O O . THR A 1 182 ? -28.048 -10.435 12.224 1.00 93.00 182 THR A O 1
ATOM 1255 N N . LYS A 1 183 ? -28.747 -9.499 14.148 1.00 92.06 183 LYS A N 1
ATOM 1256 C CA . LYS A 1 183 ? -28.940 -8.147 13.586 1.00 92.06 183 LYS A CA 1
ATOM 1257 C C . LYS A 1 183 ? -27.612 -7.541 13.114 1.00 92.06 183 LYS A C 1
ATOM 1259 O O . LYS A 1 183 ? -27.549 -7.003 12.010 1.00 92.06 183 LYS A O 1
ATOM 1264 N N . ALA A 1 184 ? -26.544 -7.678 13.900 1.00 93.06 184 ALA A N 1
ATOM 1265 C CA . ALA A 1 184 ? -25.198 -7.224 13.558 1.00 93.06 184 ALA A CA 1
ATOM 1266 C C . ALA A 1 184 ? -24.673 -7.899 12.280 1.00 93.06 184 ALA A C 1
ATOM 1268 O O . ALA A 1 184 ? -24.208 -7.217 11.369 1.00 93.06 184 ALA A O 1
ATOM 1269 N N . ALA A 1 185 ? -24.808 -9.223 12.161 1.00 93.50 185 ALA A N 1
ATOM 1270 C CA . ALA A 1 185 ? -24.420 -9.972 10.968 1.00 93.50 185 ALA A CA 1
ATOM 1271 C C . ALA A 1 185 ? -25.221 -9.542 9.726 1.00 93.50 185 ALA A C 1
ATOM 1273 O O . ALA A 1 185 ? -24.652 -9.419 8.640 1.00 93.50 185 ALA A O 1
ATOM 1274 N N . GLN A 1 186 ? -26.520 -9.253 9.873 1.00 93.88 186 GLN A N 1
ATOM 1275 C CA . GLN A 1 186 ? -27.339 -8.722 8.781 1.00 93.88 186 GLN A CA 1
ATOM 1276 C C . GLN A 1 186 ? -26.884 -7.318 8.344 1.00 93.88 186 GLN A C 1
ATOM 1278 O O . GLN A 1 186 ? -26.785 -7.066 7.142 1.00 93.88 186 GLN A O 1
ATOM 1283 N N . ILE A 1 187 ? -26.553 -6.432 9.291 1.00 93.88 187 ILE A N 1
ATOM 1284 C CA . ILE A 1 187 ? -25.980 -5.107 9.002 1.00 93.88 187 ILE A CA 1
ATOM 1285 C C . ILE A 1 187 ? -24.642 -5.253 8.264 1.00 93.88 187 ILE A C 1
ATOM 1287 O O . ILE A 1 187 ? -24.496 -4.704 7.173 1.00 93.88 187 ILE A O 1
ATOM 1291 N N . HIS A 1 188 ? -23.698 -6.039 8.797 1.00 93.38 188 HIS A N 1
ATOM 1292 C CA . HIS A 1 188 ? -22.389 -6.274 8.168 1.00 93.38 188 HIS A CA 1
ATOM 1293 C C . HIS A 1 188 ? -22.531 -6.859 6.755 1.00 93.38 188 HIS A C 1
ATOM 1295 O O . HIS A 1 188 ? -21.813 -6.441 5.847 1.00 93.38 188 HIS A O 1
ATOM 1301 N N . LYS A 1 189 ? -23.498 -7.761 6.531 1.00 93.56 189 LYS A N 1
ATOM 1302 C CA . LYS A 1 189 ? -23.806 -8.314 5.203 1.00 93.56 189 LYS A CA 1
ATOM 1303 C C . LYS A 1 189 ? -24.320 -7.249 4.232 1.00 93.56 189 LYS A C 1
ATOM 1305 O O . LYS A 1 189 ? -23.846 -7.213 3.102 1.00 93.56 189 LYS A O 1
ATOM 1310 N N . LEU A 1 190 ? -25.260 -6.395 4.649 1.00 93.19 190 LEU A N 1
ATOM 1311 C CA . LEU A 1 190 ? -25.796 -5.308 3.814 1.00 93.19 190 LEU A CA 1
ATOM 1312 C C . LEU A 1 190 ? -24.726 -4.260 3.485 1.00 93.19 190 LEU A C 1
ATOM 1314 O O . LEU A 1 190 ? -24.608 -3.837 2.337 1.00 93.19 190 LEU A O 1
ATOM 1318 N N . VAL A 1 191 ? -23.919 -3.868 4.471 1.00 93.06 191 VAL A N 1
ATOM 1319 C CA . VAL A 1 191 ? -22.810 -2.923 4.284 1.00 93.06 191 VAL A CA 1
ATOM 1320 C C . VAL A 1 191 ? -21.758 -3.506 3.334 1.00 93.06 191 VAL A C 1
ATOM 1322 O O . VAL A 1 191 ? -21.373 -2.849 2.368 1.00 93.06 191 VAL A O 1
ATOM 1325 N N . GLY A 1 192 ? -21.344 -4.758 3.550 1.00 88.69 192 GLY A N 1
ATOM 1326 C CA . GLY A 1 192 ? -20.344 -5.432 2.722 1.00 88.69 192 GLY A CA 1
ATOM 1327 C C . GLY A 1 192 ? -20.780 -5.656 1.270 1.00 88.69 192 GLY A C 1
ATOM 1328 O O . GLY A 1 192 ? -19.961 -5.519 0.367 1.00 88.69 192 GLY A O 1
ATOM 1329 N N . SER A 1 193 ? -22.062 -5.948 1.018 1.00 89.50 193 SER A N 1
ATOM 1330 C CA . SER A 1 193 ? -22.563 -6.229 -0.337 1.00 89.50 193 SER A CA 1
ATOM 1331 C C . SER A 1 193 ? -22.867 -4.991 -1.189 1.00 89.50 193 SER A C 1
ATOM 1333 O O . SER A 1 193 ? -23.039 -5.129 -2.397 1.00 89.50 193 SER A O 1
ATOM 1335 N N . ASN A 1 194 ? -22.928 -3.794 -0.595 1.00 89.69 194 ASN A N 1
ATOM 1336 C CA . ASN A 1 194 ? -23.275 -2.549 -1.299 1.00 89.69 194 ASN A CA 1
ATOM 1337 C C . ASN A 1 194 ? -22.124 -1.516 -1.339 1.00 89.69 194 ASN A C 1
ATOM 1339 O O . ASN A 1 194 ? -22.281 -0.430 -1.898 1.00 89.69 194 ASN A O 1
ATOM 1343 N N . GLY A 1 195 ? -20.956 -1.836 -0.773 1.00 88.19 195 GLY A N 1
ATOM 1344 C CA . GLY A 1 195 ? -19.745 -1.021 -0.885 1.00 88.19 195 GLY A CA 1
ATOM 1345 C C . GLY A 1 195 ? -19.789 0.326 -0.147 1.00 88.19 195 GLY A C 1
ATOM 1346 O O . GLY A 1 195 ? -20.512 0.516 0.835 1.00 88.19 195 GLY A O 1
ATOM 1347 N N . MET A 1 196 ? -18.964 1.274 -0.610 1.00 92.44 196 MET A N 1
ATOM 1348 C CA . MET A 1 196 ? -18.649 2.510 0.124 1.00 92.44 196 MET A CA 1
ATOM 1349 C C . MET A 1 196 ? -19.862 3.420 0.374 1.00 92.44 196 MET A C 1
ATOM 1351 O O . MET A 1 196 ? -19.913 4.086 1.407 1.00 92.44 196 MET A O 1
ATOM 1355 N N . GLU A 1 197 ? -20.845 3.451 -0.533 1.00 90.94 197 GLU A N 1
ATOM 1356 C CA . GLU A 1 197 ? -22.037 4.303 -0.399 1.00 90.94 197 GLU A CA 1
ATOM 1357 C C . GLU A 1 197 ? -22.837 3.940 0.861 1.00 90.94 197 GLU A C 1
ATOM 1359 O O . GLU A 1 197 ? -23.158 4.808 1.678 1.00 90.94 197 GLU A O 1
ATOM 1364 N N . VAL A 1 198 ? -23.092 2.643 1.063 1.00 94.31 198 VAL A N 1
ATOM 1365 C CA . VAL A 1 198 ? -23.818 2.145 2.238 1.00 94.31 198 VAL A CA 1
ATOM 1366 C C . VAL A 1 198 ? -22.934 2.185 3.480 1.00 94.31 198 VAL A C 1
ATOM 1368 O O . VAL A 1 198 ? -23.413 2.635 4.520 1.00 94.31 198 VAL A O 1
ATOM 1371 N N . PHE A 1 199 ? -21.645 1.824 3.377 1.00 95.94 199 PHE A N 1
ATOM 1372 C CA . PHE A 1 199 ? -20.691 1.955 4.489 1.00 95.94 199 PHE A CA 1
ATOM 1373 C C . PHE A 1 199 ? -20.642 3.386 5.039 1.00 95.94 199 PHE A C 1
ATOM 1375 O O . PHE A 1 199 ? -20.767 3.586 6.246 1.00 95.94 199 PHE A O 1
ATOM 1382 N N . SER A 1 200 ? -20.536 4.391 4.166 1.00 95.06 200 SER A N 1
ATOM 1383 C CA . SER A 1 200 ? -20.422 5.790 4.587 1.00 95.06 200 SER A CA 1
ATOM 1384 C C . SER A 1 200 ? -21.676 6.269 5.318 1.00 95.06 200 SER A C 1
ATOM 1386 O O . SER A 1 200 ? -21.581 6.967 6.326 1.00 95.06 200 SER A O 1
ATOM 1388 N N . LYS A 1 201 ? -22.874 5.880 4.857 1.00 94.88 201 LYS A N 1
ATOM 1389 C CA . LYS A 1 201 ? -24.129 6.232 5.544 1.00 94.88 201 LYS A CA 1
ATOM 1390 C C . LYS A 1 201 ? -24.284 5.474 6.871 1.00 94.88 201 LYS A C 1
ATOM 1392 O O . LYS A 1 201 ? -24.631 6.098 7.872 1.00 94.88 201 LYS A O 1
ATOM 1397 N N . TYR A 1 202 ? -23.966 4.178 6.899 1.00 95.81 202 TYR A N 1
ATOM 1398 C CA . TYR A 1 202 ? -23.923 3.331 8.102 1.00 95.81 202 TYR A CA 1
ATOM 1399 C C . TYR A 1 202 ? -23.011 3.917 9.188 1.00 95.81 202 TYR A C 1
ATOM 1401 O O . TYR A 1 202 ? -23.463 4.208 10.297 1.00 95.81 202 TYR A O 1
ATOM 1409 N N . PHE A 1 203 ? -21.745 4.161 8.853 1.00 96.38 203 PHE A N 1
ATOM 1410 C CA . PHE A 1 203 ? -20.740 4.613 9.805 1.00 96.38 203 PHE A CA 1
ATOM 1411 C C . PHE A 1 203 ? -20.996 6.060 10.263 1.00 96.38 203 PHE A C 1
ATOM 1413 O O . PHE A 1 203 ? -20.865 6.349 11.452 1.00 96.38 203 PHE A O 1
ATOM 1420 N N . ARG A 1 204 ? -21.482 6.960 9.386 1.00 95.06 204 ARG A N 1
ATOM 1421 C CA . ARG A 1 204 ? -21.931 8.306 9.811 1.00 95.06 204 ARG A CA 1
ATOM 1422 C C . ARG A 1 204 ? -23.101 8.251 10.796 1.00 95.06 204 ARG A C 1
ATOM 1424 O O . ARG A 1 204 ? -23.098 9.026 11.754 1.00 95.06 204 ARG A O 1
ATOM 1431 N N . ARG A 1 205 ? -24.084 7.356 10.597 1.00 93.06 205 ARG A N 1
ATOM 1432 C CA . ARG A 1 205 ? -25.224 7.169 11.521 1.00 93.06 205 ARG A CA 1
ATOM 1433 C C . ARG A 1 205 ? -24.743 6.641 12.876 1.00 93.06 205 ARG A C 1
ATOM 1435 O O . ARG A 1 205 ? -25.091 7.239 13.891 1.00 93.06 205 ARG A O 1
ATOM 1442 N N . LEU A 1 206 ? -23.886 5.612 12.889 1.00 93.88 206 LEU A N 1
ATOM 1443 C CA . LEU A 1 206 ? -23.257 5.088 14.112 1.00 93.88 206 LEU A CA 1
ATOM 1444 C C . LEU A 1 206 ? -22.485 6.164 14.885 1.00 93.88 206 LEU A C 1
ATOM 1446 O O . LEU A 1 206 ? -22.693 6.330 16.086 1.00 93.88 206 LEU A O 1
ATOM 1450 N N . LEU A 1 207 ? -21.609 6.904 14.204 1.00 94.31 207 LEU A N 1
ATOM 1451 C CA . LEU A 1 207 ? -20.759 7.914 14.832 1.00 94.31 207 LEU A CA 1
ATOM 1452 C C . LEU A 1 207 ? -21.571 9.101 15.366 1.00 94.31 207 LEU A C 1
ATOM 1454 O O . LEU A 1 207 ? -21.304 9.585 16.462 1.00 94.31 207 LEU A O 1
ATOM 1458 N N . SER A 1 208 ? -22.604 9.530 14.635 1.00 92.06 208 SER A N 1
ATOM 1459 C CA . SER A 1 208 ? -23.489 10.620 15.068 1.00 92.06 208 SER A CA 1
ATOM 1460 C C . SER A 1 208 ? -24.353 10.226 16.269 1.00 92.06 208 SER A C 1
ATOM 1462 O O . SER A 1 208 ? -24.478 11.012 17.205 1.00 92.06 208 SER A O 1
ATOM 1464 N N . GLY A 1 209 ? -24.920 9.012 16.270 1.00 90.69 209 GLY A N 1
ATOM 1465 C CA . GLY A 1 209 ? -25.759 8.511 17.367 1.00 90.69 209 GLY A CA 1
ATOM 1466 C C . GLY A 1 209 ? -24.985 8.251 18.665 1.00 90.69 209 GLY A C 1
ATOM 1467 O O . GLY A 1 209 ? -25.544 8.384 19.753 1.00 90.69 209 GLY A O 1
ATOM 1468 N N . ASN A 1 210 ? -23.686 7.945 18.557 1.00 92.38 210 ASN A N 1
ATOM 1469 C CA . ASN A 1 210 ? -22.790 7.712 19.693 1.00 92.38 210 ASN A CA 1
ATOM 1470 C C . ASN A 1 210 ? -21.878 8.901 20.028 1.00 92.38 210 ASN A C 1
ATOM 1472 O O . ASN A 1 210 ? -21.055 8.796 20.937 1.00 92.38 210 ASN A O 1
ATOM 1476 N N . ALA A 1 211 ? -22.045 10.046 19.358 1.00 91.88 211 ALA A N 1
ATOM 1477 C CA . ALA A 1 211 ? -21.253 11.251 19.592 1.00 91.88 211 ALA A CA 1
ATOM 1478 C C . ALA A 1 211 ? -21.113 11.645 21.082 1.00 91.88 211 ALA A C 1
ATOM 1480 O O . ALA A 1 211 ? -19.988 11.929 21.493 1.00 91.88 211 ALA A O 1
ATOM 1481 N N . PRO A 1 212 ? -22.167 11.588 21.930 1.00 90.00 212 PRO A N 1
ATOM 1482 C CA . PRO A 1 212 ? -22.051 11.943 23.350 1.00 90.00 212 PRO A CA 1
ATOM 1483 C C . PRO A 1 212 ? -21.175 10.998 24.181 1.00 90.00 212 PRO A C 1
ATOM 1485 O O . PRO A 1 212 ? -20.732 11.383 25.258 1.00 90.00 212 PRO A O 1
ATOM 1488 N N . GLN A 1 213 ? -20.921 9.774 23.703 1.00 90.50 213 GLN A N 1
ATOM 1489 C CA . GLN A 1 213 ? -20.029 8.820 24.373 1.00 90.50 213 GLN A CA 1
ATOM 1490 C C . GLN A 1 213 ? -18.551 9.048 24.024 1.00 90.50 213 GLN A C 1
ATOM 1492 O O . GLN A 1 213 ? -17.683 8.597 24.764 1.00 90.50 213 GLN A O 1
ATOM 1497 N N . ILE A 1 214 ? -18.276 9.708 22.893 1.00 92.88 214 ILE A N 1
ATOM 1498 C CA . ILE A 1 214 ? -16.933 9.869 22.315 1.00 92.88 214 ILE A CA 1
ATOM 1499 C C . ILE A 1 214 ? -16.411 11.290 22.546 1.00 92.88 214 ILE A C 1
ATOM 1501 O O . ILE A 1 214 ? -15.246 11.468 22.878 1.00 92.88 214 ILE A O 1
ATOM 1505 N N . PHE A 1 215 ? -17.268 12.303 22.379 1.00 92.38 215 PHE A N 1
ATOM 1506 C CA . PHE A 1 215 ? -16.897 13.719 22.392 1.00 92.38 215 PHE A CA 1
ATOM 1507 C C . PHE A 1 215 ? -17.503 14.432 23.614 1.00 92.38 215 PHE A C 1
ATOM 1509 O O . PHE A 1 215 ? -18.706 14.744 23.609 1.00 92.38 215 PHE A O 1
ATOM 1516 N N . PRO A 1 216 ? -16.697 14.724 24.657 1.00 83.25 216 PRO A N 1
ATOM 1517 C CA . PRO A 1 216 ? -17.144 15.478 25.824 1.00 83.25 216 PRO A CA 1
ATOM 1518 C C . PRO A 1 216 ? -17.746 16.835 25.432 1.00 83.25 216 PRO A C 1
ATOM 1520 O O . PRO A 1 216 ? -17.220 17.532 24.570 1.00 83.25 216 PRO A O 1
ATOM 1523 N N . GLY A 1 217 ? -18.850 17.220 26.076 1.00 73.56 217 GLY A N 1
ATOM 1524 C CA . GLY A 1 217 ? -19.557 18.481 25.798 1.00 73.56 217 GLY A CA 1
ATOM 1525 C C . GLY A 1 217 ? -20.662 18.395 24.736 1.00 73.56 217 GLY A C 1
ATOM 1526 O O . GLY A 1 217 ? -21.384 19.371 24.529 1.00 73.56 217 GLY A O 1
ATOM 1527 N N . THR A 1 218 ? -20.868 17.237 24.100 1.00 75.69 218 THR A N 1
ATOM 1528 C CA . THR A 1 218 ? -22.009 17.029 23.194 1.00 75.69 218 THR A CA 1
ATOM 1529 C C . THR A 1 218 ? -23.316 16.915 23.992 1.00 75.69 218 THR A C 1
ATOM 1531 O O . THR A 1 218 ? -23.657 15.839 24.472 1.00 75.69 218 THR A O 1
ATOM 1534 N N . ASN A 1 219 ? -24.092 18.000 24.092 1.00 68.44 219 ASN A N 1
ATOM 1535 C CA . ASN A 1 219 ? -25.371 18.067 24.834 1.00 68.44 219 ASN A CA 1
ATOM 1536 C C . ASN A 1 219 ? -26.545 17.271 24.205 1.00 68.44 219 ASN A C 1
ATOM 1538 O O . ASN A 1 219 ? -27.710 17.626 24.385 1.00 68.44 219 ASN A O 1
ATOM 1542 N N . LYS A 1 220 ? -26.271 16.213 23.434 1.00 72.69 220 LYS A N 1
ATOM 1543 C CA . LYS A 1 220 ? -27.297 15.330 22.858 1.00 72.69 220 LYS A CA 1
ATOM 1544 C C . LYS A 1 220 ? -27.462 14.091 23.731 1.00 72.69 220 LYS A C 1
ATOM 1546 O O . LYS A 1 220 ? -26.489 13.563 24.260 1.00 72.69 220 LYS A O 1
ATOM 1551 N N . VAL A 1 221 ? -28.693 13.601 23.850 1.00 71.56 221 VAL A N 1
ATOM 1552 C CA . VAL A 1 221 ? -28.958 12.282 24.440 1.00 71.56 221 VAL A CA 1
ATOM 1553 C C . VAL A 1 221 ? -28.477 11.208 23.458 1.00 71.56 221 VAL A C 1
ATOM 1555 O O . VAL A 1 221 ? -28.622 11.371 22.248 1.00 71.56 221 VAL A O 1
ATOM 1558 N N . VAL A 1 222 ? -27.896 10.118 23.966 1.00 76.75 222 VAL A N 1
ATOM 1559 C CA . VAL A 1 222 ? -27.518 8.953 23.148 1.00 76.75 222 VAL A CA 1
ATOM 1560 C C . VAL A 1 222 ? -28.789 8.326 22.562 1.00 76.75 222 VAL A C 1
ATOM 1562 O O . VAL A 1 222 ? -29.621 7.832 23.319 1.00 76.75 222 VAL A O 1
ATOM 1565 N N . GLU A 1 223 ? -28.944 8.346 21.233 1.00 69.50 223 GLU A N 1
ATOM 1566 C CA . GLU A 1 223 ? -30.180 7.898 20.560 1.00 69.50 223 GLU A CA 1
ATOM 1567 C C . GLU A 1 223 ? -30.436 6.392 20.746 1.00 69.50 223 GLU A C 1
ATOM 1569 O O . GLU A 1 223 ? -31.554 5.986 21.051 1.00 69.50 223 GLU A O 1
ATOM 1574 N N . ASN A 1 224 ? -29.396 5.562 20.601 1.00 77.94 224 ASN A N 1
ATOM 1575 C CA . ASN A 1 224 ? -29.454 4.127 20.878 1.00 77.94 224 ASN A CA 1
ATOM 1576 C C . ASN A 1 224 ? -28.069 3.596 21.281 1.00 77.94 224 ASN A C 1
ATOM 1578 O O . ASN A 1 224 ? -27.210 3.379 20.431 1.00 77.94 224 ASN A O 1
ATOM 1582 N N . ALA A 1 225 ? -27.858 3.332 22.574 1.00 79.38 225 ALA A N 1
ATOM 1583 C CA . ALA A 1 225 ? -26.590 2.790 23.071 1.00 79.38 225 ALA A CA 1
ATOM 1584 C C . ALA A 1 225 ? -26.291 1.360 22.569 1.00 79.38 225 ALA A C 1
ATOM 1586 O O . ALA A 1 225 ? -25.129 0.966 22.509 1.00 79.38 225 ALA A O 1
ATOM 1587 N N . GLY A 1 226 ? -27.312 0.594 22.161 1.00 84.44 226 GLY A N 1
ATOM 1588 C CA . GLY A 1 226 ? -27.173 -0.804 21.737 1.00 84.44 226 GLY A CA 1
ATOM 1589 C C . GLY A 1 226 ? -26.416 -1.013 20.422 1.00 84.44 226 GLY A C 1
ATOM 1590 O O . GLY A 1 226 ? -26.076 -2.150 20.095 1.00 84.44 226 GLY A O 1
ATOM 1591 N N . ASN A 1 227 ? -26.132 0.057 19.671 1.00 90.88 227 ASN A N 1
ATOM 1592 C CA . ASN A 1 227 ? -25.326 0.005 18.449 1.00 90.88 227 ASN A CA 1
ATOM 1593 C C . ASN A 1 227 ? -23.865 0.469 18.646 1.00 90.88 227 ASN A C 1
ATOM 1595 O O . ASN A 1 227 ? -23.052 0.289 17.740 1.00 90.88 227 ASN A O 1
ATOM 1599 N N . TYR A 1 228 ? -23.489 0.967 19.833 1.00 93.00 228 TYR A N 1
ATOM 1600 C CA . TYR A 1 228 ? -22.106 1.348 20.145 1.00 93.00 228 TYR A CA 1
ATOM 1601 C C . TYR A 1 228 ? -21.070 0.220 19.922 1.00 93.00 228 TYR A C 1
ATOM 1603 O O . TYR A 1 228 ? -20.013 0.507 19.350 1.00 93.00 228 TYR A O 1
ATOM 1611 N N . PRO A 1 229 ? -21.336 -1.065 20.255 1.00 93.75 229 PRO A N 1
ATOM 1612 C CA . PRO A 1 229 ? -20.366 -2.131 20.001 1.00 93.75 229 PRO A CA 1
ATOM 1613 C C . PRO A 1 229 ? -20.073 -2.351 18.509 1.00 93.75 229 PRO A C 1
ATOM 1615 O O . PRO A 1 229 ? -18.972 -2.779 18.176 1.00 93.75 229 PRO A O 1
ATOM 1618 N N . LEU A 1 230 ? -21.000 -2.011 17.599 1.00 95.06 230 LEU A N 1
ATOM 1619 C CA . LEU A 1 230 ? -20.732 -2.045 16.15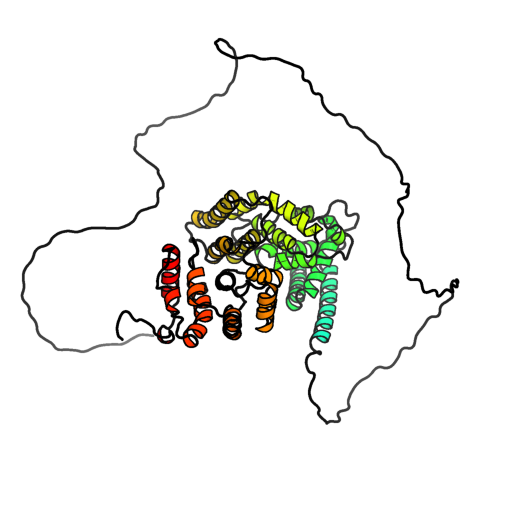4 1.00 95.06 230 LEU A CA 1
ATOM 1620 C C . LEU A 1 230 ? -19.669 -1.013 15.772 1.00 95.06 230 LEU A C 1
ATOM 1622 O O . LEU A 1 230 ? -18.757 -1.323 15.013 1.00 95.06 230 LEU A O 1
ATOM 1626 N N . LEU A 1 231 ? -19.735 0.194 16.342 1.00 95.69 231 LEU A N 1
ATOM 1627 C CA . LEU A 1 231 ? -18.725 1.226 16.109 1.00 95.69 231 LEU A CA 1
ATOM 1628 C C . LEU A 1 231 ? -17.352 0.795 16.651 1.00 95.69 231 LEU A C 1
ATOM 1630 O O . LEU A 1 231 ? -16.347 0.978 15.970 1.00 95.69 231 LEU A O 1
ATOM 1634 N N . VAL A 1 232 ? -17.306 0.152 17.823 1.00 95.81 232 VAL A N 1
ATOM 1635 C CA . VAL A 1 232 ? -16.067 -0.444 18.356 1.00 95.81 232 VAL A CA 1
ATOM 1636 C C . VAL A 1 232 ? -15.528 -1.536 17.421 1.00 95.81 232 VAL A C 1
ATOM 1638 O O . VAL A 1 232 ? -14.331 -1.539 17.137 1.00 95.81 232 VAL A O 1
ATOM 1641 N N . GLN A 1 233 ? -16.387 -2.407 16.877 1.00 95.25 233 GLN A N 1
ATOM 1642 C CA . GLN A 1 233 ? -15.990 -3.410 15.879 1.00 95.25 233 GLN A CA 1
ATOM 1643 C C . GLN A 1 233 ? -15.413 -2.766 14.610 1.00 95.25 233 GLN A C 1
ATOM 1645 O O . GLN A 1 233 ? -14.370 -3.209 14.135 1.00 95.25 233 GLN A O 1
ATOM 1650 N N . GLU A 1 234 ? -16.024 -1.704 14.071 1.00 96.25 234 GLU A N 1
ATOM 1651 C CA . GLU A 1 234 ? -15.471 -0.996 12.903 1.00 96.25 234 GLU A CA 1
ATOM 1652 C C . GLU A 1 234 ? -14.082 -0.402 13.175 1.00 96.25 234 GLU A C 1
ATOM 1654 O O . GLU A 1 234 ? -13.233 -0.404 12.284 1.00 96.25 234 GLU A O 1
ATOM 1659 N N . MET A 1 235 ? -13.822 0.060 14.400 1.00 96.94 235 MET A N 1
ATOM 1660 C CA . MET A 1 235 ? -12.508 0.573 14.795 1.00 96.94 235 MET A CA 1
ATOM 1661 C C . MET A 1 235 ? -11.488 -0.549 15.033 1.00 96.94 235 MET A C 1
ATOM 1663 O O . MET A 1 235 ? -10.320 -0.388 14.689 1.00 96.94 235 MET A O 1
ATOM 1667 N N . GLN A 1 236 ? -11.909 -1.707 15.548 1.00 94.50 236 GLN A N 1
ATOM 1668 C CA . GLN A 1 236 ? -11.052 -2.892 15.690 1.00 94.50 236 GLN A CA 1
ATOM 1669 C C . GLN A 1 236 ? -10.664 -3.498 14.333 1.00 94.50 236 GLN A C 1
ATOM 1671 O O . GLN A 1 236 ? -9.518 -3.903 14.156 1.00 94.50 236 GLN A O 1
ATOM 1676 N N . LYS A 1 237 ? -11.568 -3.483 13.341 1.00 95.50 237 LYS A N 1
ATOM 1677 C CA . LYS A 1 237 ? -11.290 -3.931 11.962 1.00 95.50 237 LYS A CA 1
ATOM 1678 C C . LYS A 1 237 ? -10.123 -3.186 11.294 1.00 95.50 237 LYS A C 1
ATOM 1680 O O . LYS A 1 237 ? -9.582 -3.705 10.324 1.00 95.50 237 LYS A O 1
ATOM 1685 N N . VAL A 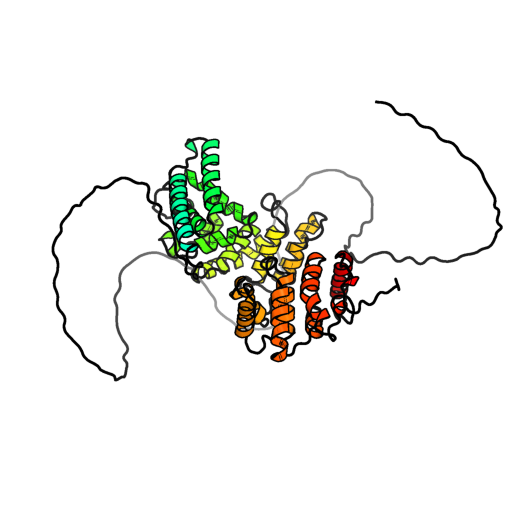1 238 ? -9.702 -2.016 11.797 1.00 96.62 238 VAL A N 1
ATOM 1686 C CA . VAL A 1 238 ? -8.538 -1.261 11.282 1.00 96.62 238 VAL A CA 1
ATOM 1687 C C . VAL A 1 238 ? -7.264 -2.111 11.233 1.00 96.62 238 VAL A C 1
ATOM 1689 O O . VAL A 1 238 ? -6.455 -1.898 10.337 1.00 96.62 238 VAL A O 1
ATOM 1692 N N . SER A 1 239 ? -7.093 -3.075 12.144 1.00 93.75 239 SER A N 1
ATOM 1693 C CA . SER A 1 239 ? -5.936 -3.985 12.169 1.00 93.75 239 SER A CA 1
ATOM 1694 C C . SER A 1 239 ? -6.084 -5.246 11.310 1.00 93.75 239 SER A C 1
ATOM 1696 O O . SER A 1 239 ? -5.121 -5.995 11.144 1.00 93.75 239 SER A O 1
ATOM 1698 N N . GLN A 1 240 ? -7.289 -5.503 10.793 1.00 92.19 240 GLN A N 1
ATOM 1699 C CA . GLN A 1 240 ? -7.675 -6.756 10.134 1.00 92.19 240 GLN A CA 1
ATOM 1700 C C . GLN A 1 240 ? -7.935 -6.561 8.633 1.00 92.19 240 GLN A C 1
ATOM 1702 O O . GLN A 1 240 ? -7.606 -7.430 7.830 1.00 92.19 240 GLN A O 1
ATOM 1707 N N . ASP A 1 241 ? -8.500 -5.413 8.252 1.00 92.00 241 ASP A N 1
ATOM 1708 C CA . ASP A 1 241 ? -8.806 -5.028 6.875 1.00 92.00 241 ASP A CA 1
ATOM 1709 C C . ASP A 1 241 ? -7.959 -3.809 6.466 1.00 92.00 241 ASP A C 1
ATOM 1711 O O . ASP A 1 241 ? -8.080 -2.711 7.016 1.00 92.00 241 ASP A O 1
ATOM 1715 N N . MET A 1 242 ? -7.115 -4.016 5.452 1.00 89.81 242 MET A N 1
ATOM 1716 C CA . MET A 1 242 ? -6.172 -3.040 4.889 1.00 89.81 242 MET A CA 1
ATOM 1717 C C . MET A 1 242 ? -6.828 -1.743 4.381 1.00 89.81 242 MET A C 1
ATOM 1719 O O . MET A 1 242 ? -6.175 -0.687 4.345 1.00 89.81 242 MET A O 1
ATOM 1723 N N . ASP A 1 243 ? -8.109 -1.810 4.010 1.00 91.38 243 ASP A N 1
ATOM 1724 C CA . ASP A 1 243 ? -8.894 -0.678 3.522 1.00 91.38 243 ASP A CA 1
ATOM 1725 C C . ASP A 1 243 ? -9.756 -0.027 4.609 1.00 91.38 243 ASP A C 1
ATOM 1727 O O . ASP A 1 243 ? -10.253 1.077 4.400 1.00 91.38 243 ASP A O 1
ATOM 1731 N N . GLN A 1 244 ? -9.927 -0.638 5.785 1.00 95.69 244 GLN A N 1
ATOM 1732 C CA . GLN A 1 244 ? -10.841 -0.124 6.813 1.00 95.69 244 GLN A CA 1
ATOM 1733 C C . GLN A 1 244 ? -10.461 1.280 7.301 1.00 95.69 244 GLN A C 1
ATOM 1735 O O . GLN A 1 244 ? -11.316 2.162 7.381 1.00 95.69 244 GLN A O 1
ATOM 1740 N N . ALA A 1 245 ? -9.170 1.523 7.548 1.00 96.62 245 ALA A N 1
ATOM 1741 C CA . ALA A 1 245 ? -8.652 2.853 7.880 1.00 96.62 245 ALA A CA 1
ATOM 1742 C C . ALA A 1 245 ? -9.048 3.911 6.831 1.00 96.62 245 ALA A C 1
ATOM 1744 O O . ALA A 1 245 ? -9.433 5.029 7.173 1.00 96.62 245 ALA A O 1
ATOM 1745 N N . ARG A 1 246 ? -8.991 3.532 5.547 1.00 94.62 246 ARG A N 1
ATOM 1746 C CA . ARG A 1 246 ? -9.343 4.384 4.410 1.00 94.62 246 ARG A CA 1
ATOM 1747 C C . ARG A 1 246 ? -10.853 4.617 4.327 1.00 94.62 246 ARG A C 1
ATOM 1749 O O . ARG A 1 246 ? -11.260 5.769 4.230 1.00 94.62 246 ARG A O 1
ATOM 1756 N N . LYS A 1 247 ? -11.670 3.563 4.447 1.00 96.06 247 LYS A N 1
ATOM 1757 C CA . LYS A 1 247 ? -13.144 3.640 4.481 1.00 96.06 247 LYS A CA 1
ATOM 1758 C C . LYS A 1 247 ? -13.627 4.604 5.571 1.00 96.06 247 LYS A C 1
ATOM 1760 O O . LYS A 1 247 ? -14.485 5.446 5.313 1.00 96.06 247 LYS A O 1
ATOM 1765 N N . ILE A 1 248 ? -13.042 4.530 6.770 1.00 97.69 248 ILE A N 1
ATOM 1766 C CA . ILE A 1 248 ? -13.346 5.426 7.898 1.00 97.69 248 ILE A CA 1
ATOM 1767 C C . ILE A 1 248 ? -12.952 6.877 7.580 1.00 97.69 248 ILE A C 1
ATOM 1769 O O . ILE A 1 248 ? -13.774 7.781 7.743 1.00 97.69 248 ILE A O 1
ATOM 1773 N N . ALA A 1 249 ? -11.726 7.105 7.096 1.00 97.25 249 ALA A N 1
ATOM 1774 C CA . ALA A 1 249 ? -11.234 8.446 6.782 1.00 97.25 249 ALA A CA 1
ATOM 1775 C C . ALA A 1 249 ? -12.041 9.120 5.654 1.00 97.25 249 ALA A C 1
ATOM 1777 O O . ALA A 1 249 ? -12.497 10.247 5.831 1.00 97.25 249 ALA A O 1
ATOM 1778 N N . GLU A 1 250 ? -12.302 8.418 4.543 1.00 95.62 250 GLU A N 1
ATOM 1779 C CA . GLU A 1 250 ? -13.148 8.901 3.436 1.00 95.62 250 GLU A CA 1
ATOM 1780 C C . GLU A 1 250 ? -14.594 9.168 3.890 1.00 95.62 250 GLU A C 1
ATOM 1782 O O . GLU A 1 250 ? -15.229 10.126 3.451 1.00 95.62 250 GLU A O 1
ATOM 1787 N N . THR A 1 251 ? -15.115 8.376 4.832 1.00 96.12 251 THR A N 1
ATOM 1788 C CA . THR A 1 251 ? -16.454 8.602 5.391 1.00 96.12 251 THR A CA 1
ATOM 1789 C C . THR A 1 251 ? -16.534 9.896 6.209 1.00 96.12 251 THR A C 1
ATOM 1791 O O . THR A 1 251 ? -17.554 10.592 6.139 1.00 96.12 251 THR A O 1
ATOM 1794 N N . ILE A 1 252 ? -15.485 10.222 6.972 1.00 96.75 252 ILE A N 1
ATOM 1795 C CA . ILE A 1 252 ? -15.387 11.430 7.813 1.00 96.75 252 ILE A CA 1
ATOM 1796 C C . ILE A 1 252 ? -14.960 12.673 7.004 1.00 96.75 252 ILE A C 1
ATOM 1798 O O . ILE A 1 252 ? -15.194 13.795 7.455 1.00 96.75 252 ILE A O 1
ATOM 1802 N N . ASP A 1 253 ? -14.417 12.507 5.791 1.00 95.00 253 ASP A N 1
ATOM 1803 C CA . ASP A 1 253 ? -14.020 13.587 4.870 1.00 95.00 253 ASP A CA 1
ATOM 1804 C C . ASP A 1 253 ? -15.222 14.320 4.235 1.00 95.00 253 ASP A C 1
ATOM 1806 O O . ASP A 1 253 ? -15.444 14.345 3.027 1.00 95.00 253 ASP A O 1
ATOM 1810 N N . THR A 1 254 ? -16.057 14.910 5.085 1.00 91.31 254 THR A N 1
ATOM 1811 C CA . THR A 1 254 ? -17.225 15.707 4.717 1.00 91.31 254 THR A CA 1
ATOM 1812 C C . THR A 1 254 ? -17.440 16.827 5.730 1.00 91.31 254 THR A C 1
ATOM 1814 O O . THR A 1 254 ? -16.969 16.745 6.861 1.00 91.31 254 THR A O 1
ATOM 1817 N N . SER A 1 255 ? -18.181 17.863 5.350 1.00 88.56 255 SER A N 1
ATOM 1818 C CA . SER A 1 255 ? -18.738 18.872 6.261 1.00 88.56 255 SER A CA 1
ATOM 1819 C C . SER A 1 255 ? -20.238 18.659 6.537 1.00 88.56 255 SER A C 1
ATOM 1821 O O . SER A 1 255 ? -20.863 19.481 7.207 1.00 88.56 255 SER A O 1
ATOM 1823 N N . GLU A 1 256 ? -20.831 17.564 6.038 1.00 87.25 256 GLU A N 1
ATOM 1824 C CA . GLU A 1 256 ? -22.239 17.207 6.254 1.00 87.25 256 GLU A CA 1
ATOM 1825 C C . GLU A 1 256 ? -22.516 16.824 7.716 1.00 87.25 256 GLU A C 1
ATOM 1827 O O . GLU A 1 256 ? -22.380 15.667 8.109 1.00 87.25 256 GLU A O 1
ATOM 1832 N N . GLY A 1 257 ? -22.973 17.791 8.510 1.00 83.81 257 GLY A N 1
ATOM 1833 C CA . GLY A 1 257 ? -23.398 17.590 9.895 1.00 83.81 257 GLY A CA 1
ATOM 1834 C C . GLY A 1 257 ? -22.422 18.181 10.911 1.00 83.81 257 GLY A C 1
ATOM 1835 O O . GLY A 1 257 ? -21.214 18.220 10.701 1.00 83.81 257 GLY A O 1
ATOM 1836 N N . ASP A 1 258 ? -22.972 18.643 12.032 1.00 85.19 258 ASP A N 1
ATOM 1837 C CA . ASP A 1 258 ? -22.274 19.478 13.022 1.00 85.19 258 ASP A CA 1
ATOM 1838 C C . ASP A 1 258 ? -21.003 18.815 13.592 1.00 85.19 258 ASP A C 1
ATOM 1840 O O . ASP A 1 258 ? -19.927 19.408 13.567 1.00 85.19 258 ASP A O 1
ATOM 1844 N N . ILE A 1 259 ? -21.098 17.533 13.970 1.00 90.75 259 ILE A N 1
ATOM 1845 C CA . ILE A 1 259 ? -19.957 16.709 14.409 1.00 90.75 259 ILE A CA 1
ATOM 1846 C C . ILE A 1 259 ? -18.862 16.578 13.341 1.00 90.75 259 ILE A C 1
ATOM 1848 O O . ILE A 1 259 ? -17.683 16.518 13.679 1.00 90.75 259 ILE A O 1
ATOM 1852 N N . PHE A 1 260 ? -19.227 16.527 12.058 1.00 93.44 260 PHE A N 1
ATOM 1853 C CA . PHE A 1 260 ? -18.260 16.359 10.978 1.00 93.44 260 PHE A CA 1
ATOM 1854 C C . PHE A 1 260 ? -17.577 17.681 10.644 1.00 93.44 260 PHE A C 1
ATOM 1856 O O . PHE A 1 260 ? -16.363 17.683 10.463 1.00 93.44 260 PHE A O 1
ATOM 1863 N N . ARG A 1 261 ? -18.299 18.813 10.625 1.00 91.56 261 ARG A N 1
ATOM 1864 C CA . ARG A 1 261 ? -17.712 20.132 10.322 1.00 91.56 261 ARG A CA 1
ATOM 1865 C C . ARG A 1 261 ? -16.481 20.410 11.188 1.00 91.56 261 ARG A C 1
ATOM 1867 O O . ARG A 1 261 ? -15.406 20.624 10.637 1.00 91.56 261 ARG A O 1
ATOM 1874 N N . ASP A 1 262 ? -16.606 20.289 12.507 1.00 90.31 262 ASP A N 1
ATOM 1875 C CA . ASP A 1 262 ? -15.539 20.629 13.462 1.00 90.31 262 ASP A CA 1
ATOM 1876 C C . ASP A 1 262 ? -14.851 19.392 14.081 1.00 90.31 262 ASP A C 1
ATOM 1878 O O . ASP A 1 262 ? -14.282 19.460 15.170 1.00 90.31 262 ASP A O 1
ATOM 1882 N N . PHE A 1 263 ? -14.867 18.258 13.367 1.00 95.75 263 PHE A N 1
ATOM 1883 C CA . PHE A 1 263 ? -14.479 16.929 13.860 1.00 95.75 263 PHE A CA 1
ATOM 1884 C C . PHE A 1 263 ? -13.161 16.883 14.653 1.00 95.75 263 PHE A C 1
ATOM 1886 O O . PHE A 1 263 ? -12.078 17.172 14.124 1.00 95.75 263 PHE A O 1
ATOM 1893 N N . ASP A 1 264 ? -13.235 16.472 15.921 1.00 95.56 264 ASP A N 1
ATOM 1894 C CA . ASP A 1 264 ? -12.073 16.319 16.798 1.00 95.56 264 ASP A CA 1
ATOM 1895 C C . ASP A 1 264 ? -11.402 14.950 16.615 1.00 95.56 264 ASP A C 1
ATOM 1897 O O . ASP A 1 264 ? -11.662 13.977 17.325 1.00 95.56 264 ASP A O 1
ATOM 1901 N N . LEU A 1 265 ? -10.490 14.894 15.645 1.00 97.06 265 LEU A N 1
ATOM 1902 C CA . LEU A 1 265 ? -9.722 13.691 15.341 1.00 97.06 265 LEU A CA 1
ATOM 1903 C C . LEU A 1 265 ? -8.884 13.176 16.529 1.00 97.06 265 LEU A C 1
ATOM 1905 O O . LEU A 1 265 ? -8.661 11.970 16.602 1.00 97.06 265 LEU A O 1
ATOM 1909 N N . SER A 1 266 ? -8.427 14.034 17.453 1.00 96.06 266 SER A N 1
ATOM 1910 C CA . SER A 1 266 ? -7.608 13.567 18.584 1.00 96.06 266 SER A CA 1
ATOM 1911 C C . SER A 1 266 ? -8.473 12.796 19.569 1.00 96.06 266 SER A C 1
ATOM 1913 O O . SER A 1 266 ? -8.214 11.620 19.821 1.00 96.06 266 SER A O 1
ATOM 1915 N N . THR A 1 267 ? -9.556 13.422 20.037 1.00 96.44 267 THR A N 1
ATOM 1916 C CA . THR A 1 267 ? -10.513 12.794 20.956 1.00 96.44 267 THR A CA 1
ATOM 1917 C C . THR A 1 267 ? -11.103 11.517 20.356 1.00 96.44 267 THR A C 1
ATOM 1919 O O . THR A 1 267 ? -11.147 10.491 21.030 1.00 96.44 267 THR A O 1
ATOM 1922 N N . PHE A 1 268 ? -11.463 11.532 19.065 1.00 97.19 268 PHE A N 1
ATOM 1923 C CA . PHE A 1 268 ? -11.944 10.341 18.362 1.00 97.19 268 PHE A CA 1
ATOM 1924 C C . PHE A 1 268 ? -10.947 9.175 18.421 1.00 97.19 268 PHE A C 1
ATOM 1926 O O . PHE A 1 268 ? -11.326 8.062 18.773 1.00 97.19 268 PHE A O 1
ATOM 1933 N N . VAL A 1 269 ? -9.674 9.407 18.089 1.00 96.06 269 VAL A N 1
ATOM 1934 C CA . VAL A 1 269 ? -8.663 8.338 18.021 1.00 96.06 269 VAL A CA 1
ATOM 1935 C C . VAL A 1 269 ? -8.249 7.846 19.410 1.00 96.06 269 VAL A C 1
ATOM 1937 O O . VAL A 1 269 ? -8.048 6.644 19.596 1.00 96.06 269 VAL A O 1
ATOM 1940 N N . ASP A 1 270 ? -8.149 8.744 20.389 1.00 95.62 270 ASP A N 1
ATOM 1941 C CA . ASP A 1 270 ? -7.748 8.394 21.755 1.00 95.62 270 ASP A CA 1
ATOM 1942 C C . ASP A 1 270 ? -8.854 7.640 22.516 1.00 95.62 270 ASP A C 1
ATOM 1944 O O . ASP A 1 270 ? -8.551 6.773 23.340 1.00 95.62 270 ASP A O 1
ATOM 1948 N N . HIS A 1 271 ? -10.129 7.878 22.182 1.00 96.44 271 HIS A N 1
ATOM 1949 C CA . HIS A 1 271 ? -11.283 7.171 22.750 1.00 96.44 271 HIS A CA 1
ATOM 1950 C C . HIS A 1 271 ? -11.243 5.652 22.519 1.00 96.44 271 HIS A C 1
ATOM 1952 O O . HIS A 1 271 ? -11.460 4.875 23.451 1.00 96.44 271 HIS A O 1
ATOM 1958 N N . PHE A 1 272 ? -10.913 5.209 21.298 1.00 95.56 272 PHE A N 1
ATOM 1959 C CA . PHE A 1 272 ? -10.885 3.779 20.947 1.00 95.56 272 PHE A CA 1
ATOM 1960 C C . PHE A 1 272 ? -9.615 3.042 21.389 1.00 95.56 272 PHE A C 1
ATOM 1962 O O . PHE A 1 272 ? -9.572 1.818 21.275 1.00 95.56 272 PHE A O 1
ATOM 1969 N N . LYS A 1 273 ? -8.598 3.753 21.904 1.00 93.38 273 LYS A N 1
ATOM 1970 C CA . LYS A 1 273 ? -7.369 3.173 22.488 1.00 93.38 273 LYS A CA 1
ATOM 1971 C C . LYS A 1 273 ? -6.702 2.111 21.599 1.00 93.38 273 LYS A C 1
ATOM 1973 O O . LYS A 1 273 ? -6.254 1.074 22.084 1.00 93.38 273 LYS A O 1
ATOM 1978 N N . LEU A 1 274 ? -6.660 2.372 20.291 1.00 95.44 274 LEU A N 1
ATOM 1979 C CA . LEU A 1 274 ? -6.032 1.481 19.314 1.00 95.44 274 LEU A CA 1
ATOM 1980 C C . LEU A 1 274 ? -4.547 1.261 19.638 1.00 95.44 274 LEU A C 1
ATOM 1982 O O . LEU A 1 274 ? -3.860 2.186 20.079 1.00 95.44 274 LEU A O 1
ATOM 1986 N N . ASP A 1 275 ? -4.041 0.063 19.333 1.00 96.75 275 ASP A N 1
ATOM 1987 C CA . ASP A 1 275 ? -2.602 -0.216 19.346 1.00 96.75 275 ASP A CA 1
ATOM 1988 C C . ASP A 1 275 ? -1.837 0.832 18.509 1.00 96.75 275 ASP A C 1
ATOM 1990 O O . ASP A 1 275 ? -2.342 1.215 17.447 1.00 96.75 275 ASP A O 1
ATOM 1994 N N . PRO A 1 276 ? -0.629 1.284 18.905 1.00 97.31 276 PRO A N 1
ATOM 1995 C CA . PRO A 1 276 ? 0.116 2.297 18.161 1.00 97.31 276 PRO A CA 1
ATOM 1996 C C . PRO A 1 276 ? 0.302 2.017 16.659 1.00 97.31 276 PRO A C 1
ATOM 1998 O O . PRO A 1 276 ? 0.292 2.969 15.880 1.00 97.31 276 PRO A O 1
ATOM 2001 N N . ILE A 1 277 ? 0.407 0.753 16.224 1.00 97.81 277 ILE A N 1
ATOM 2002 C CA . ILE A 1 277 ? 0.463 0.399 14.790 1.00 97.81 277 ILE A CA 1
ATOM 2003 C C . ILE A 1 277 ? -0.877 0.719 14.111 1.00 97.81 277 ILE A C 1
ATOM 2005 O O . ILE A 1 277 ? -0.911 1.390 13.081 1.00 97.81 277 ILE A O 1
ATOM 2009 N N . SER A 1 278 ? -1.990 0.311 14.724 1.00 97.38 278 SER A N 1
ATOM 2010 C CA . SER A 1 278 ? -3.346 0.555 14.208 1.00 97.38 278 SER A CA 1
ATOM 2011 C C . SER A 1 278 ? -3.742 2.033 14.264 1.00 97.38 278 SER A C 1
ATOM 2013 O O . SER A 1 278 ? -4.355 2.549 13.329 1.00 97.38 278 SER A O 1
ATOM 2015 N N . LYS A 1 279 ? -3.329 2.747 15.318 1.00 97.50 279 LYS A N 1
ATOM 2016 C CA . LYS A 1 279 ? -3.464 4.204 15.430 1.00 97.50 279 LYS A CA 1
ATOM 2017 C C . LYS A 1 279 ? -2.727 4.906 14.289 1.00 97.50 279 LYS A C 1
ATOM 2019 O O . LYS A 1 279 ? -3.312 5.772 13.644 1.00 97.50 279 LYS A O 1
ATOM 2024 N N . VAL A 1 280 ? -1.483 4.520 13.993 1.00 97.69 280 VAL A N 1
ATOM 2025 C CA . VAL A 1 280 ? -0.731 5.089 12.863 1.00 97.69 280 VAL A CA 1
ATOM 2026 C C . VAL A 1 280 ? -1.376 4.740 11.520 1.00 97.69 280 VAL A C 1
ATOM 2028 O O . VAL A 1 280 ? -1.543 5.644 10.706 1.00 97.69 280 VAL A O 1
ATOM 2031 N N . ALA A 1 281 ? -1.832 3.503 11.300 1.00 97.75 281 ALA A N 1
ATOM 2032 C CA . ALA A 1 281 ? -2.542 3.120 10.074 1.00 97.75 281 ALA A CA 1
ATOM 2033 C C . ALA A 1 281 ? -3.784 3.995 9.806 1.00 97.75 281 ALA A C 1
ATOM 2035 O O . ALA A 1 281 ? -3.979 4.474 8.685 1.00 97.75 281 ALA A O 1
ATOM 2036 N N . LEU A 1 282 ? -4.586 4.266 10.844 1.00 98.19 282 LEU A N 1
ATOM 2037 C CA . LEU A 1 282 ? -5.746 5.156 10.767 1.00 98.19 282 LEU A CA 1
ATOM 2038 C C . LEU A 1 282 ? -5.349 6.618 10.512 1.00 98.19 282 LEU A C 1
ATOM 2040 O O . LEU A 1 282 ? -5.895 7.264 9.619 1.00 98.19 282 LEU A O 1
ATOM 2044 N N . ILE A 1 283 ? -4.379 7.145 11.262 1.00 98.00 283 ILE A N 1
ATOM 2045 C CA . ILE A 1 283 ? -3.908 8.531 11.117 1.00 98.00 283 ILE A CA 1
ATOM 2046 C C . ILE A 1 283 ? -3.299 8.783 9.728 1.00 98.00 283 ILE A C 1
ATOM 2048 O O . ILE A 1 283 ? -3.512 9.850 9.152 1.00 98.00 283 ILE A O 1
ATOM 2052 N N . LEU A 1 284 ? -2.603 7.803 9.147 1.00 96.88 284 LEU A N 1
ATOM 2053 C CA . LEU A 1 284 ? -2.074 7.894 7.784 1.00 96.88 284 LEU A CA 1
ATOM 2054 C C . LEU A 1 284 ? -3.190 7.986 6.737 1.00 96.88 284 LEU A C 1
ATOM 2056 O O . LEU A 1 284 ? -3.054 8.763 5.796 1.00 96.88 284 LEU A O 1
ATOM 2060 N N . ALA A 1 285 ? -4.318 7.291 6.922 1.00 96.62 285 ALA A N 1
ATOM 2061 C CA . ALA A 1 285 ? -5.485 7.470 6.057 1.00 96.62 285 ALA A CA 1
ATOM 2062 C C . ALA A 1 285 ? -6.054 8.901 6.155 1.00 96.62 285 ALA A C 1
ATOM 2064 O O . ALA A 1 285 ? -6.342 9.520 5.131 1.00 96.62 285 ALA A O 1
ATOM 2065 N N . PHE A 1 286 ? -6.107 9.486 7.359 1.00 97.19 286 PHE A N 1
ATOM 2066 C CA . PHE A 1 286 ? -6.482 10.895 7.547 1.00 97.19 286 PHE A CA 1
ATOM 2067 C C . PHE A 1 286 ? -5.474 11.911 6.979 1.00 97.19 286 PHE A C 1
ATOM 2069 O O . PHE A 1 286 ? -5.838 13.070 6.788 1.00 97.19 286 PHE A O 1
ATOM 2076 N N . LYS A 1 287 ? -4.234 11.524 6.645 1.00 94.62 287 LYS A N 1
ATOM 2077 C CA . LYS A 1 287 ? -3.318 12.394 5.879 1.00 94.62 287 LYS A CA 1
ATOM 2078 C C . LYS A 1 287 ? -3.649 12.454 4.383 1.00 94.62 287 LYS A C 1
ATOM 2080 O O . LYS A 1 287 ? -3.197 13.383 3.718 1.00 94.62 287 LYS A O 1
ATOM 2085 N N . SER A 1 288 ? -4.456 11.524 3.868 1.00 90.81 288 SER A N 1
ATOM 2086 C CA . SER A 1 288 ? -4.818 11.420 2.445 1.00 90.81 288 SER A CA 1
ATOM 2087 C C . SER A 1 288 ? -6.207 11.978 2.095 1.00 90.81 288 SER A C 1
ATOM 2089 O O . SER A 1 288 ? -6.613 11.898 0.938 1.00 90.81 288 SER A O 1
ATOM 2091 N N . VAL A 1 289 ? -6.939 12.543 3.062 1.00 94.44 289 VAL A N 1
ATOM 2092 C CA . VAL A 1 289 ? -8.281 13.122 2.849 1.00 94.44 289 VAL A CA 1
ATOM 2093 C C . VAL A 1 289 ? -8.227 14.504 2.184 1.00 94.44 289 VAL A C 1
ATOM 2095 O O . VAL A 1 289 ? -7.218 15.209 2.263 1.00 94.44 289 VAL A O 1
ATOM 2098 N N . SER A 1 290 ? -9.316 14.937 1.547 1.00 92.75 290 SER A N 1
ATOM 2099 C CA . SER A 1 290 ? -9.367 16.234 0.859 1.00 92.75 290 SER A CA 1
ATOM 2100 C C . SER A 1 290 ? -9.230 17.411 1.838 1.00 92.75 290 SER A C 1
ATOM 2102 O O . SER A 1 290 ? -8.431 18.334 1.609 1.00 92.75 290 SER A O 1
ATOM 2104 N N . ARG A 1 291 ? -9.922 17.341 2.982 1.00 94.81 291 ARG A N 1
ATOM 2105 C CA . ARG A 1 291 ? -9.947 18.379 4.020 1.00 94.81 291 ARG A CA 1
ATOM 2106 C C . ARG A 1 291 ? -8.576 18.697 4.621 1.00 94.81 291 ARG A C 1
ATOM 2108 O O . ARG A 1 291 ? -7.942 17.880 5.290 1.00 94.81 291 ARG A O 1
ATOM 2115 N N . ALA A 1 292 ? -8.138 19.941 4.433 1.00 94.94 292 ALA A N 1
ATOM 2116 C CA . ALA A 1 292 ? -6.847 20.431 4.919 1.00 94.94 292 ALA A CA 1
ATOM 2117 C C . ALA A 1 292 ? -6.752 20.500 6.456 1.00 94.94 292 ALA A C 1
ATOM 2119 O O . ALA A 1 292 ? -5.669 20.304 7.012 1.00 94.94 292 ALA A O 1
ATOM 2120 N N . ASP A 1 293 ? -7.866 20.744 7.152 1.00 95.44 293 ASP A N 1
ATOM 2121 C CA . ASP A 1 293 ? -7.905 20.785 8.614 1.00 95.44 293 ASP A CA 1
ATOM 2122 C C . ASP A 1 293 ? -7.709 19.382 9.217 1.00 95.44 293 ASP A C 1
ATOM 2124 O O . ASP A 1 293 ? -6.860 19.210 10.092 1.00 95.44 293 ASP A O 1
ATOM 2128 N N . LEU A 1 294 ? -8.390 18.361 8.675 1.00 96.75 294 LEU A N 1
ATOM 2129 C CA . LEU A 1 294 ? -8.200 16.961 9.068 1.00 96.75 294 LEU A CA 1
ATOM 2130 C C . LEU A 1 294 ? -6.769 16.490 8.797 1.00 96.75 294 LEU A C 1
ATOM 2132 O O . LEU A 1 294 ? -6.140 15.933 9.697 1.00 96.75 294 LEU A O 1
ATOM 2136 N N . ARG A 1 295 ? -6.211 16.793 7.614 1.00 96.06 295 ARG A N 1
ATOM 2137 C CA . ARG A 1 295 ? -4.804 16.490 7.296 1.00 96.06 295 ARG A CA 1
ATOM 2138 C C . ARG A 1 295 ? -3.826 17.141 8.277 1.00 96.06 295 ARG A C 1
ATOM 2140 O O . ARG A 1 295 ? -2.850 16.510 8.672 1.00 96.06 295 ARG A O 1
ATOM 2147 N N . THR A 1 296 ? -4.097 18.375 8.705 1.00 95.75 296 THR A N 1
ATOM 2148 C CA . THR A 1 296 ? -3.258 19.092 9.682 1.00 95.75 296 THR A CA 1
ATOM 2149 C C . THR A 1 296 ? -3.347 18.463 11.075 1.00 95.75 296 THR A C 1
ATOM 2151 O O . THR A 1 296 ? -2.312 18.247 11.707 1.00 95.75 296 THR A O 1
ATOM 2154 N N . LYS A 1 297 ? -4.554 18.098 11.538 1.00 96.31 297 LYS A N 1
ATOM 2155 C CA . LYS A 1 297 ? -4.751 17.361 12.802 1.00 96.31 297 LYS A CA 1
ATOM 2156 C C . LYS A 1 297 ? -4.042 15.998 12.763 1.00 96.31 297 LYS A C 1
ATOM 2158 O O . LYS A 1 297 ? -3.328 15.652 13.702 1.00 96.31 297 LYS A O 1
ATOM 2163 N N . ALA A 1 298 ? -4.177 15.257 11.664 1.00 97.19 298 ALA A N 1
ATOM 2164 C CA . ALA A 1 298 ? -3.547 13.951 11.473 1.00 97.19 298 ALA A CA 1
ATOM 2165 C C . ALA A 1 298 ? -2.013 14.029 11.503 1.00 97.19 298 ALA A C 1
ATOM 2167 O O . ALA A 1 298 ? -1.363 13.229 12.169 1.00 97.19 298 ALA A O 1
ATOM 2168 N N . ASP A 1 299 ? -1.422 15.021 10.837 1.00 95.62 299 ASP A N 1
ATOM 2169 C CA . ASP A 1 299 ? 0.029 15.221 10.799 1.00 95.62 299 ASP A CA 1
ATOM 2170 C C . ASP A 1 299 ? 0.618 15.613 12.171 1.00 95.62 299 ASP A C 1
ATOM 2172 O O . ASP A 1 299 ? 1.702 15.148 12.543 1.00 95.62 299 ASP A O 1
ATOM 2176 N N . ALA A 1 300 ? -0.126 16.387 12.970 1.00 95.62 300 ALA A N 1
ATOM 2177 C CA . ALA A 1 300 ? 0.229 16.683 14.358 1.00 95.62 300 ALA A CA 1
ATOM 2178 C C . ALA A 1 300 ? 0.208 15.419 15.242 1.00 95.62 300 ALA A C 1
ATOM 2180 O O . ALA A 1 300 ? 1.187 15.144 15.938 1.00 95.62 300 ALA A O 1
ATOM 2181 N N . ILE A 1 301 ? -0.861 14.613 15.164 1.00 96.44 301 ILE A N 1
ATOM 2182 C CA . ILE A 1 301 ? -0.987 13.348 15.914 1.00 96.44 301 ILE A CA 1
ATOM 2183 C C . ILE A 1 301 ? 0.081 12.334 15.470 1.00 96.44 301 ILE A C 1
ATOM 2185 O O . ILE A 1 301 ? 0.655 11.634 16.305 1.00 96.44 301 ILE A O 1
ATOM 2189 N N . LEU A 1 302 ? 0.394 12.257 14.172 1.00 96.38 302 LEU A N 1
ATOM 2190 C CA . LEU A 1 302 ? 1.436 11.364 13.657 1.00 96.38 302 LEU A CA 1
ATOM 2191 C C . LEU A 1 302 ? 2.807 11.725 14.238 1.00 96.38 302 LEU A C 1
ATOM 2193 O O . LEU A 1 302 ? 3.525 10.843 14.706 1.00 96.38 302 LEU A O 1
ATOM 2197 N N . SER A 1 303 ? 3.138 13.020 14.257 1.00 95.00 303 SER A N 1
ATOM 2198 C CA . SER A 1 303 ? 4.429 13.534 14.732 1.00 95.00 303 SER A CA 1
ATOM 2199 C C . SER A 1 303 ? 4.698 13.215 16.209 1.00 95.00 303 SER A C 1
ATOM 2201 O O . SER A 1 303 ? 5.851 12.980 16.576 1.00 95.00 303 SER A O 1
ATOM 2203 N N . THR A 1 304 ? 3.657 13.155 17.049 1.00 95.12 304 THR A N 1
ATOM 2204 C CA . THR A 1 304 ? 3.763 12.760 18.468 1.00 95.12 304 THR A CA 1
ATOM 2205 C C . THR A 1 304 ? 3.662 11.248 18.694 1.00 95.12 304 THR A C 1
ATOM 2207 O O . THR A 1 304 ? 4.153 10.752 19.707 1.00 95.12 304 THR A O 1
ATOM 2210 N N . SER A 1 305 ? 3.081 10.493 17.754 1.00 95.56 305 SER A N 1
ATOM 2211 C CA . SER A 1 305 ? 2.865 9.041 17.887 1.00 95.56 305 SER A CA 1
ATOM 2212 C C . SER A 1 305 ? 4.082 8.181 17.508 1.00 95.56 305 SER A C 1
ATOM 2214 O O . SER A 1 305 ? 4.132 7.013 17.896 1.00 95.56 305 SER A O 1
ATOM 2216 N N . VAL A 1 306 ? 5.078 8.731 16.795 1.00 95.38 306 VAL A N 1
ATOM 2217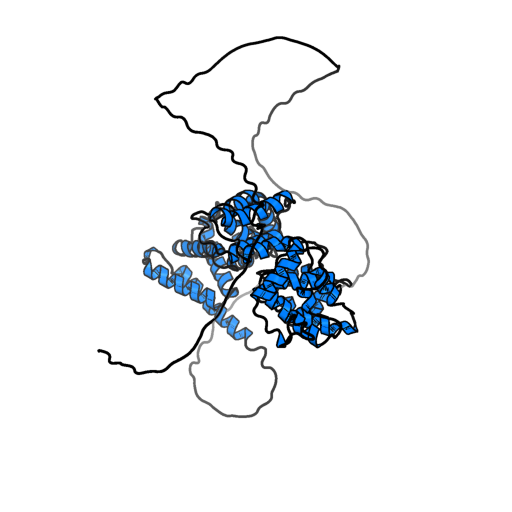 C CA . VAL A 1 306 ? 6.256 7.985 16.287 1.00 95.38 306 VAL A CA 1
ATOM 2218 C C . VAL A 1 306 ? 6.967 7.117 17.346 1.00 95.38 306 VAL A C 1
ATOM 2220 O O . VAL A 1 306 ? 7.240 5.955 17.045 1.00 95.38 306 VAL A O 1
ATOM 2223 N N . PRO A 1 307 ? 7.246 7.586 18.585 1.00 95.25 307 PRO A N 1
ATOM 2224 C CA . PRO A 1 307 ? 7.956 6.765 19.570 1.00 95.25 307 PRO A CA 1
ATOM 2225 C C . PRO A 1 307 ? 7.161 5.523 19.994 1.00 95.25 307 PRO A C 1
ATOM 2227 O O . PRO A 1 307 ? 7.719 4.434 20.091 1.00 95.25 307 PRO A O 1
ATOM 2230 N N . GLN A 1 308 ? 5.846 5.671 20.193 1.00 96.06 308 GLN A N 1
ATOM 2231 C CA . GLN A 1 308 ? 4.959 4.564 20.570 1.00 96.06 308 GLN A CA 1
ATOM 2232 C C . GLN A 1 308 ? 4.748 3.590 19.405 1.00 96.06 308 GLN A C 1
ATOM 2234 O O . GLN A 1 308 ? 4.681 2.380 19.609 1.00 96.06 308 GLN A O 1
ATOM 2239 N N . PHE A 1 309 ? 4.706 4.106 18.173 1.00 97.31 309 PHE A N 1
ATOM 2240 C CA . PHE A 1 309 ? 4.659 3.295 16.960 1.00 97.31 309 PHE A CA 1
ATOM 2241 C C . PHE A 1 309 ? 5.896 2.401 16.822 1.00 97.31 309 PHE A C 1
ATOM 2243 O O . PHE A 1 309 ? 5.752 1.194 16.655 1.00 97.31 309 PHE A O 1
ATOM 2250 N N . PHE A 1 310 ? 7.105 2.953 16.970 1.00 97.06 310 PHE A N 1
ATOM 2251 C CA . PHE A 1 310 ? 8.340 2.161 16.909 1.00 97.06 310 PHE A CA 1
ATOM 2252 C C . PHE A 1 310 ? 8.436 1.149 18.064 1.00 97.06 310 PHE A C 1
ATOM 2254 O O . PHE A 1 310 ? 8.900 0.025 17.862 1.00 97.06 310 PHE A O 1
ATOM 2261 N N . GLN A 1 311 ? 7.943 1.500 19.257 1.00 96.44 311 GLN A N 1
ATOM 2262 C CA . GLN A 1 311 ? 7.884 0.565 20.380 1.00 96.44 311 GLN A CA 1
ATOM 2263 C C . GLN A 1 311 ? 6.944 -0.619 20.088 1.00 96.44 311 GLN A C 1
ATOM 2265 O O . GLN A 1 311 ? 7.369 -1.760 20.239 1.00 96.44 311 GLN A O 1
ATOM 2270 N N . SER A 1 312 ? 5.714 -0.375 19.612 1.00 96.56 312 SER A N 1
ATOM 2271 C CA . SER A 1 312 ? 4.770 -1.454 19.255 1.00 96.56 312 SER A CA 1
ATOM 2272 C C . SER A 1 312 ? 5.243 -2.275 18.046 1.00 96.56 312 SER A C 1
ATOM 2274 O O . SER A 1 312 ? 5.075 -3.492 18.021 1.00 96.56 312 SER A O 1
ATOM 2276 N N . LEU A 1 313 ? 5.912 -1.654 17.064 1.00 96.31 313 LEU A N 1
ATOM 2277 C CA . LEU A 1 313 ? 6.560 -2.399 15.979 1.00 96.31 313 LEU A CA 1
ATOM 2278 C C . LEU A 1 313 ? 7.586 -3.397 16.528 1.00 96.31 313 LEU A C 1
ATOM 2280 O O . LEU A 1 313 ? 7.508 -4.574 16.193 1.00 96.31 313 LEU A O 1
ATOM 2284 N N . SER A 1 314 ? 8.509 -2.945 17.381 1.00 95.69 314 SER A N 1
ATOM 2285 C CA . SER A 1 314 ? 9.629 -3.772 17.861 1.00 95.69 314 SER A CA 1
ATOM 2286 C C . SER A 1 314 ? 9.263 -4.838 18.897 1.00 95.69 314 SER A C 1
ATOM 2288 O O . SER A 1 314 ? 9.989 -5.823 19.013 1.00 95.69 314 SER A O 1
ATOM 2290 N N . ALA A 1 315 ? 8.164 -4.666 19.638 1.00 91.69 315 ALA A N 1
ATOM 2291 C CA . ALA A 1 315 ? 7.745 -5.576 20.701 1.00 91.69 315 ALA A CA 1
ATOM 2292 C C . ALA A 1 315 ? 6.381 -6.218 20.401 1.00 91.69 315 ALA A C 1
ATOM 2294 O O . ALA A 1 315 ? 5.367 -5.532 20.264 1.00 91.69 315 ALA A O 1
ATOM 2295 N N . VAL A 1 316 ? 6.346 -7.552 20.350 1.00 91.62 316 VAL A N 1
ATOM 2296 C CA . VAL A 1 316 ? 5.093 -8.309 20.230 1.00 91.62 316 VAL A CA 1
ATOM 2297 C C . VAL A 1 316 ? 4.333 -8.272 21.561 1.00 91.62 316 VAL A C 1
ATOM 2299 O O . VAL A 1 316 ? 4.911 -8.521 22.618 1.00 91.62 316 VAL A O 1
ATOM 2302 N N . SER A 1 317 ? 3.038 -7.965 21.511 1.00 91.19 317 SER A N 1
ATOM 2303 C CA . SER A 1 317 ? 2.141 -7.860 22.670 1.00 91.19 317 SER A CA 1
ATOM 2304 C C . SER A 1 317 ? 0.791 -8.527 22.389 1.00 91.19 317 SER A C 1
ATOM 2306 O O . SER A 1 317 ? 0.440 -8.780 21.236 1.00 91.19 317 SER A O 1
ATOM 2308 N N . ASP A 1 318 ? -0.035 -8.727 23.421 1.00 90.38 318 ASP A N 1
ATOM 2309 C CA . ASP A 1 318 ? -1.418 -9.193 23.238 1.00 90.38 318 ASP A CA 1
ATOM 2310 C C . ASP A 1 318 ? -2.283 -8.262 22.369 1.00 90.38 318 ASP A C 1
ATOM 2312 O O . ASP A 1 318 ? -3.264 -8.726 21.796 1.00 90.38 318 ASP A O 1
ATOM 2316 N N . SER A 1 319 ? -1.924 -6.978 22.232 1.00 90.56 319 SER A N 1
ATOM 2317 C CA . SER A 1 319 ? -2.635 -6.020 21.373 1.00 90.56 319 SER A CA 1
ATOM 2318 C C . SER A 1 319 ? -2.227 -6.076 19.901 1.00 90.56 319 SER A C 1
ATOM 2320 O O . SER A 1 319 ? -2.974 -5.561 19.071 1.00 90.56 319 SER A O 1
ATOM 2322 N N . ASN A 1 320 ? -1.066 -6.659 19.570 1.00 93.81 320 ASN A N 1
ATOM 2323 C CA . ASN A 1 320 ? -0.494 -6.609 18.219 1.00 93.81 320 ASN A CA 1
ATOM 2324 C C . ASN A 1 320 ? -0.004 -7.957 17.656 1.00 93.81 320 ASN A C 1
ATOM 2326 O O . ASN A 1 320 ? 0.426 -8.001 16.503 1.00 93.81 320 ASN A O 1
ATOM 2330 N N . LYS A 1 321 ? -0.035 -9.052 18.428 1.00 91.69 321 LYS A N 1
ATOM 2331 C CA . LYS A 1 321 ? 0.445 -10.382 17.999 1.00 91.69 321 LYS A CA 1
ATOM 2332 C C . LYS A 1 321 ? -0.292 -10.937 16.777 1.00 91.69 321 LYS A C 1
ATOM 2334 O O . LYS A 1 321 ? 0.343 -11.538 15.920 1.00 91.69 321 LYS A O 1
ATOM 2339 N N . ASP A 1 322 ? -1.590 -10.660 16.667 1.00 92.81 322 ASP A N 1
ATOM 2340 C CA . ASP A 1 322 ? -2.460 -11.174 15.602 1.00 92.81 322 ASP A CA 1
ATOM 2341 C C . ASP A 1 322 ? -2.455 -10.290 14.333 1.00 92.81 322 ASP A C 1
ATOM 2343 O O . ASP A 1 322 ? -3.204 -10.536 13.387 1.00 92.81 322 ASP A O 1
ATOM 2347 N N . PHE A 1 323 ? -1.626 -9.237 14.288 1.00 95.38 323 PHE A N 1
ATOM 2348 C CA . PHE A 1 323 ? -1.513 -8.359 13.120 1.00 95.38 323 PHE A CA 1
ATOM 2349 C C . PHE A 1 323 ? -0.742 -9.050 11.992 1.00 95.38 323 PHE A C 1
ATOM 2351 O O . PHE A 1 323 ? 0.401 -9.477 12.171 1.00 95.38 323 PHE A O 1
ATOM 2358 N N . SER A 1 324 ? -1.343 -9.105 10.801 1.00 94.56 324 SER A N 1
ATOM 2359 C CA . SER A 1 324 ? -0.713 -9.720 9.633 1.00 94.56 324 SER A CA 1
ATOM 2360 C C . SER A 1 324 ? 0.504 -8.925 9.146 1.00 94.56 324 SER A C 1
ATOM 2362 O O . SER A 1 324 ? 0.536 -7.692 9.190 1.00 94.56 324 SER A O 1
ATOM 2364 N N . SER A 1 325 ? 1.503 -9.630 8.609 1.00 94.19 325 SER A N 1
ATOM 2365 C CA . SER A 1 325 ? 2.701 -9.010 8.023 1.00 94.19 325 SER A CA 1
ATOM 2366 C C . SER A 1 325 ? 2.361 -8.052 6.875 1.00 94.19 325 SER A C 1
ATOM 2368 O O . SER A 1 325 ? 3.008 -7.018 6.729 1.00 94.19 325 SER A O 1
ATOM 2370 N N . SER A 1 326 ? 1.304 -8.342 6.107 1.00 93.81 326 SER A N 1
ATOM 2371 C CA . SER A 1 326 ? 0.770 -7.442 5.078 1.00 93.81 326 SER A CA 1
ATOM 2372 C C . SER A 1 326 ? 0.234 -6.142 5.686 1.00 93.81 326 SER A C 1
ATOM 2374 O O . SER A 1 326 ? 0.622 -5.065 5.248 1.00 93.81 326 SER A O 1
ATOM 2376 N N . PHE A 1 327 ? -0.578 -6.205 6.749 1.00 95.94 327 PHE A N 1
ATOM 2377 C CA . PHE A 1 327 ? -1.088 -5.004 7.421 1.00 95.94 327 PHE A CA 1
ATOM 2378 C C . PHE A 1 327 ? 0.038 -4.134 8.008 1.00 95.94 327 PHE A C 1
ATOM 2380 O O . PHE A 1 327 ? 0.049 -2.911 7.821 1.00 95.94 327 PHE A O 1
ATOM 2387 N N . ILE A 1 328 ? 1.018 -4.755 8.674 1.00 96.50 328 ILE A N 1
ATOM 2388 C CA . ILE A 1 328 ? 2.177 -4.045 9.234 1.00 96.50 328 ILE A CA 1
ATOM 2389 C C . ILE A 1 328 ? 3.009 -3.416 8.106 1.00 96.50 328 ILE A C 1
ATOM 2391 O O . ILE A 1 328 ? 3.314 -2.224 8.162 1.00 96.50 328 ILE A O 1
ATOM 2395 N N . GLY A 1 329 ? 3.331 -4.176 7.055 1.00 95.88 329 GLY A N 1
ATOM 2396 C CA . GLY A 1 329 ? 4.114 -3.688 5.918 1.00 95.88 329 GLY A CA 1
ATOM 2397 C C . GLY A 1 329 ? 3.412 -2.558 5.163 1.00 95.88 329 GLY A C 1
ATOM 2398 O O . GLY A 1 329 ? 4.022 -1.527 4.897 1.00 95.88 329 GLY A O 1
ATOM 2399 N N . LEU A 1 330 ? 2.106 -2.670 4.922 1.00 95.44 330 LEU A N 1
ATOM 2400 C CA . LEU A 1 330 ? 1.301 -1.608 4.321 1.00 95.44 330 LEU A CA 1
ATOM 2401 C C . LEU A 1 330 ? 1.272 -0.334 5.184 1.00 95.44 330 LEU A C 1
ATOM 2403 O O . LEU A 1 330 ? 1.283 0.779 4.656 1.00 95.44 330 LEU A O 1
ATOM 2407 N N . THR A 1 331 ? 1.263 -0.480 6.511 1.00 97.06 331 THR A N 1
ATOM 2408 C CA . THR A 1 331 ? 1.351 0.651 7.448 1.00 97.06 331 THR A CA 1
ATOM 2409 C C . THR A 1 331 ? 2.725 1.327 7.376 1.00 97.06 331 THR A C 1
ATOM 2411 O O . THR A 1 331 ? 2.796 2.556 7.335 1.00 97.06 331 THR A O 1
ATOM 2414 N N . ILE A 1 332 ? 3.808 0.547 7.285 1.00 96.88 332 ILE A N 1
ATOM 2415 C CA . ILE A 1 332 ? 5.183 1.041 7.084 1.00 96.88 332 ILE A CA 1
ATOM 2416 C C . ILE A 1 332 ? 5.312 1.764 5.732 1.00 96.88 332 ILE A C 1
ATOM 2418 O O . ILE A 1 332 ? 5.808 2.886 5.685 1.00 96.88 332 ILE A O 1
ATOM 2422 N N . GLU A 1 333 ? 4.807 1.179 4.645 1.00 95.06 333 GLU A N 1
ATOM 2423 C CA . GLU A 1 333 ? 4.784 1.788 3.309 1.00 95.06 333 GLU A CA 1
ATOM 2424 C C . GLU A 1 333 ? 4.041 3.135 3.318 1.00 95.06 333 GLU A C 1
ATOM 2426 O O . GLU A 1 333 ? 4.568 4.153 2.861 1.00 95.06 333 GLU A O 1
ATOM 2431 N N . ARG A 1 334 ? 2.830 3.173 3.894 1.00 94.00 334 ARG A N 1
ATOM 2432 C CA . ARG A 1 334 ? 2.038 4.408 4.012 1.00 94.00 334 ARG A CA 1
ATOM 2433 C C . ARG A 1 334 ? 2.751 5.460 4.872 1.00 94.00 334 ARG A C 1
ATOM 2435 O O . ARG A 1 334 ? 2.664 6.641 4.537 1.00 94.00 334 ARG A O 1
ATOM 2442 N N . PHE A 1 335 ? 3.474 5.051 5.922 1.00 95.81 335 PHE A N 1
ATOM 2443 C CA . PHE A 1 335 ? 4.291 5.935 6.764 1.00 95.81 335 PHE A CA 1
ATOM 2444 C C . PHE A 1 335 ? 5.463 6.548 5.990 1.00 95.81 335 PHE A C 1
ATOM 2446 O O . PHE A 1 335 ? 5.715 7.743 6.123 1.00 95.81 335 PHE A O 1
ATOM 2453 N N . ILE A 1 336 ? 6.147 5.757 5.158 1.00 94.25 336 ILE A N 1
ATOM 2454 C CA . ILE A 1 336 ? 7.285 6.211 4.346 1.00 94.25 336 ILE A CA 1
ATOM 2455 C C . ILE A 1 336 ? 6.849 7.254 3.308 1.00 94.25 336 ILE A C 1
ATOM 2457 O O . ILE A 1 336 ? 7.522 8.272 3.163 1.00 94.25 336 ILE A O 1
ATOM 2461 N N . PHE A 1 337 ? 5.704 7.057 2.642 1.00 90.38 337 PHE A N 1
ATOM 2462 C CA . PHE A 1 337 ? 5.188 8.025 1.662 1.00 90.38 337 PHE A CA 1
ATOM 2463 C C . PHE A 1 337 ? 4.449 9.227 2.267 1.00 90.38 337 PHE A C 1
ATOM 2465 O O . PHE A 1 337 ? 4.362 10.267 1.619 1.00 90.38 337 PHE A O 1
ATOM 2472 N N . ASN A 1 338 ? 3.940 9.128 3.500 1.00 90.69 338 ASN A N 1
ATOM 2473 C CA . ASN A 1 338 ? 3.250 10.227 4.191 1.00 90.69 338 ASN A CA 1
ATOM 2474 C C . ASN A 1 338 ? 3.936 10.581 5.525 1.00 90.69 338 ASN A C 1
ATOM 2476 O O . ASN A 1 338 ? 3.270 10.634 6.570 1.00 90.69 338 ASN A O 1
ATOM 2480 N N . PRO A 1 339 ? 5.254 10.848 5.521 1.00 90.62 339 PRO A N 1
ATOM 2481 C CA . PRO A 1 339 ? 6.047 10.931 6.737 1.00 90.62 339 PRO A CA 1
ATOM 2482 C C . PRO A 1 339 ? 5.630 12.125 7.606 1.00 90.62 339 PRO A C 1
ATOM 2484 O O . PRO A 1 339 ? 5.117 13.123 7.085 1.00 90.62 339 PRO A O 1
ATOM 2487 N N . PRO A 1 340 ? 5.817 12.059 8.935 1.00 90.31 340 PRO A N 1
ATOM 2488 C CA . PRO A 1 340 ? 5.658 13.225 9.796 1.00 90.31 340 PRO A CA 1
ATOM 2489 C C . PRO A 1 340 ? 6.754 14.261 9.496 1.00 90.31 340 PRO A C 1
ATOM 2491 O O . PRO A 1 340 ? 7.854 13.909 9.068 1.00 90.31 340 PRO A O 1
ATOM 2494 N N . ARG A 1 341 ? 6.485 15.546 9.763 1.00 86.25 341 ARG A N 1
ATOM 2495 C CA . ARG A 1 341 ? 7.413 16.659 9.441 1.00 86.25 341 ARG A CA 1
ATOM 2496 C C . ARG A 1 341 ? 8.790 16.552 10.098 1.00 86.25 341 ARG A C 1
ATOM 2498 O O . ARG A 1 341 ? 9.727 17.197 9.646 1.00 86.25 341 ARG A O 1
ATOM 2505 N N . ASN A 1 342 ? 8.899 15.788 11.182 1.00 85.75 342 ASN A N 1
ATOM 2506 C CA . ASN A 1 342 ? 10.138 15.563 11.918 1.00 85.75 342 ASN A CA 1
ATOM 2507 C C . ASN A 1 342 ? 10.939 14.341 11.429 1.00 85.75 342 ASN A C 1
ATOM 2509 O O . ASN A 1 342 ? 11.957 14.031 12.048 1.00 85.75 342 ASN A O 1
ATOM 2513 N N . LEU A 1 343 ? 10.519 13.643 10.361 1.00 88.44 343 LEU A N 1
ATOM 2514 C CA . LEU A 1 343 ? 11.260 12.491 9.843 1.00 88.44 343 LEU A CA 1
ATOM 2515 C C . LEU A 1 343 ? 12.662 12.907 9.369 1.00 88.44 343 LEU A C 1
ATOM 2517 O O . LEU A 1 343 ? 12.822 13.691 8.439 1.00 88.44 343 LEU A O 1
ATOM 2521 N N . ASN A 1 344 ? 13.675 12.309 9.987 1.00 91.50 344 ASN A N 1
ATOM 2522 C CA . ASN A 1 344 ? 15.086 12.445 9.645 1.00 91.50 344 ASN A CA 1
ATOM 2523 C C . ASN A 1 344 ? 15.729 11.052 9.522 1.00 91.50 344 ASN A C 1
ATOM 2525 O O . ASN A 1 344 ? 15.097 10.039 9.832 1.00 91.50 344 ASN A O 1
ATOM 2529 N N . ASP A 1 345 ? 16.990 10.978 9.096 1.00 92.44 345 ASP A N 1
ATOM 2530 C CA . ASP A 1 345 ? 17.667 9.691 8.868 1.00 92.44 345 ASP A CA 1
ATOM 2531 C C . ASP A 1 345 ? 17.845 8.852 10.143 1.00 92.44 345 ASP A C 1
ATOM 2533 O O . ASP A 1 345 ? 17.942 7.626 10.077 1.00 92.44 345 ASP A O 1
ATOM 2537 N N . ASP A 1 346 ? 17.812 9.481 11.320 1.00 94.75 346 ASP A N 1
ATOM 2538 C CA . ASP A 1 346 ? 17.797 8.768 12.594 1.00 94.75 346 ASP A CA 1
ATOM 2539 C C . ASP A 1 346 ? 16.470 8.041 12.844 1.00 94.75 346 ASP A C 1
ATOM 2541 O O . ASP A 1 346 ? 16.465 6.864 13.209 1.00 94.75 346 ASP A O 1
ATOM 2545 N N . LEU A 1 347 ? 15.340 8.694 12.561 1.00 93.44 347 LEU A N 1
ATOM 2546 C CA . LEU A 1 347 ? 14.027 8.055 12.595 1.00 93.44 347 LEU A CA 1
ATOM 2547 C C . LEU A 1 347 ? 13.859 7.009 11.480 1.00 93.44 347 LEU A C 1
ATOM 2549 O O . LEU A 1 347 ? 13.234 5.982 11.736 1.00 93.44 347 LEU A O 1
ATOM 2553 N N . LYS A 1 348 ? 14.461 7.194 10.292 1.00 94.56 348 LYS A N 1
ATOM 2554 C CA . LYS A 1 348 ? 14.507 6.146 9.248 1.00 94.56 348 LYS A CA 1
ATOM 2555 C C . LYS A 1 348 ? 15.243 4.897 9.747 1.00 94.56 348 LYS A C 1
ATOM 2557 O O . LYS A 1 348 ? 14.689 3.800 9.693 1.00 94.56 348 LYS A O 1
ATOM 2562 N N . ARG A 1 349 ? 16.451 5.058 10.309 1.00 95.19 349 ARG A N 1
ATOM 2563 C CA . ARG A 1 349 ? 17.223 3.954 10.916 1.00 95.19 349 ARG A CA 1
ATOM 2564 C C . ARG A 1 349 ? 16.446 3.262 12.040 1.00 95.19 349 ARG A C 1
ATOM 2566 O O . ARG A 1 349 ? 16.425 2.035 12.094 1.00 95.19 349 ARG A O 1
ATOM 2573 N N . LYS A 1 350 ? 15.767 4.027 12.901 1.00 95.94 350 LYS A N 1
ATOM 2574 C CA . LYS A 1 350 ? 14.922 3.489 13.982 1.00 95.94 350 LYS A CA 1
ATOM 2575 C C . LYS A 1 350 ? 13.702 2.720 13.468 1.00 95.94 350 LYS A C 1
ATOM 2577 O O . LYS A 1 350 ? 13.391 1.688 14.050 1.00 95.94 350 LYS A O 1
ATOM 2582 N N . LEU A 1 351 ? 13.058 3.156 12.381 1.00 96.56 351 LEU A N 1
ATOM 2583 C CA . LEU A 1 351 ? 11.965 2.411 11.742 1.00 96.56 351 LEU A CA 1
ATOM 2584 C C . LEU A 1 351 ? 12.451 1.060 11.196 1.00 96.56 351 LEU A C 1
ATOM 2586 O O . LEU A 1 351 ? 11.843 0.034 11.491 1.00 96.56 351 LEU A O 1
ATOM 2590 N N . ILE A 1 352 ? 13.563 1.057 10.450 1.00 95.56 352 ILE A N 1
ATOM 2591 C CA . ILE A 1 352 ? 14.177 -0.165 9.897 1.00 95.56 352 ILE A CA 1
ATOM 2592 C C . ILE A 1 352 ? 14.535 -1.141 11.026 1.00 95.56 352 ILE A C 1
ATOM 2594 O O . ILE A 1 352 ? 14.199 -2.322 10.956 1.00 95.56 352 ILE A O 1
ATOM 2598 N N . TYR A 1 353 ? 15.173 -0.642 12.089 1.00 96.19 353 TYR A N 1
ATOM 2599 C CA . TYR A 1 353 ? 15.506 -1.437 13.269 1.00 96.19 353 TYR A CA 1
ATOM 2600 C C . TYR A 1 353 ? 14.250 -2.004 13.943 1.00 96.19 353 TYR A C 1
ATOM 2602 O O . TYR A 1 353 ? 14.155 -3.213 14.126 1.00 96.19 353 TYR A O 1
ATOM 2610 N N . ALA A 1 354 ? 13.255 -1.167 14.255 1.00 96.81 354 ALA A N 1
ATOM 2611 C CA . ALA A 1 354 ? 12.039 -1.599 14.941 1.00 96.81 354 ALA A CA 1
ATOM 2612 C C . ALA A 1 354 ? 11.253 -2.658 14.151 1.00 96.81 354 ALA A C 1
ATOM 2614 O O . ALA A 1 354 ? 10.809 -3.646 14.732 1.00 96.81 354 ALA A O 1
ATOM 2615 N N . ALA A 1 355 ? 11.125 -2.486 12.832 1.00 96.00 355 ALA A N 1
ATOM 2616 C CA . ALA A 1 355 ? 10.433 -3.433 11.962 1.00 96.00 355 ALA A CA 1
ATOM 2617 C C . ALA A 1 355 ? 11.129 -4.806 11.902 1.00 96.00 355 ALA A C 1
ATOM 2619 O O . ALA A 1 355 ? 10.449 -5.831 11.898 1.00 96.00 355 ALA A O 1
ATOM 2620 N N . ARG A 1 356 ? 12.471 -4.844 11.897 1.00 95.38 356 ARG A N 1
ATOM 2621 C CA . ARG A 1 356 ? 13.248 -6.098 11.884 1.00 95.38 356 ARG A CA 1
ATOM 2622 C C . ARG A 1 356 ? 13.324 -6.768 13.258 1.00 95.38 356 ARG A C 1
ATOM 2624 O O . ARG A 1 356 ? 13.176 -7.986 13.344 1.00 95.38 356 ARG A O 1
ATOM 2631 N N . MET A 1 357 ? 13.487 -5.990 14.333 1.00 95.25 357 MET A N 1
ATOM 2632 C CA . MET A 1 357 ? 13.572 -6.504 15.709 1.00 95.25 357 MET A CA 1
ATOM 2633 C C . MET A 1 357 ? 12.367 -7.362 16.102 1.00 95.25 357 MET A C 1
ATOM 2635 O O . MET A 1 357 ? 12.544 -8.359 16.800 1.00 95.25 357 MET A O 1
ATOM 2639 N N . ARG A 1 358 ? 11.167 -7.019 15.609 1.00 93.88 358 ARG A N 1
ATOM 2640 C CA . ARG A 1 358 ? 9.926 -7.774 15.846 1.00 93.88 358 ARG A CA 1
ATOM 2641 C C . ARG A 1 358 ? 10.077 -9.275 15.592 1.00 93.88 358 ARG A C 1
ATOM 2643 O O . ARG A 1 358 ? 9.577 -10.079 16.370 1.00 93.88 358 ARG A O 1
ATOM 2650 N N . TYR A 1 359 ? 10.759 -9.627 14.504 1.00 92.94 359 TYR A N 1
ATOM 2651 C CA . TYR A 1 359 ? 10.919 -11.005 14.041 1.00 92.94 359 TYR A CA 1
ATOM 2652 C C . TYR A 1 359 ? 12.179 -11.651 14.631 1.00 92.94 359 TYR A C 1
ATOM 2654 O O . TYR A 1 359 ? 12.125 -12.796 15.075 1.00 92.94 359 TYR A O 1
ATOM 2662 N N . GLN A 1 360 ? 13.261 -10.879 14.793 1.00 91.25 360 GLN A N 1
ATOM 2663 C CA . GLN A 1 360 ? 14.496 -11.335 15.450 1.00 91.25 360 GLN A CA 1
ATOM 2664 C C . GLN A 1 360 ? 14.275 -11.797 16.900 1.00 91.25 360 GLN A C 1
ATOM 2666 O O . GLN A 1 360 ? 14.872 -12.778 17.327 1.00 91.25 360 GLN A O 1
ATOM 2671 N N . VAL A 1 361 ? 13.389 -11.138 17.660 1.00 86.00 361 VAL A N 1
ATOM 2672 C CA . VAL A 1 361 ? 13.039 -11.556 19.036 1.00 86.00 361 VAL A CA 1
ATOM 2673 C C . VAL A 1 361 ? 12.333 -12.921 19.073 1.00 86.00 361 VAL A C 1
ATOM 2675 O O . VAL A 1 361 ? 12.371 -13.599 20.095 1.00 86.00 361 VAL A O 1
ATOM 2678 N N . SER A 1 362 ? 11.700 -13.333 17.971 1.00 85.06 362 SER A N 1
ATOM 2679 C CA . SER A 1 362 ? 11.010 -14.624 17.827 1.00 85.06 362 SER A CA 1
ATOM 2680 C C . SER A 1 362 ? 11.825 -15.677 17.062 1.00 85.06 362 SER A C 1
ATOM 2682 O O . SER A 1 362 ? 11.261 -16.707 16.706 1.00 85.06 362 SER A O 1
ATOM 2684 N N . ASP A 1 363 ? 13.111 -15.413 16.788 1.00 88.69 363 ASP A N 1
ATOM 2685 C CA . ASP A 1 363 ? 13.987 -16.234 15.927 1.00 88.69 363 ASP A CA 1
ATOM 2686 C C . ASP A 1 363 ? 13.356 -16.553 14.553 1.00 88.69 363 ASP A C 1
ATOM 2688 O O . ASP A 1 363 ? 13.484 -17.645 14.003 1.00 88.69 363 ASP A O 1
ATOM 2692 N N . ALA A 1 364 ? 12.607 -15.582 14.018 1.00 90.25 364 ALA A N 1
ATOM 2693 C CA . ALA A 1 364 ? 11.874 -15.690 12.765 1.00 90.25 364 ALA A CA 1
ATOM 2694 C C . ALA A 1 364 ? 12.482 -14.782 11.688 1.00 90.25 364 ALA A C 1
ATOM 2696 O O . ALA A 1 364 ? 12.894 -13.649 11.964 1.00 90.25 364 ALA A O 1
ATOM 2697 N N . ASP A 1 365 ? 12.465 -15.253 10.441 1.00 90.88 365 ASP A N 1
ATOM 2698 C CA . ASP A 1 365 ? 12.821 -14.437 9.282 1.00 90.88 365 ASP A CA 1
ATOM 2699 C C . ASP A 1 365 ? 11.861 -13.252 9.112 1.00 90.88 365 ASP A C 1
ATOM 2701 O O . ASP A 1 365 ? 10.658 -13.335 9.380 1.00 90.88 365 ASP A O 1
ATOM 2705 N N . VAL A 1 366 ? 12.394 -12.130 8.621 1.00 93.75 366 VAL A N 1
ATOM 2706 C CA . VAL A 1 366 ? 11.597 -10.929 8.343 1.00 93.75 366 VAL A CA 1
ATOM 2707 C C . VAL A 1 366 ? 10.720 -11.185 7.105 1.00 93.75 366 VAL A C 1
ATOM 2709 O O . VAL A 1 366 ? 11.262 -11.469 6.034 1.00 93.75 366 VAL A O 1
ATOM 2712 N N . PRO A 1 367 ? 9.380 -11.066 7.194 1.00 93.69 367 PRO A N 1
ATOM 2713 C CA . PRO A 1 367 ? 8.492 -11.356 6.073 1.00 93.69 367 PRO A CA 1
ATOM 2714 C C . PRO A 1 367 ? 8.724 -10.442 4.868 1.00 93.69 367 PRO A C 1
ATOM 2716 O O . PRO A 1 367 ? 9.028 -9.252 5.006 1.00 93.69 367 PRO A O 1
ATOM 2719 N N . ALA A 1 368 ? 8.498 -10.987 3.673 1.00 90.62 368 ALA A N 1
ATOM 2720 C CA . ALA A 1 368 ? 8.720 -10.300 2.404 1.00 90.62 368 ALA A CA 1
ATOM 2721 C C . ALA A 1 368 ? 7.930 -8.983 2.281 1.00 90.62 368 ALA A C 1
ATOM 2723 O O . ALA A 1 368 ? 8.428 -8.018 1.708 1.00 90.62 368 ALA A O 1
ATOM 2724 N N . GLU A 1 369 ? 6.726 -8.922 2.853 1.00 92.44 369 GLU A N 1
ATOM 2725 C CA . GLU A 1 369 ? 5.872 -7.733 2.921 1.00 92.44 369 GLU A CA 1
ATOM 2726 C C . GLU A 1 369 ? 6.524 -6.581 3.704 1.00 92.44 369 GLU A C 1
ATOM 2728 O O . GLU A 1 369 ? 6.334 -5.412 3.359 1.00 92.44 369 GLU A O 1
ATOM 2733 N N . ILE A 1 370 ? 7.306 -6.903 4.740 1.00 95.00 370 ILE A N 1
ATOM 2734 C CA . ILE A 1 370 ? 8.003 -5.935 5.595 1.00 95.00 370 ILE A CA 1
ATOM 2735 C C . ILE A 1 370 ? 9.270 -5.438 4.900 1.00 95.00 370 ILE A C 1
ATOM 2737 O O . ILE A 1 370 ? 9.479 -4.231 4.803 1.00 95.00 370 ILE A O 1
ATOM 2741 N N . GLU A 1 371 ? 10.089 -6.343 4.356 1.00 92.88 371 GLU A N 1
ATOM 2742 C CA . GLU A 1 371 ? 11.290 -5.962 3.598 1.00 92.88 371 GLU A CA 1
ATOM 2743 C C . GLU A 1 371 ? 10.937 -5.154 2.336 1.00 92.88 371 GLU A C 1
ATOM 2745 O O . GLU A 1 371 ? 11.604 -4.165 2.035 1.00 92.88 371 GLU A O 1
ATOM 2750 N N . ALA A 1 372 ? 9.855 -5.501 1.630 1.00 92.69 372 ALA A N 1
ATOM 2751 C CA . ALA A 1 372 ? 9.353 -4.716 0.500 1.00 92.69 372 ALA A CA 1
ATOM 2752 C C . ALA A 1 372 ? 8.884 -3.313 0.924 1.00 92.69 372 ALA A C 1
ATOM 2754 O O . ALA A 1 372 ? 9.169 -2.333 0.235 1.00 92.69 372 ALA A O 1
ATOM 2755 N N . ALA A 1 373 ? 8.215 -3.197 2.077 1.00 95.19 373 ALA A N 1
ATOM 2756 C CA . ALA A 1 373 ? 7.799 -1.908 2.618 1.00 95.19 373 ALA A CA 1
ATOM 2757 C C . ALA A 1 373 ? 8.998 -1.034 3.022 1.00 95.19 373 ALA A C 1
ATOM 2759 O O . ALA A 1 373 ? 9.007 0.156 2.722 1.00 95.19 373 ALA A O 1
ATOM 2760 N N . LEU A 1 374 ? 10.038 -1.602 3.643 1.00 94.50 374 LEU A N 1
ATOM 2761 C CA . LEU A 1 374 ? 11.256 -0.859 3.996 1.00 94.50 374 LEU A CA 1
ATOM 2762 C C . LEU A 1 374 ? 12.015 -0.355 2.755 1.00 94.50 374 LEU A C 1
ATOM 2764 O O . LEU A 1 374 ? 12.572 0.743 2.782 1.00 94.50 374 LEU A O 1
ATOM 2768 N N . GLN A 1 375 ? 11.972 -1.094 1.643 1.00 92.62 375 GLN A N 1
ATOM 2769 C CA . GLN A 1 375 ? 12.556 -0.665 0.365 1.00 92.62 375 GLN A CA 1
ATOM 2770 C C . GLN A 1 375 ? 11.842 0.542 -0.272 1.00 92.62 375 GLN A C 1
ATOM 2772 O O . GLN A 1 375 ? 12.404 1.179 -1.161 1.00 92.62 375 GLN A O 1
ATOM 2777 N N . MET A 1 376 ? 10.664 0.954 0.219 1.00 92.88 376 MET A N 1
ATOM 2778 C CA . MET A 1 376 ? 9.974 2.168 -0.254 1.00 92.88 376 MET A CA 1
ATOM 2779 C C . MET A 1 376 ? 10.774 3.460 -0.041 1.00 92.88 376 MET A C 1
ATOM 2781 O O . MET A 1 376 ? 10.533 4.454 -0.732 1.00 92.88 376 MET A O 1
ATOM 2785 N N . PHE A 1 377 ? 11.774 3.455 0.848 1.00 91.81 377 PHE A N 1
ATOM 2786 C CA . PHE A 1 377 ? 12.713 4.571 0.970 1.00 91.81 377 PHE A CA 1
ATOM 2787 C C . PHE A 1 377 ? 13.469 4.858 -0.340 1.00 91.81 377 PHE A C 1
ATOM 2789 O O . PHE A 1 377 ? 13.658 6.029 -0.666 1.00 91.81 377 PHE A O 1
ATOM 2796 N N . ALA A 1 378 ? 13.803 3.835 -1.139 1.00 89.56 378 ALA A N 1
ATOM 2797 C CA . ALA A 1 378 ? 14.453 4.005 -2.446 1.00 89.56 378 ALA A CA 1
ATOM 2798 C C . ALA A 1 378 ? 13.563 4.726 -3.480 1.00 89.56 378 ALA A C 1
ATOM 2800 O O . ALA A 1 378 ? 14.069 5.314 -4.434 1.00 89.56 378 ALA A O 1
ATOM 2801 N N . PHE A 1 379 ? 12.243 4.727 -3.268 1.00 91.38 379 PHE A N 1
ATOM 2802 C CA . PHE A 1 379 ? 11.248 5.366 -4.136 1.00 91.38 379 PHE A CA 1
ATOM 2803 C C . PHE A 1 379 ? 10.653 6.639 -3.514 1.00 91.38 379 PHE A C 1
ATOM 2805 O O . PHE A 1 379 ? 9.607 7.118 -3.952 1.00 91.38 379 PHE A O 1
ATOM 2812 N N . SER A 1 380 ? 11.290 7.202 -2.481 1.00 87.50 380 SER A N 1
ATOM 2813 C CA . SER A 1 380 ? 10.800 8.390 -1.762 1.00 87.50 380 SER A CA 1
ATOM 2814 C C . SER A 1 380 ? 11.316 9.729 -2.315 1.00 87.50 380 SER A C 1
ATOM 2816 O O . SER A 1 380 ? 10.864 10.776 -1.858 1.00 87.50 380 SER A O 1
ATOM 2818 N N . ASP A 1 381 ? 12.222 9.731 -3.302 1.00 87.50 381 ASP A N 1
ATOM 2819 C CA . ASP A 1 381 ? 12.769 10.964 -3.895 1.00 87.50 381 ASP A CA 1
ATOM 2820 C C . ASP A 1 381 ? 11.662 11.795 -4.596 1.00 87.50 381 ASP A C 1
ATOM 2822 O O . ASP A 1 381 ? 10.973 11.277 -5.487 1.00 87.50 381 ASP A O 1
ATOM 2826 N N . PRO A 1 382 ? 11.455 13.080 -4.237 1.00 86.62 382 PRO A N 1
ATOM 2827 C CA . PRO A 1 382 ? 10.535 13.979 -4.937 1.00 86.62 382 PRO A CA 1
ATOM 2828 C C . PRO A 1 382 ? 10.798 14.134 -6.443 1.00 86.62 382 PRO A C 1
ATOM 2830 O O . PRO A 1 382 ? 9.860 14.432 -7.178 1.00 86.62 382 PRO A O 1
ATOM 2833 N N . ARG A 1 383 ? 12.034 13.909 -6.915 1.00 90.19 383 ARG A N 1
ATOM 2834 C CA . ARG A 1 383 ? 12.435 14.013 -8.332 1.00 90.19 383 ARG A CA 1
ATOM 2835 C C . ARG A 1 383 ? 11.845 12.921 -9.227 1.00 90.19 383 ARG A C 1
ATOM 2837 O O . ARG A 1 383 ? 11.870 13.064 -10.447 1.00 90.19 383 ARG A O 1
ATOM 2844 N N . LEU A 1 384 ? 11.295 11.851 -8.654 1.00 92.00 384 LEU A N 1
ATOM 2845 C CA . LEU A 1 384 ? 10.604 10.791 -9.394 1.00 92.00 384 LEU A CA 1
ATOM 2846 C C . LEU A 1 384 ? 9.193 11.257 -9.807 1.00 92.00 384 LEU A C 1
ATOM 2848 O O . LEU A 1 384 ? 8.189 10.791 -9.264 1.00 92.00 384 LEU A O 1
ATOM 2852 N N . THR A 1 385 ? 9.103 12.230 -10.720 1.00 92.62 385 THR A N 1
ATOM 2853 C CA . THR A 1 385 ? 7.848 12.897 -11.111 1.00 92.62 385 THR A CA 1
ATOM 2854 C C . THR A 1 385 ? 6.801 11.921 -11.641 1.00 92.62 385 THR A C 1
ATOM 2856 O O . THR A 1 385 ? 5.635 12.034 -11.253 1.00 92.62 385 THR A O 1
ATOM 2859 N N . LEU A 1 386 ? 7.215 10.912 -12.421 1.00 92.50 386 LEU A N 1
ATOM 2860 C CA . LEU A 1 386 ? 6.327 9.857 -12.919 1.00 92.50 386 LEU A CA 1
ATOM 2861 C C . LEU A 1 386 ? 5.667 9.094 -11.771 1.00 92.50 386 LEU A C 1
ATOM 2863 O O . LEU A 1 386 ? 4.448 8.920 -11.732 1.00 92.50 386 LEU A O 1
ATOM 2867 N N . LEU A 1 387 ? 6.466 8.717 -10.775 1.00 91.62 387 LEU A N 1
ATOM 2868 C CA . LEU A 1 387 ? 5.973 8.054 -9.578 1.00 91.62 387 LEU A CA 1
ATOM 2869 C C . LEU A 1 387 ? 4.998 8.943 -8.785 1.00 91.62 387 LEU A C 1
ATOM 2871 O O . LEU A 1 387 ? 4.000 8.442 -8.267 1.00 91.62 387 LEU A O 1
ATOM 2875 N N . ARG A 1 388 ? 5.228 10.262 -8.710 1.00 90.75 388 ARG A N 1
ATOM 2876 C CA . ARG A 1 388 ? 4.298 11.181 -8.025 1.00 90.75 388 ARG A CA 1
ATOM 2877 C C . ARG A 1 388 ? 2.963 11.316 -8.754 1.00 90.75 388 ARG A C 1
ATOM 2879 O O . ARG A 1 388 ? 1.933 11.310 -8.080 1.00 90.75 388 ARG A O 1
ATOM 2886 N N . GLN A 1 389 ? 2.947 11.365 -10.088 1.00 89.81 389 GLN A N 1
ATOM 2887 C CA . GLN A 1 389 ? 1.687 11.360 -10.845 1.00 89.81 389 GLN A CA 1
ATOM 2888 C C . GLN A 1 389 ? 0.931 10.040 -10.675 1.00 89.81 389 GLN A C 1
ATOM 2890 O O . GLN A 1 389 ? -0.261 10.060 -10.366 1.00 89.81 389 GLN A O 1
ATOM 2895 N N . ILE A 1 390 ? 1.628 8.904 -10.783 1.00 89.00 390 ILE A N 1
ATOM 2896 C CA . ILE A 1 390 ? 1.085 7.558 -10.531 1.00 89.00 390 ILE A CA 1
ATOM 2897 C C . ILE A 1 390 ? 0.424 7.482 -9.146 1.00 89.00 390 ILE A C 1
ATOM 2899 O O . ILE A 1 390 ? -0.728 7.060 -9.025 1.00 89.00 390 ILE A O 1
ATOM 2903 N N . GLN A 1 391 ? 1.115 7.943 -8.099 1.00 87.31 391 GLN A N 1
ATOM 2904 C CA . GLN A 1 391 ? 0.592 7.940 -6.731 1.00 87.31 391 GLN A CA 1
ATOM 2905 C C . GLN A 1 391 ? -0.600 8.890 -6.545 1.00 87.31 391 GLN A C 1
ATOM 2907 O O . GLN A 1 391 ? -1.598 8.489 -5.947 1.00 87.31 391 GLN A O 1
ATOM 2912 N N . GLY A 1 392 ? -0.526 10.122 -7.062 1.00 84.31 392 GLY A N 1
ATOM 2913 C CA . GLY A 1 392 ? -1.575 11.135 -6.891 1.00 84.31 392 GLY A CA 1
ATOM 2914 C C . GLY A 1 392 ? -2.879 10.805 -7.625 1.00 84.31 392 GLY A C 1
ATOM 2915 O O . GLY A 1 392 ? -3.968 11.027 -7.096 1.00 84.31 392 GLY A O 1
ATOM 2916 N N . ARG A 1 393 ? -2.781 10.226 -8.826 1.00 84.50 393 ARG A N 1
ATOM 2917 C CA . ARG A 1 393 ? -3.925 9.744 -9.621 1.00 84.50 393 ARG A CA 1
ATOM 2918 C C . ARG A 1 393 ? -4.447 8.381 -9.126 1.00 84.50 393 ARG A C 1
ATOM 2920 O O . ARG A 1 393 ? -5.629 8.061 -9.303 1.00 84.50 393 ARG A O 1
ATOM 2927 N N . GLY A 1 394 ? -3.592 7.592 -8.470 1.00 83.69 394 GLY A N 1
ATOM 2928 C CA . GLY A 1 394 ? -3.913 6.279 -7.909 1.00 83.69 394 GLY A CA 1
ATOM 2929 C C . GLY A 1 394 ? -4.154 5.201 -8.979 1.00 83.69 394 GLY A C 1
ATOM 2930 O O . GLY A 1 394 ? -3.831 5.416 -10.152 1.00 83.69 394 GLY A O 1
ATOM 2931 N N . PRO A 1 395 ? -4.766 4.053 -8.619 1.00 80.88 395 PRO A N 1
ATOM 2932 C CA . PRO A 1 395 ? -4.921 2.895 -9.514 1.00 80.88 395 PRO A CA 1
ATOM 2933 C C . PRO A 1 395 ? -5.616 3.190 -10.853 1.00 80.88 395 PRO A C 1
ATOM 2935 O O . PRO A 1 395 ? -5.371 2.508 -11.844 1.00 80.88 395 PRO A O 1
ATOM 2938 N N . ARG A 1 396 ? -6.434 4.252 -10.922 1.00 82.12 396 ARG A N 1
ATOM 2939 C CA . ARG A 1 396 ? -7.088 4.711 -12.162 1.00 82.12 396 ARG A CA 1
ATOM 2940 C C . ARG A 1 396 ? -6.103 5.078 -13.277 1.00 82.12 396 ARG A C 1
ATOM 2942 O O . ARG A 1 396 ? -6.477 4.987 -14.440 1.00 82.12 396 ARG A O 1
ATOM 2949 N N . SER A 1 397 ? -4.855 5.414 -12.945 1.00 81.62 397 SER A N 1
ATOM 2950 C CA . SER A 1 397 ? -3.783 5.669 -13.925 1.00 81.62 397 SER A CA 1
ATOM 2951 C C . SER A 1 397 ? -3.454 4.455 -14.799 1.00 81.62 397 SER A C 1
ATOM 2953 O O . SER A 1 397 ? -2.820 4.617 -15.827 1.00 81.62 397 SER A O 1
ATOM 2955 N N . PHE A 1 398 ? -3.874 3.249 -14.401 1.00 85.56 398 PHE A N 1
ATOM 2956 C CA . PHE A 1 398 ? -3.600 1.987 -15.099 1.00 85.56 398 PHE A CA 1
ATOM 2957 C C . PHE A 1 398 ? -4.893 1.281 -15.529 1.00 85.56 398 PHE A C 1
ATOM 2959 O O . PHE A 1 398 ? -4.917 0.069 -15.715 1.00 85.56 398 PHE A O 1
ATOM 2966 N N . ALA A 1 399 ? -5.984 2.038 -15.698 1.00 85.19 399 ALA A N 1
ATOM 2967 C CA . ALA A 1 399 ? -7.239 1.515 -16.237 1.00 85.19 399 ALA A CA 1
ATOM 2968 C C . ALA A 1 399 ? -7.167 1.218 -17.751 1.00 85.19 399 ALA A C 1
ATOM 2970 O O . ALA A 1 399 ? -7.911 0.377 -18.250 1.00 85.19 399 ALA A O 1
ATOM 2971 N N . SER A 1 400 ? -6.285 1.905 -18.485 1.00 89.56 400 SER A N 1
ATOM 2972 C CA . SER A 1 400 ? -6.030 1.707 -19.917 1.00 89.56 400 SER A CA 1
ATOM 2973 C C . SER A 1 400 ? -4.631 2.212 -20.293 1.00 89.56 400 SER A C 1
ATOM 2975 O O . SER A 1 400 ? -4.000 2.927 -19.511 1.00 89.56 400 SER A O 1
ATOM 2977 N N . LYS A 1 401 ? -4.160 1.892 -21.508 1.00 90.06 401 LYS A N 1
ATOM 2978 C CA . LYS A 1 401 ? -2.925 2.474 -22.068 1.00 90.06 401 LYS A CA 1
ATOM 2979 C C . LYS A 1 401 ? -2.985 4.006 -22.115 1.00 90.06 401 LYS A C 1
ATOM 2981 O O . LYS A 1 401 ? -2.007 4.663 -21.780 1.00 90.06 401 LYS A O 1
ATOM 2986 N N . ASP A 1 402 ? -4.143 4.571 -22.456 1.00 91.19 402 ASP A N 1
ATOM 2987 C CA . ASP A 1 402 ? -4.337 6.026 -22.527 1.00 91.19 402 ASP A CA 1
ATOM 2988 C C . ASP A 1 402 ? -4.223 6.687 -21.146 1.00 91.19 402 ASP A C 1
ATOM 2990 O O . ASP A 1 402 ? -3.632 7.756 -21.022 1.00 91.19 402 ASP A O 1
ATOM 2994 N N . ALA A 1 403 ? -4.723 6.033 -20.089 1.00 91.19 403 ALA A N 1
ATOM 2995 C CA . ALA A 1 403 ? -4.586 6.522 -18.716 1.00 91.19 403 ALA A CA 1
ATOM 2996 C C . ALA A 1 403 ? -3.118 6.531 -18.244 1.00 91.19 403 ALA A C 1
ATOM 2998 O O . ALA A 1 403 ? -2.709 7.450 -17.528 1.00 91.19 403 ALA A O 1
ATOM 2999 N N . VAL A 1 404 ? -2.324 5.546 -18.685 1.00 91.19 404 VAL A N 1
ATOM 3000 C CA . VAL A 1 404 ? -0.877 5.485 -18.430 1.00 91.19 404 VAL A CA 1
ATOM 3001 C C . VAL A 1 404 ? -0.154 6.577 -19.217 1.00 91.19 404 VAL A C 1
ATOM 3003 O O . VAL A 1 404 ? 0.662 7.298 -18.647 1.00 91.19 404 VAL A O 1
ATOM 3006 N N . LEU A 1 405 ? -0.481 6.750 -20.501 1.00 91.19 405 LEU A N 1
ATOM 3007 C CA . LEU A 1 405 ? 0.094 7.787 -21.360 1.00 91.19 405 LEU A CA 1
ATOM 3008 C C . LEU A 1 405 ? -0.193 9.200 -20.826 1.00 91.19 405 LEU A C 1
ATOM 3010 O O . LEU A 1 405 ? 0.712 10.030 -20.783 1.00 91.19 405 LEU A O 1
ATOM 3014 N N . ASP A 1 406 ? -1.413 9.466 -20.359 1.00 91.00 406 ASP A N 1
ATOM 3015 C CA . ASP A 1 406 ? -1.785 10.727 -19.704 1.00 91.00 406 ASP A CA 1
ATOM 3016 C C . ASP A 1 406 ? -1.038 10.916 -18.366 1.00 91.00 406 ASP A C 1
ATOM 3018 O O . ASP A 1 406 ? -0.547 12.007 -18.078 1.00 91.00 406 ASP A O 1
ATOM 3022 N N . ALA A 1 407 ? -0.840 9.856 -17.572 1.00 90.50 407 ALA A N 1
ATOM 3023 C CA . ALA A 1 407 ? -0.022 9.934 -16.357 1.00 90.50 407 ALA A CA 1
ATOM 3024 C C . ALA A 1 407 ? 1.456 10.256 -16.655 1.00 90.50 407 ALA A C 1
ATOM 3026 O O . ALA A 1 407 ? 2.042 11.097 -15.967 1.00 90.50 407 ALA A O 1
ATOM 3027 N N . ILE A 1 408 ? 2.044 9.655 -17.697 1.00 90.69 408 ILE A N 1
ATOM 3028 C CA . ILE A 1 408 ? 3.401 9.985 -18.159 1.00 90.69 408 ILE A CA 1
ATOM 3029 C C . ILE A 1 408 ? 3.445 11.430 -18.671 1.00 90.69 408 ILE A C 1
ATOM 3031 O O . ILE A 1 408 ? 4.257 12.219 -18.198 1.00 90.69 408 ILE A O 1
ATOM 3035 N N . THR A 1 409 ? 2.522 11.826 -19.548 1.00 89.94 409 THR A N 1
ATOM 3036 C CA . THR A 1 409 ? 2.478 13.183 -20.130 1.00 89.94 409 THR A CA 1
ATOM 3037 C C . THR A 1 409 ? 2.332 14.267 -19.053 1.00 89.94 409 THR A C 1
ATOM 3039 O O . THR A 1 409 ? 3.042 15.272 -19.071 1.00 89.94 409 THR A O 1
ATOM 3042 N N . ALA A 1 410 ? 1.486 14.040 -18.043 1.00 89.50 410 ALA A N 1
ATOM 3043 C CA . ALA A 1 410 ? 1.308 14.952 -16.912 1.00 89.50 410 ALA A CA 1
ATOM 3044 C C . ALA A 1 410 ? 2.512 15.021 -15.949 1.00 89.50 410 ALA A C 1
ATOM 3046 O O . ALA A 1 410 ? 2.531 15.861 -15.047 1.00 89.50 410 ALA A O 1
ATOM 3047 N N . SER A 1 411 ? 3.511 14.151 -16.113 1.00 88.25 411 SER A N 1
ATOM 3048 C CA . SER A 1 411 ? 4.741 14.144 -15.310 1.00 88.25 411 SER A CA 1
ATOM 3049 C C . SER A 1 411 ? 5.826 15.086 -15.855 1.00 88.25 411 SER A C 1
ATOM 3051 O O . SER A 1 411 ? 6.854 15.263 -15.198 1.00 88.25 411 SER A O 1
ATOM 3053 N N . GLY A 1 412 ? 5.583 15.721 -17.009 1.00 85.94 412 GLY A N 1
ATOM 3054 C CA . GLY A 1 412 ? 6.487 16.677 -17.656 1.00 85.94 412 GLY A CA 1
ATOM 3055 C C . GLY A 1 412 ? 7.329 16.068 -18.787 1.00 85.94 412 GLY A C 1
ATOM 3056 O O . GLY A 1 412 ? 7.227 14.873 -19.058 1.00 85.94 412 GLY A O 1
ATOM 3057 N N . PRO A 1 413 ? 8.171 16.874 -19.462 1.00 78.06 413 PRO A N 1
ATOM 3058 C CA . PRO A 1 413 ? 8.961 16.419 -20.611 1.00 78.06 413 PRO A CA 1
ATOM 3059 C C . PRO A 1 413 ? 9.966 15.313 -20.248 1.00 78.06 413 PRO A C 1
ATOM 3061 O O . PRO A 1 413 ? 10.161 14.385 -21.026 1.00 78.06 413 PRO A O 1
ATOM 3064 N N . ASP A 1 414 ? 10.533 15.354 -19.039 1.00 79.69 414 ASP A N 1
ATOM 3065 C CA . ASP A 1 414 ? 11.525 14.378 -18.560 1.00 79.69 414 ASP A CA 1
ATOM 3066 C C . ASP A 1 414 ? 10.904 13.052 -18.072 1.00 79.69 414 ASP A C 1
ATOM 3068 O O . ASP A 1 414 ? 11.600 12.197 -17.525 1.00 79.69 414 ASP A O 1
ATOM 3072 N N . ALA A 1 415 ? 9.589 12.865 -18.227 1.00 77.94 415 ALA A N 1
ATOM 3073 C CA . ALA A 1 415 ? 8.881 11.669 -17.773 1.00 77.94 415 ALA A CA 1
ATOM 3074 C C . ALA A 1 415 ? 9.232 10.410 -18.579 1.00 77.94 415 ALA A C 1
ATOM 3076 O O . ALA A 1 415 ? 9.254 9.309 -18.030 1.00 77.94 415 ALA A O 1
ATOM 3077 N N . TYR A 1 416 ? 9.549 10.582 -19.865 1.00 84.44 416 TYR A N 1
ATOM 3078 C CA . TYR A 1 416 ? 10.037 9.535 -20.768 1.00 84.44 416 TYR A CA 1
ATOM 3079 C C . TYR A 1 416 ? 11.560 9.308 -20.632 1.00 84.44 416 TYR A C 1
ATOM 3081 O O . TYR A 1 416 ? 12.273 9.123 -21.613 1.00 84.44 416 TYR A O 1
ATOM 3089 N N . ASN A 1 417 ? 12.059 9.320 -19.396 1.00 90.50 417 ASN A N 1
ATOM 3090 C CA . ASN A 1 417 ? 13.440 9.000 -19.030 1.00 90.50 417 ASN A CA 1
ATOM 3091 C C . ASN A 1 417 ? 13.508 7.557 -18.503 1.00 90.50 417 ASN A C 1
ATOM 3093 O O . ASN A 1 417 ? 12.645 7.136 -17.725 1.00 90.50 417 ASN A O 1
ATOM 3097 N N . GLU A 1 418 ? 14.549 6.810 -18.882 1.00 94.00 418 GLU A N 1
ATOM 3098 C CA . GLU A 1 418 ? 14.784 5.445 -18.407 1.00 94.00 418 GLU A CA 1
ATOM 3099 C C . GLU A 1 418 ? 14.795 5.344 -16.869 1.00 94.00 418 GLU A C 1
ATOM 3101 O O . GLU A 1 418 ? 14.263 4.378 -16.325 1.00 94.00 418 GLU A O 1
ATOM 3106 N N . GLU A 1 419 ? 15.304 6.355 -16.152 1.00 94.31 419 GLU A N 1
ATOM 3107 C CA . GLU A 1 419 ? 15.276 6.392 -14.682 1.00 94.31 419 GLU A CA 1
ATOM 3108 C C . GLU A 1 419 ? 13.840 6.456 -14.136 1.00 94.31 419 GLU A C 1
ATOM 3110 O O . GLU A 1 419 ? 13.477 5.697 -13.232 1.00 94.31 419 GLU A O 1
ATOM 3115 N N . GLN A 1 420 ? 13.002 7.346 -14.677 1.00 94.19 420 GLN A N 1
ATOM 3116 C CA . GLN A 1 420 ? 11.615 7.522 -14.224 1.00 94.19 420 GLN A CA 1
ATOM 3117 C C . GLN A 1 420 ? 10.819 6.231 -14.424 1.00 94.19 420 GLN A C 1
ATOM 3119 O O . GLN A 1 420 ? 10.119 5.775 -13.517 1.00 94.19 420 GLN A O 1
ATOM 3124 N N . ILE A 1 421 ? 10.977 5.615 -15.597 1.00 94.75 421 ILE A N 1
ATOM 3125 C CA . ILE A 1 421 ? 10.291 4.382 -15.982 1.00 94.75 421 ILE A CA 1
ATOM 3126 C C . ILE A 1 421 ? 10.782 3.204 -15.134 1.00 94.75 421 ILE A C 1
ATOM 3128 O O . ILE A 1 421 ? 9.958 2.458 -14.608 1.00 94.75 421 ILE A O 1
ATOM 3132 N N . ALA A 1 422 ? 12.094 3.071 -14.912 1.00 95.75 422 ALA A N 1
ATOM 3133 C CA . ALA A 1 422 ? 12.651 2.024 -14.060 1.00 95.75 422 ALA A CA 1
ATOM 3134 C C . ALA A 1 422 ? 12.126 2.103 -12.617 1.00 95.75 422 ALA A C 1
ATOM 3136 O O . ALA A 1 422 ? 11.661 1.104 -12.065 1.00 95.75 422 ALA A O 1
ATOM 3137 N N . ASN A 1 423 ? 12.128 3.299 -12.016 1.00 94.81 423 ASN A N 1
ATOM 3138 C CA . ASN A 1 423 ? 11.595 3.495 -10.666 1.00 94.81 423 ASN A CA 1
ATOM 3139 C C . ASN A 1 423 ? 10.073 3.274 -10.601 1.00 94.81 423 ASN A C 1
ATOM 3141 O O . ASN A 1 423 ? 9.589 2.747 -9.601 1.00 94.81 423 ASN A O 1
ATOM 3145 N N . ALA A 1 424 ? 9.317 3.631 -11.646 1.00 94.06 424 ALA A N 1
ATOM 3146 C CA . ALA A 1 424 ? 7.881 3.363 -11.720 1.00 94.06 424 ALA A CA 1
ATOM 3147 C C . ALA A 1 424 ? 7.575 1.856 -11.809 1.00 94.06 424 ALA A C 1
ATOM 3149 O O . ALA A 1 424 ? 6.726 1.368 -11.062 1.00 94.06 424 ALA A O 1
ATOM 3150 N N . ILE A 1 425 ? 8.308 1.109 -12.647 1.00 95.06 425 ILE A N 1
ATOM 3151 C CA . ILE A 1 425 ? 8.210 -0.357 -12.734 1.00 95.06 425 ILE A CA 1
ATOM 3152 C C . ILE A 1 425 ? 8.516 -0.976 -11.366 1.00 95.06 425 ILE A C 1
ATOM 3154 O O . ILE A 1 425 ? 7.674 -1.687 -10.818 1.00 95.06 425 ILE A O 1
ATOM 3158 N N . LEU A 1 426 ? 9.675 -0.670 -10.770 1.00 94.69 426 LEU A N 1
ATOM 3159 C CA . LEU A 1 426 ? 10.048 -1.223 -9.465 1.00 94.69 426 LEU A CA 1
ATOM 3160 C C . LEU A 1 426 ? 9.026 -0.878 -8.377 1.00 94.69 426 LEU A C 1
ATOM 3162 O O . LEU A 1 426 ? 8.629 -1.755 -7.613 1.00 94.69 426 LEU A O 1
ATOM 3166 N N . PHE A 1 427 ? 8.529 0.358 -8.331 1.00 93.38 427 PHE A N 1
ATOM 3167 C CA . PHE A 1 427 ? 7.482 0.733 -7.386 1.00 93.38 427 PHE A CA 1
ATOM 3168 C C . PHE A 1 427 ? 6.228 -0.152 -7.517 1.00 93.38 427 PHE A C 1
ATOM 3170 O O . PHE A 1 427 ? 5.723 -0.625 -6.501 1.00 93.38 427 PHE A O 1
ATOM 3177 N N . MET A 1 428 ? 5.763 -0.452 -8.737 1.00 92.19 428 MET A N 1
ATOM 3178 C CA . MET A 1 428 ? 4.622 -1.358 -8.967 1.00 92.19 428 MET A CA 1
ATOM 3179 C C . MET A 1 428 ? 4.917 -2.820 -8.586 1.00 92.19 428 MET A C 1
ATOM 3181 O O . MET A 1 428 ? 4.008 -3.562 -8.199 1.00 92.19 428 MET A O 1
ATOM 3185 N N . ILE A 1 429 ? 6.180 -3.247 -8.683 1.00 93.56 429 ILE A N 1
ATOM 3186 C CA . ILE A 1 429 ? 6.639 -4.576 -8.256 1.00 93.56 429 ILE A CA 1
ATOM 3187 C C . ILE A 1 429 ? 6.644 -4.700 -6.726 1.00 93.56 429 ILE A C 1
ATOM 3189 O O . ILE A 1 429 ? 6.190 -5.719 -6.197 1.00 93.56 429 ILE A O 1
ATOM 3193 N N . TYR A 1 430 ? 7.124 -3.670 -6.026 1.00 92.62 430 TYR A N 1
ATOM 3194 C CA . TYR A 1 430 ? 7.352 -3.695 -4.581 1.00 92.62 430 TYR A CA 1
ATOM 3195 C C . TYR A 1 430 ? 6.162 -3.251 -3.723 1.00 92.62 430 TYR A C 1
ATOM 3197 O O . TYR A 1 430 ? 5.921 -3.859 -2.679 1.00 92.62 430 TYR A O 1
ATOM 3205 N N . SER A 1 431 ? 5.440 -2.200 -4.121 1.00 91.25 431 SER A N 1
ATOM 3206 C CA . SER A 1 431 ? 4.373 -1.607 -3.307 1.00 91.25 431 SER A CA 1
ATOM 3207 C C . SER A 1 431 ? 3.184 -2.553 -3.142 1.00 91.25 431 SER A C 1
ATOM 3209 O O . SER A 1 431 ? 2.654 -3.101 -4.112 1.00 91.25 431 SER A O 1
ATOM 3211 N N . GLN A 1 432 ? 2.702 -2.684 -1.905 1.00 87.62 432 GLN A N 1
ATOM 3212 C CA . GLN A 1 432 ? 1.536 -3.498 -1.573 1.00 87.62 432 GLN A CA 1
ATOM 3213 C C . GLN A 1 432 ? 0.243 -2.908 -2.151 1.00 87.62 432 GLN A C 1
ATOM 3215 O O . GLN A 1 432 ? -0.592 -3.653 -2.662 1.00 87.62 432 GLN A O 1
ATOM 3220 N N . ASN A 1 433 ? 0.108 -1.574 -2.170 1.00 80.56 433 ASN A N 1
ATOM 3221 C CA . ASN A 1 433 ? -1.047 -0.896 -2.780 1.00 80.56 433 ASN A CA 1
ATOM 3222 C C . ASN A 1 433 ? -1.135 -1.117 -4.308 1.00 80.56 433 ASN A C 1
ATOM 3224 O O . ASN A 1 433 ? -2.196 -0.903 -4.892 1.00 80.56 433 ASN A O 1
ATOM 3228 N N . TRP A 1 434 ? -0.041 -1.538 -4.954 1.00 80.12 434 TRP A N 1
ATOM 3229 C CA . TRP A 1 434 ? 0.079 -1.664 -6.411 1.00 80.12 434 TRP A CA 1
ATOM 3230 C C . TRP A 1 434 ? 0.251 -3.112 -6.905 1.00 80.12 434 TRP A C 1
ATOM 3232 O O . TRP A 1 434 ? 0.412 -3.341 -8.104 1.00 80.12 434 TRP A O 1
ATOM 3242 N N . GLN A 1 435 ? 0.119 -4.114 -6.026 1.00 74.56 435 GLN A N 1
ATOM 3243 C CA . GLN A 1 435 ? 0.185 -5.538 -6.404 1.00 74.56 435 GLN A CA 1
ATOM 3244 C C . GLN A 1 435 ? -0.898 -5.965 -7.406 1.00 74.56 435 GLN A C 1
ATOM 3246 O O . GLN A 1 435 ? -0.662 -6.862 -8.211 1.00 74.56 435 GLN A O 1
ATOM 3251 N N . GLN A 1 436 ? -2.066 -5.315 -7.378 1.00 76.81 436 GLN A N 1
ATOM 3252 C CA . GLN A 1 436 ? -3.172 -5.569 -8.314 1.00 76.81 436 GLN A CA 1
ATOM 3253 C C . GLN A 1 436 ? -2.991 -4.862 -9.668 1.00 76.81 436 GLN A C 1
ATOM 3255 O O . GLN A 1 436 ? -3.724 -5.148 -10.611 1.00 76.81 436 GLN A O 1
ATOM 3260 N N . SER A 1 437 ? -2.048 -3.920 -9.773 1.00 82.62 437 SER A N 1
ATOM 3261 C CA . SER A 1 437 ? -1.771 -3.207 -11.022 1.00 82.62 437 SER A CA 1
ATOM 3262 C C . SER A 1 437 ? -0.779 -3.985 -11.883 1.00 82.62 437 SER A C 1
ATOM 3264 O O . SER A 1 437 ? 0.164 -4.595 -11.375 1.00 82.62 437 SER A O 1
ATOM 3266 N N . SER A 1 438 ? -0.996 -3.934 -13.195 1.00 85.38 438 SER A N 1
ATOM 3267 C CA . SER A 1 438 ? -0.193 -4.623 -14.206 1.00 85.38 438 SER A CA 1
ATOM 3268 C C . SER A 1 438 ? 1.032 -3.778 -14.600 1.00 85.38 438 SER A C 1
ATOM 3270 O O . SER A 1 438 ? 0.855 -2.762 -15.279 1.00 85.38 438 SER A O 1
ATOM 3272 N N . PRO A 1 439 ? 2.271 -4.137 -14.197 1.00 92.06 439 PRO A N 1
ATOM 3273 C CA . PRO A 1 439 ? 3.482 -3.513 -14.742 1.00 92.06 439 PRO A CA 1
ATOM 3274 C C . PRO A 1 439 ? 3.631 -3.758 -16.254 1.00 92.06 439 PRO A C 1
ATOM 3276 O O . PRO A 1 439 ? 4.205 -2.925 -16.951 1.00 92.06 439 PRO A O 1
ATOM 3279 N N . GLU A 1 440 ? 3.051 -4.843 -16.777 1.00 93.81 440 GLU A N 1
ATOM 3280 C CA . GLU A 1 440 ? 2.990 -5.160 -18.209 1.00 93.81 440 GLU A CA 1
ATOM 3281 C C . GLU A 1 440 ? 2.322 -4.017 -18.999 1.00 93.81 440 GLU A C 1
ATOM 3283 O O . GLU A 1 440 ? 2.790 -3.646 -20.075 1.00 93.81 440 GLU A O 1
ATOM 3288 N N . LEU A 1 441 ? 1.265 -3.395 -18.451 1.00 93.38 441 LEU A N 1
ATOM 3289 C CA . LEU A 1 441 ? 0.584 -2.260 -19.083 1.00 93.38 441 LEU A CA 1
ATOM 3290 C C . LEU A 1 441 ? 1.485 -1.017 -19.184 1.00 93.38 441 LEU A C 1
ATOM 3292 O O . LEU A 1 441 ? 1.421 -0.304 -20.189 1.00 93.38 441 LEU A O 1
ATOM 3296 N N . LEU A 1 442 ? 2.334 -0.763 -18.179 1.00 93.50 442 LEU A N 1
ATOM 3297 C CA . LEU A 1 442 ? 3.315 0.326 -18.224 1.00 93.50 442 LEU A CA 1
ATOM 3298 C C . LEU A 1 442 ? 4.328 0.079 -19.340 1.00 93.50 442 LEU A C 1
ATOM 3300 O O . LEU A 1 442 ? 4.513 0.929 -20.210 1.00 93.50 442 LEU A O 1
ATOM 3304 N N . VAL A 1 443 ? 4.932 -1.110 -19.328 1.00 95.31 443 VAL A N 1
ATOM 3305 C CA . VAL A 1 443 ? 5.961 -1.521 -20.285 1.00 95.31 443 VAL A CA 1
ATOM 3306 C C . VAL A 1 443 ? 5.426 -1.473 -21.717 1.00 95.31 443 VAL A C 1
ATOM 3308 O O . VAL A 1 443 ? 6.019 -0.802 -22.559 1.00 95.31 443 VAL A O 1
ATOM 3311 N N . ALA A 1 444 ? 4.254 -2.056 -21.980 1.00 94.31 444 ALA A N 1
ATOM 3312 C CA . ALA A 1 444 ? 3.630 -2.044 -23.303 1.00 94.31 444 ALA A CA 1
ATOM 3313 C C . ALA A 1 444 ? 3.227 -0.633 -23.780 1.00 94.31 444 ALA A C 1
ATOM 3315 O O . ALA A 1 444 ? 3.201 -0.371 -24.984 1.00 94.31 444 ALA A O 1
ATOM 3316 N N . THR A 1 445 ? 2.900 0.287 -22.863 1.00 93.31 445 THR A N 1
ATOM 3317 C CA . THR A 1 445 ? 2.604 1.691 -23.210 1.00 93.31 445 THR A CA 1
ATOM 3318 C C . THR A 1 445 ? 3.882 2.453 -23.558 1.00 93.31 445 THR A C 1
ATOM 3320 O O . THR A 1 445 ? 3.898 3.205 -24.532 1.00 93.31 445 THR A O 1
ATOM 3323 N N . VAL A 1 446 ? 4.967 2.236 -22.810 1.00 92.81 446 VAL A N 1
ATOM 3324 C CA . VAL A 1 446 ? 6.293 2.797 -23.113 1.00 92.81 446 VAL A CA 1
ATOM 3325 C C . VAL A 1 446 ? 6.798 2.282 -24.462 1.00 92.81 446 VAL A C 1
ATOM 3327 O O . VAL A 1 446 ? 7.135 3.085 -25.327 1.00 92.81 446 VAL A O 1
ATOM 3330 N N . GLN A 1 447 ? 6.765 0.964 -24.673 1.00 91.69 447 GLN A N 1
ATOM 3331 C CA . GLN A 1 447 ? 7.197 0.297 -25.904 1.00 91.69 447 GLN A CA 1
ATOM 3332 C C . GLN A 1 447 ? 6.472 0.848 -27.144 1.00 91.69 447 GLN A C 1
ATOM 3334 O O . GLN A 1 447 ? 7.107 1.231 -28.123 1.00 91.69 447 GLN A O 1
ATOM 3339 N N . GLN A 1 448 ? 5.143 0.993 -27.077 1.00 90.50 448 GLN A N 1
ATOM 3340 C CA . GLN A 1 448 ? 4.336 1.530 -28.180 1.00 90.50 448 GLN A CA 1
ATOM 3341 C C . GLN A 1 448 ? 4.677 2.992 -28.543 1.00 90.50 448 GLN A C 1
ATOM 3343 O O . GLN A 1 448 ? 4.426 3.412 -29.670 1.00 90.50 448 GLN A O 1
ATOM 3348 N N . ASN A 1 449 ? 5.258 3.765 -27.620 1.00 88.88 449 ASN A N 1
ATOM 3349 C CA . ASN A 1 449 ? 5.620 5.172 -27.829 1.00 88.88 449 ASN A CA 1
ATOM 3350 C C . ASN A 1 449 ? 7.114 5.389 -28.154 1.00 88.88 449 ASN A C 1
ATOM 3352 O O . ASN A 1 449 ? 7.533 6.537 -28.332 1.00 88.88 449 ASN A O 1
ATOM 3356 N N . GLN A 1 450 ? 7.913 4.320 -28.292 1.00 83.94 450 GLN A N 1
ATOM 3357 C CA . GLN A 1 450 ? 9.361 4.421 -28.533 1.00 83.94 450 GLN A CA 1
ATOM 3358 C C . GLN A 1 450 ? 9.744 5.142 -29.831 1.00 83.94 450 GLN A C 1
ATOM 3360 O O . GLN A 1 450 ? 10.800 5.767 -29.886 1.00 83.94 450 GLN A O 1
ATOM 3365 N N . ALA A 1 451 ? 8.885 5.111 -30.855 1.00 82.31 451 ALA A N 1
ATOM 3366 C CA . ALA A 1 451 ? 9.114 5.834 -32.110 1.00 82.31 451 ALA A CA 1
ATOM 3367 C C . ALA A 1 451 ? 9.201 7.363 -31.920 1.00 82.31 451 ALA A C 1
ATOM 3369 O O . ALA A 1 451 ? 9.857 8.042 -32.707 1.00 82.31 451 ALA A O 1
ATOM 3370 N N . THR A 1 452 ? 8.563 7.893 -30.872 1.00 84.31 452 THR A N 1
ATOM 3371 C CA . THR A 1 452 ? 8.607 9.317 -30.499 1.00 84.31 452 THR A CA 1
ATOM 3372 C C . THR A 1 452 ? 9.580 9.568 -29.342 1.00 84.31 452 THR A C 1
ATOM 3374 O O . THR A 1 452 ? 10.193 10.630 -29.279 1.00 84.31 452 THR A O 1
ATOM 3377 N N . HIS A 1 453 ? 9.742 8.593 -28.440 1.00 84.44 453 HIS A N 1
ATOM 3378 C CA . HIS A 1 453 ? 10.572 8.686 -27.236 1.00 84.44 453 HIS A CA 1
ATOM 3379 C C . HIS A 1 453 ? 11.539 7.486 -27.158 1.00 84.44 453 HIS A C 1
ATOM 3381 O O . HIS A 1 453 ? 11.209 6.474 -26.531 1.00 84.44 453 HIS A O 1
ATOM 3387 N N . PRO A 1 454 ? 12.715 7.547 -27.813 1.00 87.75 454 PRO A N 1
ATOM 3388 C CA . PRO A 1 454 ? 13.647 6.425 -27.861 1.00 87.75 454 PRO A CA 1
ATOM 3389 C C . PRO A 1 454 ? 14.217 6.124 -26.469 1.00 87.75 454 PRO A C 1
ATOM 3391 O O . PRO A 1 454 ? 14.775 6.999 -25.812 1.00 87.75 454 PRO A O 1
ATOM 3394 N N . ILE A 1 455 ? 14.090 4.869 -26.035 1.00 91.75 455 ILE A N 1
ATOM 3395 C CA . ILE A 1 455 ? 14.400 4.408 -24.675 1.00 91.75 455 ILE A CA 1
ATOM 3396 C C . ILE A 1 455 ? 15.260 3.151 -24.739 1.00 91.75 455 ILE A C 1
ATOM 3398 O O . ILE A 1 455 ? 14.937 2.221 -25.476 1.00 91.75 455 ILE A O 1
ATOM 3402 N N . SER A 1 456 ? 16.317 3.089 -23.924 1.00 93.00 456 SER A N 1
ATOM 3403 C CA . SER A 1 456 ? 17.122 1.876 -23.779 1.00 93.00 456 SER A CA 1
ATOM 3404 C C . SER A 1 456 ? 16.618 1.003 -22.627 1.00 93.00 456 SER A C 1
ATOM 3406 O O . SER A 1 456 ? 16.857 1.296 -21.454 1.00 93.00 456 SER A O 1
ATOM 3408 N N . TRP A 1 457 ? 15.998 -0.135 -22.946 1.00 94.12 457 TRP A N 1
ATOM 3409 C CA . TRP A 1 457 ? 15.610 -1.143 -21.948 1.00 94.12 457 TRP A CA 1
ATOM 3410 C C . TRP A 1 457 ? 16.799 -1.667 -21.133 1.00 94.12 457 TRP A C 1
ATOM 3412 O O . TRP A 1 457 ? 16.671 -1.951 -19.943 1.00 94.12 457 TRP A O 1
ATOM 3422 N N . ARG A 1 458 ? 17.994 -1.689 -21.735 1.00 93.62 458 ARG A N 1
ATOM 3423 C CA . ARG A 1 458 ? 19.244 -2.008 -21.037 1.00 93.62 458 ARG A CA 1
ATOM 3424 C C . ARG A 1 458 ? 19.567 -0.997 -19.930 1.00 93.62 458 ARG A C 1
ATOM 3426 O O . ARG A 1 458 ? 19.952 -1.414 -18.843 1.00 93.62 458 ARG A O 1
ATOM 3433 N N . ARG A 1 459 ? 19.365 0.307 -20.168 1.00 93.44 459 ARG A N 1
ATOM 3434 C CA . ARG A 1 459 ? 19.502 1.340 -19.123 1.00 93.44 459 ARG A CA 1
ATOM 3435 C C . ARG A 1 459 ? 18.415 1.242 -18.062 1.00 93.44 459 ARG A C 1
ATOM 3437 O O . ARG A 1 459 ? 18.718 1.431 -16.891 1.00 93.44 459 ARG A O 1
ATOM 3444 N N . ILE A 1 460 ? 17.179 0.908 -18.441 1.00 95.19 460 ILE A N 1
ATOM 3445 C CA . ILE A 1 460 ? 16.098 0.664 -17.471 1.00 95.19 460 ILE A CA 1
ATOM 3446 C C . ILE A 1 460 ? 16.516 -0.420 -16.466 1.00 95.19 460 ILE A C 1
ATOM 3448 O O . ILE A 1 460 ? 16.359 -0.211 -15.266 1.00 95.19 460 ILE A O 1
ATOM 3452 N N . VAL A 1 461 ? 17.122 -1.522 -16.927 1.00 95.38 461 VAL A N 1
ATOM 3453 C CA . VAL A 1 461 ? 17.645 -2.563 -16.023 1.00 95.38 461 VAL A CA 1
ATOM 3454 C C . VAL A 1 461 ? 18.852 -2.083 -15.210 1.00 95.38 461 VAL A C 1
ATOM 3456 O O . VAL A 1 461 ? 18.924 -2.390 -14.025 1.00 95.38 461 VAL A O 1
ATOM 3459 N N . GLN A 1 462 ? 19.752 -1.268 -15.773 1.00 94.00 462 GLN A N 1
ATOM 3460 C CA . GLN A 1 462 ? 20.839 -0.647 -14.993 1.00 94.00 462 GLN A CA 1
ATOM 3461 C C . GLN A 1 462 ? 20.304 0.220 -13.837 1.00 94.00 462 GLN A C 1
ATOM 3463 O O . GLN A 1 462 ? 20.861 0.196 -12.746 1.00 94.00 462 GLN A O 1
ATOM 3468 N N . PHE A 1 463 ? 19.176 0.916 -14.012 1.00 95.00 463 PHE A N 1
ATOM 3469 C CA . PHE A 1 463 ? 18.523 1.663 -12.929 1.00 95.00 463 PHE A CA 1
ATOM 3470 C C . PHE A 1 463 ? 17.840 0.783 -11.860 1.00 95.00 463 PHE A C 1
ATOM 3472 O O . PHE A 1 463 ? 17.329 1.324 -10.874 1.00 95.00 463 PHE A O 1
ATOM 3479 N N . PHE A 1 464 ? 17.833 -0.548 -12.005 1.00 95.50 464 PHE A N 1
ATOM 3480 C CA . PHE A 1 464 ? 17.435 -1.467 -10.931 1.00 95.50 464 PHE A CA 1
ATOM 3481 C C . PHE A 1 464 ? 18.560 -1.741 -9.925 1.00 95.50 464 PHE A C 1
ATOM 3483 O O . PHE A 1 464 ? 18.286 -2.196 -8.813 1.00 95.50 464 PHE A O 1
ATOM 3490 N N . ASP A 1 465 ? 19.802 -1.420 -10.284 1.00 94.50 465 ASP A N 1
ATOM 3491 C CA . ASP A 1 465 ? 20.988 -1.580 -9.451 1.00 94.50 465 ASP A CA 1
ATOM 3492 C C . ASP A 1 465 ? 21.080 -0.468 -8.389 1.00 94.50 465 ASP A C 1
ATOM 3494 O O . ASP A 1 465 ? 21.818 0.509 -8.507 1.00 94.50 465 ASP A O 1
ATOM 3498 N N . LYS A 1 466 ? 20.236 -0.581 -7.359 1.00 91.44 466 LYS A N 1
ATOM 3499 C CA . LYS A 1 466 ? 20.099 0.393 -6.267 1.00 91.44 466 LYS A CA 1
ATOM 3500 C C . LYS A 1 466 ? 20.562 -0.216 -4.950 1.00 91.44 466 LYS A C 1
ATOM 3502 O O . LYS A 1 466 ? 20.048 -1.257 -4.546 1.00 91.44 466 LYS A O 1
ATOM 3507 N N . GLU A 1 467 ? 21.475 0.460 -4.255 1.00 90.25 467 GLU A N 1
ATOM 3508 C CA . GLU A 1 467 ? 22.015 0.014 -2.964 1.00 90.25 467 GLU A CA 1
ATOM 3509 C C . GLU A 1 467 ? 20.900 -0.425 -1.992 1.00 90.25 467 GLU A C 1
ATOM 3511 O O . GLU A 1 467 ? 19.911 0.279 -1.773 1.00 90.25 467 GLU A O 1
ATOM 3516 N N . GLY A 1 468 ? 21.051 -1.619 -1.411 1.00 85.62 468 GLY A N 1
ATOM 3517 C CA . GLY A 1 468 ? 20.114 -2.178 -0.432 1.00 85.62 468 GLY A CA 1
ATOM 3518 C C . GLY A 1 468 ? 18.797 -2.736 -0.993 1.00 85.62 468 GLY A C 1
ATOM 3519 O O . GLY A 1 468 ? 18.008 -3.280 -0.216 1.00 85.62 468 GLY A O 1
ATOM 3520 N N . LEU A 1 469 ? 18.550 -2.652 -2.305 1.00 91.62 469 LEU A N 1
ATOM 3521 C CA . LEU A 1 469 ? 17.379 -3.251 -2.951 1.00 91.62 469 LEU A CA 1
ATOM 3522 C C . LEU A 1 469 ? 17.484 -4.790 -2.955 1.00 91.62 469 LEU A C 1
ATOM 3524 O O . LEU A 1 469 ? 18.543 -5.366 -3.201 1.00 91.62 469 LEU A O 1
ATOM 3528 N N . ARG A 1 470 ? 16.382 -5.480 -2.646 1.00 92.44 470 ARG A N 1
ATOM 3529 C CA . ARG A 1 470 ? 16.306 -6.948 -2.541 1.00 92.44 470 ARG A CA 1
ATOM 3530 C C . ARG A 1 470 ? 14.999 -7.453 -3.116 1.00 92.44 470 ARG A C 1
ATOM 3532 O O . ARG A 1 470 ? 13.931 -7.077 -2.634 1.00 92.44 470 ARG A O 1
ATOM 3539 N N . ILE A 1 471 ? 15.066 -8.304 -4.128 1.00 94.25 471 ILE A N 1
ATOM 3540 C CA . ILE A 1 471 ? 13.898 -8.847 -4.823 1.00 94.25 471 ILE A CA 1
ATOM 3541 C C . ILE A 1 471 ? 13.642 -10.296 -4.391 1.00 94.25 471 ILE A C 1
ATOM 3543 O O . ILE A 1 471 ? 14.577 -11.085 -4.257 1.00 94.25 471 ILE A O 1
ATOM 3547 N N . ASN A 1 472 ? 12.377 -10.650 -4.153 1.00 93.00 472 ASN A N 1
ATOM 3548 C CA . ASN A 1 472 ? 11.961 -12.038 -3.911 1.00 93.00 472 ASN A CA 1
ATOM 3549 C C . ASN A 1 472 ? 11.444 -12.707 -5.199 1.00 93.00 472 ASN A C 1
ATOM 3551 O O . ASN A 1 472 ? 11.135 -12.026 -6.173 1.00 93.00 472 ASN A O 1
ATOM 3555 N N . ALA A 1 473 ? 11.292 -14.036 -5.200 1.00 94.56 473 ALA A N 1
ATOM 3556 C CA . ALA A 1 473 ? 10.853 -14.792 -6.381 1.00 94.56 473 ALA A CA 1
ATOM 3557 C C . ALA A 1 473 ? 9.519 -14.292 -6.982 1.00 94.56 473 ALA A C 1
ATOM 3559 O O . ALA A 1 473 ? 9.409 -14.121 -8.191 1.00 94.56 473 ALA A O 1
ATOM 3560 N N . ARG A 1 474 ? 8.511 -13.965 -6.158 1.00 93.31 474 ARG A N 1
ATOM 3561 C CA . ARG A 1 474 ? 7.211 -13.454 -6.645 1.00 93.31 474 ARG A CA 1
ATOM 3562 C C . ARG A 1 474 ? 7.354 -12.088 -7.327 1.00 93.31 474 ARG A C 1
ATOM 3564 O O . ARG A 1 474 ? 6.723 -11.842 -8.352 1.00 93.31 474 ARG A O 1
ATOM 3571 N N . GLN A 1 475 ? 8.166 -11.203 -6.755 1.00 94.31 475 GLN A N 1
ATOM 3572 C CA . GLN A 1 475 ? 8.481 -9.894 -7.333 1.00 94.31 475 GLN A CA 1
ATOM 3573 C C . GLN A 1 475 ? 9.277 -10.035 -8.633 1.00 94.31 475 GLN A C 1
ATOM 3575 O O . GLN A 1 475 ? 8.958 -9.372 -9.618 1.00 94.31 475 GLN A O 1
ATOM 3580 N N . PHE A 1 476 ? 10.257 -10.941 -8.652 1.00 96.12 476 PHE A N 1
ATOM 3581 C CA . PHE A 1 476 ? 11.071 -11.235 -9.824 1.00 96.12 476 PHE A CA 1
ATOM 3582 C C . PHE A 1 476 ? 10.221 -11.778 -10.977 1.00 96.12 476 PHE A C 1
ATOM 3584 O O . PHE A 1 476 ? 10.332 -11.262 -12.080 1.00 96.12 476 PHE A O 1
ATOM 3591 N N . ILE A 1 477 ? 9.310 -12.731 -10.734 1.00 95.19 477 ILE A N 1
ATOM 3592 C CA . ILE A 1 477 ? 8.394 -13.250 -11.768 1.00 95.19 477 ILE A CA 1
ATOM 3593 C C . ILE A 1 477 ? 7.533 -12.128 -12.367 1.00 95.19 477 ILE A C 1
ATOM 3595 O O . ILE A 1 477 ? 7.408 -12.051 -13.586 1.00 95.19 477 ILE A O 1
ATOM 3599 N N . ARG A 1 478 ? 6.972 -11.227 -11.543 1.00 94.62 478 ARG A N 1
ATOM 3600 C CA . ARG A 1 478 ? 6.204 -10.067 -12.047 1.00 94.62 478 ARG A CA 1
ATOM 3601 C C . ARG A 1 478 ? 7.069 -9.146 -12.918 1.00 94.62 478 ARG A C 1
ATOM 3603 O O . ARG A 1 478 ? 6.612 -8.693 -13.959 1.00 94.62 478 ARG A O 1
ATOM 3610 N N . LEU A 1 479 ? 8.312 -8.881 -12.512 1.00 96.25 479 LEU A N 1
ATOM 3611 C CA . LEU A 1 479 ? 9.239 -8.028 -13.264 1.00 96.25 479 LEU A CA 1
ATOM 3612 C C . LEU A 1 479 ? 9.678 -8.681 -14.583 1.00 96.25 479 LEU A C 1
ATOM 3614 O O . LEU A 1 479 ? 9.676 -8.035 -15.628 1.00 96.25 479 LEU A O 1
ATOM 3618 N N . PHE A 1 480 ? 10.016 -9.967 -14.531 1.00 96.25 480 PHE A N 1
ATOM 3619 C CA . PHE A 1 480 ? 10.413 -10.773 -15.678 1.00 96.25 480 PHE A CA 1
ATOM 3620 C C . PHE A 1 480 ? 9.281 -10.866 -16.707 1.00 96.25 480 PHE A C 1
ATOM 3622 O O . PHE A 1 480 ? 9.497 -10.539 -17.868 1.00 96.25 480 PHE A O 1
ATOM 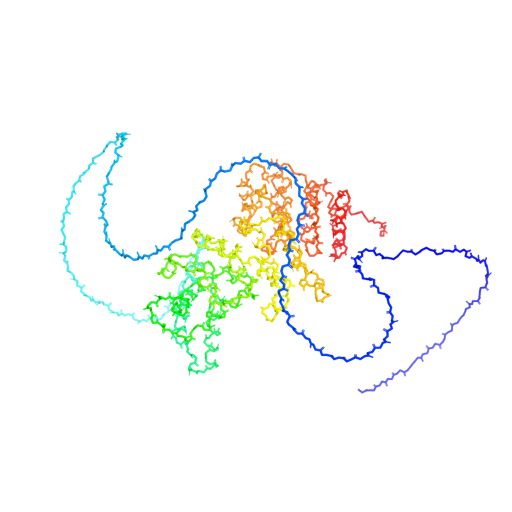3629 N N . ASN A 1 481 ? 8.059 -11.206 -16.285 1.00 95.31 481 ASN A N 1
ATOM 3630 C CA . ASN A 1 481 ? 6.901 -11.297 -17.180 1.00 95.31 481 ASN A CA 1
ATOM 3631 C C . ASN A 1 481 ? 6.542 -9.947 -17.824 1.00 95.31 481 ASN A C 1
ATOM 3633 O O . ASN A 1 481 ? 6.120 -9.924 -18.977 1.00 95.31 481 ASN A O 1
ATOM 3637 N N . ALA A 1 482 ? 6.744 -8.828 -17.118 1.00 96.06 482 ALA A N 1
ATOM 3638 C CA . ALA A 1 482 ? 6.545 -7.496 -17.684 1.00 96.06 482 ALA A CA 1
ATOM 3639 C C . ALA A 1 482 ? 7.561 -7.146 -18.779 1.00 96.06 482 ALA A C 1
ATOM 3641 O O . ALA A 1 482 ? 7.203 -6.455 -19.728 1.00 96.06 482 ALA A O 1
ATOM 3642 N N . LEU A 1 483 ? 8.804 -7.624 -18.666 1.00 96.69 483 LEU A N 1
ATOM 3643 C CA . LEU A 1 483 ? 9.895 -7.320 -19.599 1.00 96.69 483 LEU A CA 1
ATOM 3644 C C . LEU A 1 483 ? 10.108 -8.393 -20.681 1.00 96.69 483 LEU A C 1
ATOM 3646 O O . LEU A 1 483 ? 10.762 -8.115 -21.683 1.00 96.69 483 LEU A O 1
ATOM 3650 N N . LEU A 1 484 ? 9.553 -9.598 -20.527 1.00 95.88 484 LEU A N 1
ATOM 3651 C CA . LEU A 1 484 ? 9.707 -10.689 -21.495 1.00 95.88 484 LEU A CA 1
ATOM 3652 C C . LEU A 1 484 ? 9.184 -10.344 -22.907 1.00 95.88 484 LEU A C 1
ATOM 3654 O O . LEU A 1 484 ? 9.922 -10.606 -23.856 1.00 95.88 484 LEU A O 1
ATOM 3658 N N . PRO A 1 485 ? 8.005 -9.708 -23.098 1.00 95.19 485 PRO A N 1
ATOM 3659 C CA . PRO A 1 485 ? 7.546 -9.302 -24.432 1.00 95.19 485 PRO A CA 1
ATOM 3660 C C . PRO A 1 485 ? 8.537 -8.366 -25.134 1.00 95.19 485 PRO A C 1
ATOM 3662 O O . PRO A 1 485 ? 8.852 -8.553 -26.305 1.00 95.19 485 PRO A O 1
ATOM 3665 N N . VAL A 1 486 ? 9.119 -7.424 -24.385 1.00 95.12 486 VAL A N 1
ATOM 3666 C CA . VAL A 1 486 ? 10.130 -6.494 -24.902 1.00 95.12 486 VAL A CA 1
ATOM 3667 C C . VAL A 1 486 ? 11.359 -7.233 -25.424 1.00 95.12 486 VAL A C 1
ATOM 3669 O O . VAL A 1 486 ? 11.898 -6.857 -26.456 1.00 95.12 486 VAL A O 1
ATOM 3672 N N . ALA A 1 487 ? 11.798 -8.292 -24.743 1.00 94.75 487 ALA A N 1
ATOM 3673 C CA . ALA A 1 487 ? 12.968 -9.070 -25.150 1.00 94.75 487 ALA A CA 1
ATOM 3674 C C . ALA A 1 487 ? 12.733 -9.914 -26.416 1.00 94.75 487 ALA A C 1
ATOM 3676 O O . ALA A 1 487 ? 13.692 -10.307 -27.078 1.00 94.75 487 ALA A O 1
ATOM 3677 N N . HIS A 1 488 ? 11.473 -10.199 -26.759 1.00 94.25 488 HIS A N 1
ATOM 3678 C CA . HIS A 1 488 ? 11.118 -10.795 -28.048 1.00 94.25 488 HIS A CA 1
ATOM 3679 C C . HIS A 1 488 ? 11.054 -9.750 -29.173 1.00 94.25 488 HIS A C 1
ATOM 3681 O O . HIS A 1 488 ? 11.431 -10.062 -30.303 1.00 94.25 488 HIS A O 1
ATOM 3687 N N . ASP A 1 489 ? 10.606 -8.530 -28.866 1.00 92.19 489 ASP A N 1
ATOM 3688 C CA . ASP A 1 489 ? 10.373 -7.469 -29.853 1.00 92.19 489 ASP A CA 1
ATOM 3689 C C . ASP A 1 489 ? 11.611 -6.586 -30.140 1.00 92.19 489 ASP A C 1
ATOM 3691 O O . ASP A 1 489 ? 11.744 -6.073 -31.252 1.00 92.19 489 ASP A O 1
ATOM 3695 N N . ASP A 1 490 ? 12.518 -6.393 -29.171 1.00 90.69 490 ASP A N 1
ATOM 3696 C CA . ASP A 1 490 ? 13.767 -5.622 -29.310 1.00 90.69 490 ASP A CA 1
ATOM 3697 C C . ASP A 1 490 ? 15.009 -6.538 -29.258 1.00 90.69 490 ASP A C 1
ATOM 3699 O O . ASP A 1 490 ? 15.456 -6.919 -28.171 1.00 90.69 490 ASP A O 1
ATOM 3703 N N . PRO A 1 491 ? 15.650 -6.830 -30.409 1.00 87.75 491 PRO A N 1
ATOM 3704 C CA . PRO A 1 491 ? 16.867 -7.644 -30.476 1.00 87.75 491 PRO A CA 1
ATOM 3705 C C . PRO A 1 491 ? 18.070 -7.103 -29.685 1.00 87.75 491 PRO A C 1
ATOM 3707 O O . PRO A 1 491 ? 19.045 -7.831 -29.495 1.00 87.75 491 PRO A O 1
ATOM 3710 N N . HIS A 1 492 ? 18.047 -5.841 -29.243 1.00 89.88 492 HIS A N 1
ATOM 3711 C CA . HIS A 1 492 ? 19.126 -5.234 -28.456 1.00 89.88 492 HIS A CA 1
ATOM 3712 C C . HIS A 1 492 ? 18.942 -5.423 -26.942 1.00 89.88 492 HIS A C 1
ATOM 3714 O O . HIS A 1 492 ? 19.854 -5.097 -26.172 1.00 89.88 492 HIS A O 1
ATOM 3720 N N . PHE A 1 493 ? 17.795 -5.951 -26.499 1.00 94.06 493 PHE A N 1
ATOM 3721 C CA . PHE A 1 493 ? 17.478 -6.158 -25.090 1.00 94.06 493 PHE A CA 1
ATOM 3722 C C . PHE A 1 493 ? 17.616 -7.631 -24.667 1.00 94.06 493 PHE A C 1
ATOM 3724 O O . PHE A 1 493 ? 16.676 -8.420 -24.704 1.00 94.06 493 PHE A O 1
ATOM 3731 N N . ASP A 1 494 ? 18.810 -7.996 -24.190 1.00 93.50 494 ASP A N 1
ATOM 3732 C CA . ASP A 1 494 ? 19.054 -9.297 -23.552 1.00 93.50 494 ASP A CA 1
ATOM 3733 C C . ASP A 1 494 ? 18.499 -9.297 -22.114 1.00 93.50 494 ASP A C 1
ATOM 3735 O O . ASP A 1 494 ? 19.162 -8.823 -21.187 1.00 93.50 494 ASP A O 1
ATOM 3739 N N . ILE A 1 495 ? 17.290 -9.838 -21.911 1.00 95.00 495 ILE A N 1
ATOM 3740 C CA . ILE A 1 495 ? 16.613 -9.914 -20.598 1.00 95.00 495 ILE A CA 1
ATOM 3741 C C . ILE A 1 495 ? 17.430 -10.640 -19.519 1.00 95.00 495 ILE A C 1
ATOM 3743 O O . ILE A 1 495 ? 17.215 -10.415 -18.328 1.00 95.00 495 ILE A O 1
ATOM 3747 N N . GLN A 1 496 ? 18.425 -11.444 -19.906 1.00 93.88 496 GLN A N 1
ATOM 3748 C CA . GLN A 1 496 ? 19.337 -12.105 -18.969 1.00 93.88 496 GLN A CA 1
ATOM 3749 C C . GLN A 1 496 ? 20.175 -11.096 -18.162 1.00 93.88 496 GLN A C 1
ATOM 3751 O O . GLN A 1 496 ? 20.732 -11.463 -17.129 1.00 93.88 496 GLN A O 1
ATOM 3756 N N . CYS A 1 497 ? 20.226 -9.814 -18.557 1.00 94.19 497 CYS A N 1
ATOM 3757 C CA . CYS A 1 497 ? 20.819 -8.746 -17.743 1.00 94.19 497 CYS A CA 1
ATOM 3758 C C . CYS A 1 497 ? 20.080 -8.476 -16.416 1.00 94.19 497 CYS A C 1
ATOM 3760 O O . CYS A 1 497 ? 20.659 -7.857 -15.530 1.00 94.19 497 CYS A O 1
ATOM 3762 N N . LEU A 1 498 ? 18.853 -8.989 -16.233 1.00 94.25 498 LEU A N 1
ATOM 3763 C CA . LEU A 1 498 ? 18.148 -8.950 -14.946 1.00 94.25 498 LEU A CA 1
ATOM 3764 C C . LEU A 1 498 ? 18.848 -9.764 -13.841 1.00 94.25 498 LEU A C 1
ATOM 3766 O O . LEU A 1 498 ? 18.587 -9.512 -12.674 1.00 94.25 498 LEU A O 1
ATOM 3770 N N . TRP A 1 499 ? 19.701 -10.741 -14.167 1.00 92.88 499 TRP A N 1
ATOM 3771 C CA . TRP A 1 499 ? 20.448 -11.534 -13.170 1.00 92.88 499 TRP A CA 1
ATOM 3772 C C . TRP A 1 499 ? 21.935 -11.710 -13.515 1.00 92.88 499 TRP A C 1
ATOM 3774 O O . TRP A 1 499 ? 22.774 -11.847 -12.625 1.00 92.88 499 TRP A O 1
ATOM 3784 N N . GLY A 1 500 ? 22.286 -11.684 -14.800 1.00 89.00 500 GLY A N 1
ATOM 3785 C CA . GLY A 1 500 ? 23.661 -11.621 -15.289 1.00 89.00 500 GLY A CA 1
ATOM 3786 C C . GLY A 1 500 ? 24.148 -10.189 -15.531 1.00 89.00 500 GLY A C 1
ATOM 3787 O O . GLY A 1 500 ? 23.510 -9.213 -15.146 1.00 89.00 500 GLY A O 1
ATOM 3788 N N . GLY A 1 501 ? 25.283 -10.068 -16.220 1.00 86.50 501 GLY A N 1
ATOM 3789 C CA . GLY A 1 501 ? 25.863 -8.779 -16.604 1.00 86.50 501 GLY A CA 1
ATOM 3790 C C . GLY A 1 501 ? 26.634 -8.066 -15.488 1.00 86.50 501 GLY A C 1
ATOM 3791 O O . GLY A 1 501 ? 26.990 -8.649 -14.460 1.00 86.50 501 GLY A O 1
ATOM 3792 N N . GLU A 1 502 ? 26.926 -6.791 -15.736 1.00 88.62 502 GLU A N 1
ATOM 3793 C CA . GLU A 1 502 ? 27.695 -5.922 -14.847 1.00 88.62 502 GLU A CA 1
ATOM 3794 C C . GLU A 1 502 ? 26.757 -5.159 -13.909 1.00 88.62 502 GLU A C 1
ATOM 3796 O O . GLU A 1 502 ? 25.964 -4.336 -14.357 1.00 88.62 502 GLU A O 1
ATOM 3801 N N . TRP A 1 503 ? 26.879 -5.454 -12.615 1.00 94.50 503 TRP A N 1
ATOM 3802 C CA . TRP A 1 503 ? 26.217 -4.751 -11.516 1.00 94.50 503 TRP A CA 1
ATOM 3803 C C . TRP A 1 503 ? 27.280 -4.140 -10.595 1.00 94.50 503 TRP A C 1
ATOM 3805 O O . TRP A 1 503 ? 28.271 -4.807 -10.272 1.00 94.50 503 TRP A O 1
ATOM 3815 N N . GLU A 1 504 ? 27.063 -2.910 -10.156 1.00 95.19 504 GLU A N 1
ATOM 3816 C CA . GLU A 1 504 ? 27.792 -2.206 -9.107 1.00 95.19 504 GLU A CA 1
ATOM 3817 C C . GLU A 1 504 ? 27.476 -2.820 -7.732 1.00 95.19 504 GLU A C 1
ATOM 3819 O O . GLU A 1 504 ? 28.390 -3.266 -7.031 1.00 95.19 504 GLU A O 1
ATOM 3824 N N . ASN A 1 505 ? 26.194 -2.971 -7.369 1.00 95.12 505 ASN A N 1
ATOM 3825 C CA . ASN A 1 505 ? 25.806 -3.499 -6.057 1.00 95.12 505 ASN A CA 1
ATOM 3826 C C . ASN A 1 505 ? 25.677 -5.032 -6.083 1.00 95.12 505 ASN A C 1
ATOM 3828 O O . ASN A 1 505 ? 24.632 -5.602 -6.410 1.00 95.12 505 ASN A O 1
ATOM 3832 N N . LYS A 1 506 ? 26.741 -5.733 -5.673 1.00 94.44 506 LYS A N 1
ATOM 3833 C CA . LYS A 1 506 ? 26.794 -7.209 -5.699 1.00 94.44 506 LYS A CA 1
ATOM 3834 C C . LYS A 1 506 ? 25.719 -7.905 -4.861 1.00 94.44 506 LYS A C 1
ATOM 3836 O O . LYS A 1 506 ? 25.222 -8.946 -5.285 1.00 94.44 506 LYS A O 1
ATOM 3841 N N . ASP A 1 507 ? 25.305 -7.319 -3.741 1.00 93.44 507 ASP A N 1
ATOM 3842 C CA . ASP A 1 507 ? 24.207 -7.853 -2.921 1.00 93.44 507 ASP A CA 1
ATOM 3843 C C . ASP A 1 507 ? 22.855 -7.813 -3.654 1.00 93.44 507 ASP A C 1
ATOM 3845 O O . ASP A 1 507 ? 22.035 -8.722 -3.504 1.00 93.44 507 ASP A O 1
ATOM 3849 N N . VAL A 1 508 ? 22.634 -6.786 -4.484 1.00 94.69 508 VAL A N 1
ATOM 3850 C CA . VAL A 1 508 ? 21.424 -6.645 -5.307 1.00 94.69 508 VAL A CA 1
ATOM 3851 C C . VAL A 1 508 ? 21.454 -7.697 -6.412 1.00 94.69 508 VAL A C 1
ATOM 3853 O O . VAL A 1 508 ? 20.515 -8.484 -6.524 1.00 94.69 508 VAL A O 1
ATOM 3856 N N . GLN A 1 509 ? 22.573 -7.807 -7.142 1.00 95.62 509 GLN A N 1
ATOM 3857 C CA . GLN A 1 509 ? 22.779 -8.852 -8.153 1.00 95.62 509 GLN A CA 1
ATOM 3858 C C . GLN A 1 509 ? 22.527 -10.253 -7.574 1.00 95.62 509 GLN A C 1
ATOM 3860 O O . GLN A 1 509 ? 21.784 -11.046 -8.154 1.00 95.62 509 GLN A O 1
ATOM 3865 N N . PHE A 1 510 ? 23.081 -10.552 -6.395 1.00 95.75 510 PHE A N 1
ATOM 3866 C CA . PHE A 1 510 ? 22.876 -11.832 -5.717 1.00 95.75 510 PHE A CA 1
ATOM 3867 C C . PHE A 1 510 ? 21.405 -12.072 -5.338 1.00 95.75 510 PHE A C 1
ATOM 3869 O O . PHE A 1 510 ? 20.912 -13.196 -5.470 1.00 95.75 510 PHE A O 1
ATOM 3876 N N . SER A 1 511 ? 20.672 -11.029 -4.933 1.00 95.25 511 SER A N 1
ATOM 3877 C CA . SER A 1 511 ? 19.227 -11.116 -4.691 1.00 95.25 511 SER A CA 1
ATOM 3878 C C . SER A 1 511 ? 18.449 -11.451 -5.967 1.00 95.25 511 SER A C 1
ATOM 3880 O O . SER A 1 511 ? 17.564 -12.304 -5.915 1.00 95.25 511 SER A O 1
ATOM 3882 N N . PHE A 1 512 ? 18.776 -10.831 -7.106 1.00 96.50 512 PHE A N 1
ATOM 3883 C CA . PHE A 1 512 ? 18.126 -11.122 -8.390 1.00 96.50 512 PHE A CA 1
ATOM 3884 C C . PHE A 1 512 ? 18.450 -12.536 -8.894 1.00 96.50 512 PHE A C 1
ATOM 3886 O O . PHE A 1 512 ? 17.537 -13.254 -9.296 1.00 96.50 512 PHE A O 1
ATOM 3893 N N . VAL A 1 513 ? 19.708 -12.983 -8.797 1.00 95.81 513 VAL A N 1
ATOM 3894 C CA . VAL A 1 513 ? 20.111 -14.366 -9.127 1.00 95.81 513 VAL A CA 1
ATOM 3895 C C . VAL A 1 513 ? 19.372 -15.378 -8.249 1.00 95.81 513 VAL A C 1
ATOM 3897 O O . VAL A 1 513 ? 18.800 -16.340 -8.758 1.00 95.81 513 VAL A O 1
ATOM 3900 N N . THR A 1 514 ? 19.328 -15.151 -6.933 1.00 95.62 514 THR A N 1
ATOM 3901 C CA . THR A 1 514 ? 18.629 -16.040 -5.990 1.00 95.62 514 THR A CA 1
ATOM 3902 C C . THR A 1 514 ? 17.128 -16.089 -6.282 1.00 95.62 514 THR A C 1
ATOM 3904 O O . THR A 1 514 ? 16.527 -17.166 -6.263 1.00 95.62 514 THR A O 1
ATOM 3907 N N . ALA A 1 515 ? 16.518 -14.944 -6.600 1.00 95.88 515 ALA A N 1
ATOM 3908 C CA . ALA A 1 515 ? 15.114 -14.871 -6.975 1.00 95.88 515 ALA A CA 1
ATOM 3909 C C . ALA A 1 515 ? 14.833 -15.598 -8.298 1.00 95.88 515 ALA A C 1
ATOM 3911 O O . ALA A 1 515 ? 13.894 -16.390 -8.334 1.00 95.88 515 ALA A O 1
ATOM 3912 N N . PHE A 1 516 ? 15.655 -15.409 -9.337 1.00 95.12 516 PHE A N 1
ATOM 3913 C CA . PHE A 1 516 ? 15.562 -16.131 -10.613 1.00 95.12 516 PHE A CA 1
ATOM 3914 C C . PHE A 1 516 ? 15.598 -17.653 -10.404 1.00 95.12 516 PHE A C 1
ATOM 3916 O O . PHE A 1 516 ? 14.665 -18.351 -10.803 1.00 95.12 516 PHE A O 1
ATOM 3923 N N . LEU A 1 517 ? 16.612 -18.157 -9.690 1.00 93.69 517 LEU A N 1
ATOM 3924 C CA . LEU A 1 517 ? 16.761 -19.586 -9.382 1.00 93.69 517 LEU A CA 1
ATOM 3925 C C . LEU A 1 517 ? 15.573 -20.144 -8.580 1.00 93.69 517 LEU A C 1
ATOM 3927 O O . LEU A 1 517 ? 15.157 -21.279 -8.794 1.00 93.69 517 LEU A O 1
ATOM 3931 N N . SER A 1 518 ? 14.991 -19.335 -7.693 1.00 94.56 518 SER A N 1
ATOM 3932 C CA . SER A 1 518 ? 13.823 -19.707 -6.880 1.00 94.56 518 SER A CA 1
ATOM 3933 C C . SER A 1 518 ? 12.481 -19.572 -7.618 1.00 94.56 518 SER A C 1
ATOM 3935 O O . SER A 1 518 ? 11.444 -19.955 -7.076 1.00 94.56 518 SER A O 1
ATOM 3937 N N . SER A 1 519 ? 12.468 -18.999 -8.827 1.00 92.00 519 SER A N 1
ATOM 3938 C CA . SER A 1 519 ? 11.240 -18.657 -9.561 1.00 92.00 519 SER A CA 1
ATOM 3939 C C . SER A 1 519 ? 10.714 -19.769 -10.472 1.00 92.00 519 SER A C 1
ATOM 3941 O O . SER A 1 519 ? 9.585 -19.658 -10.939 1.00 92.00 519 SER A O 1
ATOM 3943 N N . ASN A 1 520 ? 11.493 -20.832 -10.718 1.00 87.81 520 ASN A N 1
ATOM 3944 C CA . ASN A 1 520 ? 11.141 -21.937 -11.630 1.00 87.81 520 ASN A CA 1
ATOM 3945 C C . ASN A 1 520 ? 10.660 -21.456 -13.016 1.00 87.81 520 ASN A C 1
ATOM 3947 O O . ASN A 1 520 ? 9.683 -21.967 -13.563 1.00 87.81 520 ASN A O 1
ATOM 3951 N N . ILE A 1 521 ? 11.327 -20.438 -13.566 1.00 90.00 521 ILE A N 1
ATOM 3952 C CA . ILE A 1 521 ? 11.008 -19.884 -14.885 1.00 90.00 521 ILE A CA 1
ATOM 3953 C C . ILE A 1 521 ? 11.389 -20.891 -15.970 1.00 90.00 521 ILE A C 1
ATOM 3955 O O . ILE A 1 521 ? 12.493 -21.433 -15.965 1.00 90.00 521 ILE A O 1
ATOM 3959 N N . ASP A 1 522 ? 10.481 -21.102 -16.921 1.00 88.38 522 ASP A N 1
ATOM 3960 C CA . ASP A 1 522 ? 10.745 -21.894 -18.117 1.00 88.38 522 ASP A CA 1
ATOM 3961 C C . ASP A 1 522 ? 11.721 -21.143 -19.035 1.00 88.38 522 ASP A C 1
ATOM 3963 O O . ASP A 1 522 ? 11.353 -20.207 -19.753 1.00 88.38 522 ASP A O 1
ATOM 3967 N N . THR A 1 523 ? 12.985 -21.564 -18.989 1.00 88.62 523 THR A N 1
ATOM 3968 C CA . THR A 1 523 ? 14.086 -20.954 -19.737 1.00 88.62 523 THR A CA 1
ATOM 3969 C C . THR A 1 523 ? 13.980 -21.152 -21.246 1.00 88.62 523 THR A C 1
ATOM 3971 O O . THR A 1 523 ? 14.638 -20.418 -21.980 1.00 88.62 523 THR A O 1
ATOM 3974 N N . SER A 1 524 ? 13.131 -22.069 -21.731 1.00 88.00 524 SER A N 1
ATOM 3975 C CA . SER A 1 524 ? 12.914 -22.265 -23.171 1.00 88.00 524 SER A CA 1
ATOM 3976 C C . SER A 1 524 ? 12.227 -21.069 -23.841 1.00 88.00 524 SER A C 1
ATOM 3978 O O . SER A 1 524 ? 12.421 -20.841 -25.034 1.00 88.00 524 SER A O 1
ATOM 3980 N N . ASN A 1 525 ? 11.500 -20.254 -23.066 1.00 88.62 525 ASN A N 1
ATOM 3981 C CA . ASN A 1 525 ? 10.869 -19.025 -23.550 1.00 88.62 525 ASN A CA 1
ATOM 3982 C C . ASN A 1 525 ? 11.818 -17.813 -23.546 1.00 88.62 525 ASN A C 1
ATOM 3984 O O . ASN A 1 525 ? 11.437 -16.752 -24.030 1.00 88.62 525 ASN A O 1
ATOM 3988 N N . ILE A 1 526 ? 13.037 -17.925 -23.001 1.00 92.44 526 ILE A N 1
ATOM 3989 C CA . ILE A 1 526 ? 13.975 -16.795 -22.949 1.00 92.44 526 ILE A CA 1
ATOM 3990 C C . ILE A 1 526 ? 14.666 -16.641 -24.318 1.00 92.44 526 ILE A C 1
ATOM 3992 O O . ILE A 1 526 ? 15.383 -17.553 -24.747 1.00 92.44 526 ILE A O 1
ATOM 3996 N N . PRO A 1 527 ? 14.520 -15.493 -25.008 1.00 91.06 527 PRO A N 1
ATOM 3997 C CA . PRO A 1 527 ? 15.184 -15.269 -26.287 1.00 91.06 527 PRO A CA 1
ATOM 3998 C C . PRO A 1 527 ? 16.709 -15.286 -26.112 1.00 91.06 527 PRO A C 1
ATOM 4000 O O . PRO A 1 527 ? 17.259 -14.636 -25.225 1.00 91.06 527 PRO A O 1
ATOM 4003 N N . SER A 1 528 ? 17.403 -16.038 -26.972 1.00 88.06 528 SER A N 1
ATOM 4004 C CA . SER A 1 528 ? 18.867 -16.211 -26.933 1.00 88.06 528 SER A CA 1
ATOM 4005 C C . SER A 1 528 ? 19.422 -16.679 -25.572 1.00 88.06 528 SER A C 1
ATOM 4007 O O . SER A 1 528 ? 20.492 -16.235 -25.142 1.00 88.06 528 SER A O 1
ATOM 4009 N N . PHE A 1 529 ? 18.706 -17.578 -24.882 1.00 89.56 529 PHE A N 1
ATOM 4010 C CA . PHE A 1 529 ? 19.133 -18.119 -23.589 1.00 89.56 529 PHE A CA 1
ATOM 4011 C C . PHE A 1 529 ? 20.522 -18.778 -23.647 1.00 89.56 529 PHE A C 1
ATOM 4013 O O . PHE A 1 529 ? 20.779 -19.685 -24.443 1.00 89.56 529 PHE A O 1
ATOM 4020 N N . ARG A 1 530 ? 21.425 -18.343 -22.766 1.00 87.75 530 ARG A N 1
ATOM 4021 C CA . ARG A 1 530 ? 22.811 -18.819 -22.687 1.00 87.75 530 ARG A CA 1
ATOM 4022 C C . ARG A 1 530 ? 22.908 -19.962 -21.681 1.00 87.75 530 ARG A C 1
ATOM 4024 O O . ARG A 1 530 ? 23.278 -19.754 -20.527 1.00 87.75 530 ARG A O 1
ATOM 4031 N N . SER A 1 531 ? 22.579 -21.176 -22.118 1.00 78.75 531 SER A N 1
ATOM 4032 C CA . SER A 1 531 ? 22.761 -22.361 -21.273 1.00 78.75 531 SER A CA 1
ATOM 4033 C C . SER A 1 531 ? 24.245 -22.614 -20.981 1.00 78.75 531 SER A C 1
ATOM 4035 O O . SER A 1 531 ? 25.078 -22.590 -21.886 1.00 78.75 531 SER A O 1
ATOM 4037 N N . THR A 1 532 ? 24.575 -22.898 -19.720 1.00 71.06 532 THR A N 1
ATOM 4038 C CA . THR A 1 532 ? 25.926 -23.303 -19.287 1.00 71.06 532 THR A CA 1
ATOM 4039 C C . THR A 1 532 ? 26.290 -24.727 -19.706 1.00 71.06 532 THR A C 1
ATOM 4041 O O . THR A 1 532 ? 27.470 -25.070 -19.734 1.00 71.06 532 THR A O 1
ATOM 4044 N N . PHE A 1 533 ? 25.294 -25.542 -20.059 1.00 67.81 533 PHE A N 1
ATOM 4045 C CA . PHE A 1 533 ? 25.458 -26.905 -20.558 1.00 67.81 533 PHE A CA 1
ATOM 4046 C C . PHE A 1 533 ? 24.623 -27.083 -21.831 1.00 67.81 533 PHE A C 1
ATOM 4048 O O . PHE A 1 533 ? 23.468 -26.656 -21.879 1.00 67.81 533 PHE A O 1
ATOM 4055 N N . SER A 1 534 ? 25.185 -27.708 -22.866 1.00 55.81 534 SER A N 1
ATOM 4056 C CA . SER A 1 534 ? 24.395 -28.150 -24.020 1.00 55.81 534 SER A CA 1
ATOM 4057 C C . SER A 1 534 ? 23.417 -29.242 -23.584 1.00 55.81 534 SER A C 1
ATOM 4059 O O . SER A 1 534 ? 23.835 -30.173 -22.892 1.00 55.81 534 SER A O 1
ATOM 4061 N N . ILE A 1 535 ? 22.154 -29.113 -23.994 1.00 54.31 535 ILE A N 1
ATOM 4062 C CA . ILE A 1 535 ? 21.115 -30.146 -23.847 1.00 54.31 535 ILE A CA 1
ATOM 4063 C C . ILE A 1 535 ? 21.418 -31.311 -24.797 1.00 54.31 535 ILE A C 1
ATOM 4065 O O . ILE A 1 535 ? 21.806 -31.014 -25.950 1.00 54.31 535 ILE A O 1
#

Foldseek 3Di:
DDDDDDDDDDDDDDDDDDDDDDDDDDDDDDDDDDDDDDDDDDDDDDDDDDDDDDDDDDDDDDDDDDDDDDDDDYDDDDDDDDDDDDDDDDDDDDDDDDDDDDDDDDDDDDDDDDDDDDDDDDDDDDDDDDDDDDDDDDDDDDDDPDPPPVVVLVVLLVVLLVLLVVLLLPAACVVDDVVNVVSLVSNVVSDVVNPLSSLLSNLVVLCVLCVCVQPPPPPDDNSYPRCVVVNLVLLLCLLVDLCSLLSVLQSLLDCPDDCSVVPDPVSNLVSSVAQLLSSLSNLLSQCVGPDPVSVVNSLVVQVVSLVSNLVCLQDDDPRPVPGDLLSSLLSLLSCLQRPRPPDDVVSLVSNLCSNQNNQVVVVHDRDLSNLLSNCCNVVNDPLLLLVVLCVVVDLQCQPALVSVVVSLVVSDPCSLALLSLLSNLSCLLRRPSNVPGQLLSNLVSSVVCCVVRPYDPLVNLLSLQDPSDADALSSLVSSLVSCLVVVVVDVVDQSCSQQDDDHPHVVRSVRSVVSVVVNPDDQVSRPPRDDPDDD

Organism: NCBI:txid454286

Radius of gyration: 36.39 Å; chains: 1; bounding box: 106×120×90 Å

Secondary structure (DSSP, 8-state):
------------------------------------------------------------------------------------------------------------------------------------------------TTSSHHHHHHHHHHHHHHHHHHHHHH--GGG-HHHHHHHHHHHHHHHHHHHHHHHHHHHHHHHHHTHHHHSTT--S--S-GGGHHHHHHHHHGGGT-TTHHHHHHHHH----SHHHHT--HHHHHHHTT--HHHHHHHHHHHHSSS-HHHHHHHHHHHHHHHHHHHHHHHS--TTTTT--HHHHHHHHHHHHHS--TT--HHHHHHHHHHHHHHHHTTT-PPPHHHHHHHGGGGG--TT-HHHHHHHHHGGGGGSSHHHHHHHHHTT-GGGGSHHHHHHHHHHHHH-GGGTTS-HHHHHHHHHHTTTTS---HHHHHHTT--TT----HHHHHHHHHHHHHHHHH-TT--GGGGTSS--S-HHHHHHHHHHHHHTT--GGGSTT---SS--

pLDDT: mean 74.57, std 27.13, range [25.53, 98.19]